Protein 3FIF (pdb70)

Foldseek 3Di:
DWKDAFPVGDAGFDDFWDQDPPVQWIWGAHDVRDITDRVNRGDDMDDDDDDD/DWWKDAWPVGDATFPDFWDQDPPPQWTWTHGVVRDITDGVNGHDDIDTGDDDD/DWWKFQFPVGDATFDDFWQQDPPVQWIWTQGPVRDITDGVNGDDDIDTGDDDDD/DWWKFAFPVGHAGFDDFWDQDPPVQWTWTHHPPRDITDGVNRHDDIDIGDDDDD/DKWKDAFPVGDATFGDDWAQDPVVQWIATHVGTDGVNGDDDMDIHDDDD/DQWKDAWPVGHATFRGFWDQDPPVQWIWTAHPVGRTIDGVNGHDDIDDDDDDD/DKWKAAFQVGHATFDDQWDQDPVVQWIWTAGPVGHTIDGNNRDDDIDIDDDDDD/DKWKAAFPVGDATFRDDFQADPPVQWTDTDHDPVNTDGVNRDDDMDIHDDDD/DDDDPDD

B-factor: mean 17.87, std 2.11, range [8.91, 24.86]

Sequence (428 aa):
SDYVATKDGRILTDGKPEIDDDTGLVSYHDQQGNAQINRDDVSQIIERLEHHSSDYVATKDGRILTDGKPEIDDDTGLVSYHDQQGNAQINRDDVSQIIERLEHHSSDYVATKDGRILTDGKPEIDDDTGLVSYHDQQGNAQINRDDVSQIIERLEHHHSSDYVATKDGRILTDGKPEIDDDTGLVSYHDQQGNAQINRDDVSQIIERLEHHHSSDYVATKDGRILTDGKPEIDDDTGLVSYHDAQINRDDVSQIIERLEHHSSDYVATKDGRILTDGKPEIDDDTGLVSYHDQQGNAQINRDDVSQIIERLEHHSSDYVATKDGRILTDGKPEIDDDTGLVSYHDQQGNAQINRDDVSQIIERLEHHHSSDYVATKDGRILTDGKPEIDDDTGLVSYHDQQGAQINRDDVSQIIERLEHHGGGGGGG

Nearest PDB structures (foldseek):
  3fif-assembly8_H  TM=9.351E-01  e=1.070E-05  Escherichia coli K-12
  2rd1-assembly2_B  TM=8.703E-01  e=7.393E-05  Salmonella enterica subsp. enterica serovar Typhimurium str. LT2
  5cai-assembly1_A  TM=8.492E-01  e=3.197E-04  Klebsiella pneumoniae subsp. pneumoniae MGH 78578
  2ra2-assembly1_A  TM=8.251E-01  e=2.209E-03  Salmonella enterica subsp. enterica serovar Typhimurium str. LT2
  4nl3-assembly1_D  TM=7.058E-01  e=2.644E+00  Listeria monocytogenes

InterPro domains:
  IPR010305 Lipoprotein YgdI/YgdR-like [NF033216] (2-72)
  IPR010305 Lipoprotein YgdI/YgdR-like [PTHR37011] (1-72)
  IPR010920 LSM domain superfamily [SSF50182] (21-71)
  IPR047807 Lipoprotein YgdI/YgdR-like, Sm-like domain [PF06004] (23-71)

Structure (mmCIF, N/CA/C/O backbone):
data_3FIF
#
_entry.id   3FIF
#
_cell.length_a   41.017
_cell.length_b   41.056
_cell.length_c   73.748
_cell.angle_alpha   99.95
_cell.angle_beta   102.33
_cell.angle_gamma   104.40
#
_symmetry.space_group_name_H-M   'P 1'
#
loop_
_entity.id
_entity.type
_entity.pdbx_description
1 polymer 'Uncharacterized lipoprotein ygdR'
2 polymer 'Uncharacterized ligand'
3 water water
#
loop_
_atom_site.group_PDB
_atom_site.id
_atom_site.type_symbol
_atom_site.label_atom_id
_atom_site.label_alt_id
_atom_site.label_comp_id
_atom_site.label_asym_id
_atom_site.label_entity_id
_atom_site.label_seq_id
_atom_site.pdbx_PDB_ins_code
_atom_site.Cartn_x
_atom_site.Cartn_y
_atom_site.Cartn_z
_atom_site.occupancy
_atom_site.B_iso_or_equiv
_atom_site.auth_seq_id
_atom_site.auth_comp_id
_atom_site.auth_asym_id
_atom_site.auth_atom_id
_atom_site.pdbx_PDB_model_num
ATOM 1 N N . SER A 1 3 ? 10.193 8.671 1.548 1.00 18.29 3 SER A N 1
ATOM 2 C CA . SER A 1 3 ? 9.006 9.299 2.203 1.00 18.46 3 SER A CA 1
ATOM 3 C C . SER A 1 3 ? 7.809 9.452 1.240 1.00 18.56 3 SER A C 1
ATOM 4 O O . SER A 1 3 ? 6.862 10.189 1.528 1.00 18.94 3 SER A O 1
ATOM 7 N N . ASP A 1 4 ? 7.871 8.775 0.097 1.00 18.26 4 ASP A N 1
ATOM 8 C CA . ASP A 1 4 ? 6.768 8.731 -0.856 1.00 18.13 4 ASP A CA 1
ATOM 9 C C . ASP A 1 4 ? 6.664 7.290 -1.325 1.00 17.95 4 ASP A C 1
ATOM 10 O O . ASP A 1 4 ? 7.487 6.838 -2.119 1.00 17.99 4 ASP A O 1
ATOM 15 N N . TYR A 1 5 ? 5.660 6.569 -0.839 1.00 17.63 5 TYR A N 1
ATOM 16 C CA . TYR A 1 5 ? 5.523 5.159 -1.183 1.00 17.35 5 TYR A CA 1
ATOM 17 C C . TYR A 1 5 ? 4.646 4.847 -2.400 1.00 17.36 5 TYR A C 1
ATOM 18 O O . TYR A 1 5 ? 3.683 5.556 -2.713 1.00 17.33 5 TYR A O 1
ATOM 27 N N . VAL A 1 6 ? 5.043 3.786 -3.095 1.00 17.24 6 VAL A N 1
ATOM 28 C CA . VAL A 1 6 ? 4.358 3.274 -4.265 1.00 17.13 6 VAL A CA 1
ATOM 29 C C . VAL A 1 6 ? 4.237 1.780 -4.034 1.00 16.96 6 VAL A C 1
ATOM 30 O O . VAL A 1 6 ? 5.157 1.133 -3.545 1.00 16.70 6 VAL A O 1
ATOM 42 N N . ALA A 1 8 ? 3.486 -1.864 -5.815 1.00 16.99 8 ALA A N 1
ATOM 43 C CA . ALA A 1 8 ? 3.300 -2.650 -7.035 1.00 17.11 8 ALA A CA 1
ATOM 44 C C . ALA A 1 8 ? 2.477 -3.896 -6.725 1.00 17.07 8 ALA A C 1
ATOM 45 O O . ALA A 1 8 ? 2.699 -4.575 -5.720 1.00 16.81 8 ALA A O 1
ATOM 47 N N . THR A 1 9 ? 1.509 -4.169 -7.589 1.00 17.05 9 THR A N 1
ATOM 48 C CA . THR A 1 9 ? 0.641 -5.315 -7.418 1.00 17.49 9 THR A CA 1
ATOM 49 C C . THR A 1 9 ? 0.985 -6.373 -8.455 1.00 17.59 9 THR A C 1
ATOM 50 O O . THR A 1 9 ? 1.369 -6.048 -9.576 1.00 17.45 9 THR A O 1
ATOM 54 N N . LYS A 1 10 ? 0.824 -7.636 -8.071 1.00 17.85 10 LYS A N 1
ATOM 55 C CA . LYS A 1 10 ? 1.098 -8.774 -8.943 1.00 18.09 10 LYS A CA 1
ATOM 56 C C . LYS A 1 10 ? 0.364 -8.682 -10.288 1.00 18.38 10 LYS A C 1
ATOM 57 O O . LYS A 1 10 ? 0.837 -9.219 -11.299 1.00 18.35 10 LYS A O 1
ATOM 63 N N . ASP A 1 11 ? -0.782 -8.000 -10.308 1.00 18.55 11 ASP A N 1
ATOM 64 C CA . ASP A 1 11 ? -1.537 -7.862 -11.548 1.00 18.69 11 ASP A CA 1
ATOM 65 C C . ASP A 1 11 ? -1.177 -6.587 -12.332 1.00 18.79 11 ASP A C 1
ATOM 66 O O . ASP A 1 11 ? -1.958 -6.094 -13.158 1.00 18.56 11 ASP A O 1
ATOM 71 N N . GLY A 1 12 ? 0.018 -6.061 -12.060 1.00 18.97 12 GLY A N 1
ATOM 72 C CA . GLY A 1 12 ? 0.536 -4.935 -12.826 1.00 19.21 12 GLY A CA 1
ATOM 73 C C . GLY A 1 12 ? 0.256 -3.535 -12.320 1.00 19.33 12 GLY A C 1
ATOM 74 O O . GLY A 1 12 ? 1.070 -2.651 -12.536 1.00 19.51 12 GLY A O 1
ATOM 75 N N . ARG A 1 13 ? -0.883 -3.319 -11.666 1.00 19.51 13 ARG A N 1
ATOM 76 C CA . ARG A 1 13 ? -1.223 -1.997 -11.129 1.00 19.53 13 ARG A CA 1
ATOM 77 C C . ARG A 1 13 ? -0.081 -1.410 -10.307 1.00 19.56 13 ARG A C 1
ATOM 78 O O . ARG A 1 13 ? 0.668 -2.138 -9.657 1.00 19.55 13 ARG A O 1
ATOM 94 N N . ILE A 1 15 ? -0.191 1.168 -7.664 1.00 19.91 15 ILE A N 1
ATOM 95 C CA . ILE A 1 15 ? -0.904 1.955 -6.653 1.00 19.87 15 ILE A CA 1
ATOM 96 C C . ILE A 1 15 ? -0.054 2.959 -5.873 1.00 20.03 15 ILE A C 1
ATOM 97 O O . ILE A 1 15 ? 0.865 2.577 -5.139 1.00 20.11 15 ILE A O 1
ATOM 102 N N . LEU A 1 16 ? -0.386 4.242 -6.026 1.00 20.02 16 LEU A N 1
ATOM 103 C CA . LEU A 1 16 ? 0.234 5.311 -5.244 1.00 19.84 16 LEU A CA 1
ATOM 104 C C . LEU A 1 16 ? -0.428 5.326 -3.878 1.00 19.86 16 LEU A C 1
ATOM 105 O O . LEU A 1 16 ? -1.581 4.898 -3.726 1.00 19.91 16 LEU A O 1
ATOM 110 N N . THR A 1 17 ? 0.288 5.832 -2.881 1.00 19.78 17 THR A N 1
ATOM 111 C CA . THR A 1 17 ? -0.256 5.873 -1.544 1.00 19.66 17 THR A CA 1
ATOM 112 C C . THR A 1 17 ? 0.193 7.102 -0.754 1.00 19.50 17 THR A C 1
ATOM 113 O O . THR A 1 17 ? 1.027 7.887 -1.212 1.00 19.21 17 THR A O 1
ATOM 117 N N . ASP A 1 18 ? -0.387 7.258 0.433 1.00 19.31 18 ASP A N 1
ATOM 118 C CA . ASP A 1 18 ? -0.079 8.361 1.320 1.00 19.38 18 ASP A CA 1
ATOM 119 C C . ASP A 1 18 ? 0.401 7.779 2.641 1.00 19.18 18 ASP A C 1
ATOM 120 O O . ASP A 1 18 ? -0.393 7.296 3.445 1.00 19.02 18 ASP A O 1
ATOM 125 N N . GLY A 1 19 ? 1.710 7.838 2.857 1.00 19.06 19 GLY A N 1
ATOM 126 C CA . GLY A 1 19 ? 2.3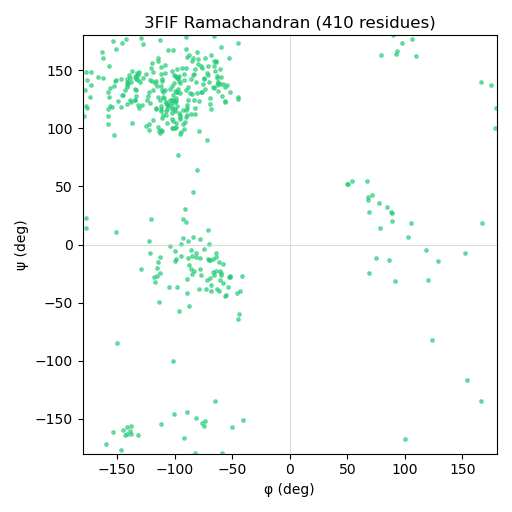09 7.268 4.051 1.00 18.80 19 GLY A CA 1
ATOM 127 C C . GLY A 1 19 ? 2.850 5.898 3.712 1.00 18.66 19 GLY A C 1
ATOM 128 O O . GLY A 1 19 ? 2.636 5.403 2.599 1.00 18.86 19 GLY A O 1
ATOM 129 N N . LYS A 1 20 ? 3.558 5.292 4.659 1.00 18.38 20 LYS A N 1
ATOM 130 C CA . LYS A 1 20 ? 4.136 3.964 4.463 1.00 18.18 20 LYS A CA 1
ATOM 131 C C . LYS A 1 20 ? 3.104 2.864 4.736 1.00 18.03 20 LYS A C 1
ATOM 132 O O . LYS A 1 20 ? 2.503 2.824 5.812 1.00 18.01 20 LYS A O 1
ATOM 138 N N . PRO A 1 21 ? 2.877 1.971 3.752 1.00 17.90 21 PRO A N 1
ATOM 139 C CA . PRO A 1 21 ? 1.951 0.847 3.899 1.00 17.73 21 PRO A CA 1
ATOM 140 C C . PRO A 1 21 ? 2.382 -0.048 5.044 1.00 17.85 21 PRO A C 1
ATOM 141 O O . PRO A 1 21 ? 3.478 0.121 5.585 1.00 17.98 21 PRO A O 1
ATOM 145 N N . GLU A 1 22 ? 1.527 -0.989 5.422 1.00 17.89 22 GLU A N 1
ATOM 146 C CA . GLU A 1 22 ? 1.867 -1.883 6.511 1.00 18.06 22 GLU A CA 1
ATOM 147 C C . GLU A 1 22 ? 1.645 -3.344 6.177 1.00 17.85 22 GLU A C 1
ATOM 148 O O . GLU A 1 22 ? 0.515 -3.772 5.942 1.00 17.81 22 GLU A O 1
ATOM 154 N N . ILE A 1 23 ? 2.731 -4.108 6.186 1.00 17.51 23 ILE A N 1
ATOM 155 C CA . ILE A 1 23 ? 2.641 -5.522 5.903 1.00 17.30 23 ILE A CA 1
ATOM 156 C C . ILE A 1 23 ? 2.447 -6.275 7.199 1.00 17.26 23 ILE A C 1
ATOM 157 O O . ILE A 1 23 ? 3.382 -6.420 7.981 1.00 17.39 23 ILE A O 1
ATOM 162 N N . ASP A 1 24 ? 1.226 -6.747 7.428 1.00 17.13 24 ASP A N 1
ATOM 163 C CA . ASP A 1 24 ? 0.947 -7.553 8.597 1.00 17.14 24 ASP A CA 1
ATOM 164 C C . ASP A 1 24 ? 1.049 -9.019 8.204 1.00 17.04 24 ASP A C 1
ATOM 165 O O . ASP A 1 24 ? 0.211 -9.529 7.469 1.00 16.95 24 ASP A O 1
ATOM 170 N N . ASP A 1 25 ? 2.095 -9.684 8.689 1.00 17.01 25 ASP A N 1
ATOM 171 C CA . ASP A 1 25 ? 2.308 -11.109 8.421 1.00 16.61 25 ASP A CA 1
ATOM 172 C C . ASP A 1 25 ? 1.402 -11.931 9.300 1.00 16.43 25 ASP A C 1
ATOM 173 O O . ASP A 1 25 ? 1.287 -13.131 9.110 1.00 16.56 25 ASP A O 1
ATOM 178 N N . ASP A 1 26 ? 0.783 -11.297 10.285 1.00 16.15 26 ASP A N 1
ATOM 179 C CA . ASP A 1 26 ? -0.116 -12.020 11.162 1.00 16.11 26 ASP A CA 1
ATOM 180 C C . ASP A 1 26 ? -1.506 -12.150 10.552 1.00 16.20 26 ASP A C 1
ATOM 181 O O . ASP A 1 26 ? -2.260 -13.057 10.906 1.00 16.32 26 ASP A O 1
ATOM 186 N N . THR A 1 27 ? -1.838 -11.256 9.627 1.00 16.20 27 THR A N 1
ATOM 187 C CA . THR A 1 27 ? -3.146 -11.293 8.981 1.00 16.43 27 THR A CA 1
ATOM 188 C C . THR A 1 27 ? -3.051 -11.596 7.493 1.00 16.36 27 THR A C 1
ATOM 189 O O . THR A 1 27 ? -4.025 -12.029 6.878 1.00 16.29 27 THR A O 1
ATOM 193 N N . GLY A 1 28 ? -1.866 -11.375 6.932 1.00 16.51 28 GLY A N 1
ATOM 194 C CA . GLY A 1 28 ? -1.644 -11.551 5.503 1.00 16.54 28 GLY A CA 1
ATOM 195 C C . GLY A 1 28 ? -2.337 -10.441 4.748 1.00 16.51 28 GLY A C 1
ATOM 196 O O . GLY A 1 28 ? -2.977 -10.684 3.742 1.00 16.59 28 GLY A O 1
ATOM 197 N N . LEU A 1 29 ? -2.215 -9.220 5.262 1.00 16.57 29 LEU A N 1
ATOM 198 C CA . LEU A 1 29 ? -2.871 -8.047 4.693 1.00 16.60 29 LEU A CA 1
ATOM 199 C C . LEU A 1 29 ? -1.934 -6.861 4.696 1.00 16.66 29 LEU A C 1
ATOM 200 O O . LEU A 1 29 ? -1.163 -6.668 5.632 1.00 16.84 29 LEU A O 1
ATOM 205 N N . VAL A 1 30 ? -2.021 -6.057 3.643 1.00 16.74 30 VAL A N 1
ATOM 206 C CA . VAL A 1 30 ? -1.242 -4.837 3.530 1.00 16.62 30 VAL A CA 1
ATOM 207 C C . VAL A 1 30 ? -2.217 -3.676 3.731 1.00 16.66 30 VAL A C 1
ATOM 208 O O . VAL A 1 30 ? -3.213 -3.560 3.007 1.00 16.63 30 VAL A O 1
ATOM 212 N N . SER A 1 31 ? -1.940 -2.844 4.732 1.00 16.72 31 SER A N 1
ATOM 213 C CA . SER A 1 31 ? -2.787 -1.694 5.048 1.00 16.80 31 SER A CA 1
ATOM 214 C C . SER A 1 31 ? -2.238 -0.421 4.425 1.00 16.80 31 SER A C 1
ATOM 215 O O . SER A 1 31 ? -1.027 -0.240 4.362 1.00 17.01 31 SER A O 1
ATOM 218 N N . TYR A 1 32 ? -3.120 0.457 3.961 1.00 16.72 32 TYR A N 1
ATOM 219 C CA . TYR A 1 32 ? -2.668 1.724 3.387 1.00 16.77 32 TYR A CA 1
ATOM 220 C C . TYR A 1 32 ? -3.739 2.804 3.265 1.00 16.97 32 TYR A C 1
ATOM 221 O O . TYR A 1 32 ? -4.937 2.538 3.373 1.00 16.84 32 TYR A O 1
ATOM 230 N N . HIS A 1 33 ? -3.280 4.028 3.038 1.00 17.21 33 HIS A N 1
ATOM 231 C CA . HIS A 1 33 ? -4.160 5.154 2.794 1.00 17.64 33 HIS A CA 1
ATOM 232 C C . HIS A 1 33 ? -3.941 5.526 1.340 1.00 17.88 33 HIS A C 1
ATOM 233 O O . HIS A 1 33 ? -2.805 5.551 0.888 1.00 18.09 33 HIS A O 1
ATOM 240 N N . ASP A 1 34 ? -5.008 5.794 0.593 1.00 18.29 34 ASP A N 1
ATOM 241 C CA . ASP A 1 34 ? -4.829 6.273 -0.777 1.00 18.67 34 ASP A CA 1
ATOM 242 C C . ASP A 1 34 ? -4.748 7.799 -0.775 1.00 18.85 34 ASP A C 1
ATOM 243 O O . ASP A 1 34 ? -4.198 8.383 0.152 1.00 18.74 34 ASP A O 1
ATOM 248 N N . GLN A 1 35 ? -5.294 8.442 -1.799 1.00 19.36 35 GLN A N 1
ATOM 249 C CA . GLN A 1 35 ? -5.229 9.904 -1.905 1.00 19.88 35 GLN A CA 1
ATOM 250 C C . GLN A 1 35 ? -6.385 10.661 -1.246 1.00 20.08 35 GLN A C 1
ATOM 251 O O . GLN A 1 35 ? -6.201 11.793 -0.805 1.00 20.48 35 GLN A O 1
ATOM 257 N N . GLN A 1 36 ? -7.569 10.059 -1.181 1.00 20.23 36 GLN A N 1
ATOM 258 C CA . GLN A 1 36 ? -8.710 10.732 -0.563 1.00 20.43 36 GLN A CA 1
ATOM 259 C C . GLN A 1 36 ? -8.834 10.434 0.928 1.00 20.55 36 GLN A C 1
ATOM 260 O O . GLN A 1 36 ? -9.941 10.435 1.471 1.00 20.68 36 GLN A O 1
ATOM 266 N N . GLY A 1 37 ? -7.708 10.198 1.597 1.00 20.66 37 GLY A N 1
ATOM 267 C CA . GLY A 1 37 ? -7.755 9.858 3.018 1.00 20.78 37 GLY A CA 1
ATOM 268 C C . GLY A 1 37 ? -8.674 8.670 3.283 1.00 20.76 37 GLY A C 1
ATOM 269 O O . GLY A 1 37 ? -9.612 8.758 4.075 1.00 20.78 37 GLY A O 1
ATOM 270 N N . ASN A 1 38 ? -8.412 7.561 2.595 1.00 20.76 38 ASN A N 1
ATOM 271 C CA . ASN A 1 38 ? -9.181 6.329 2.766 1.00 20.59 38 ASN A CA 1
ATOM 272 C C . ASN A 1 38 ? -8.282 5.182 3.197 1.00 20.23 38 ASN A C 1
ATOM 273 O O . ASN A 1 38 ? -7.329 4.847 2.493 1.00 20.33 38 ASN A O 1
ATOM 278 N N . ALA A 1 39 ? -8.586 4.586 4.348 1.00 19.91 39 ALA A N 1
ATOM 279 C CA . ALA A 1 39 ? -7.833 3.440 4.853 1.00 19.50 39 ALA A CA 1
ATOM 280 C C . ALA A 1 39 ? -8.276 2.220 4.059 1.00 19.34 39 ALA A C 1
ATOM 281 O O . ALA A 1 39 ? -9.473 1.939 3.936 1.00 19.33 39 ALA A O 1
ATOM 291 N N . GLN A 1 41 ? -7.133 -1.991 2.474 1.00 18.20 41 GLN A N 1
ATOM 292 C CA . GLN A 1 41 ? -6.465 -3.242 2.794 1.00 17.78 41 GLN A CA 1
ATOM 293 C C . GLN A 1 41 ? -6.431 -4.056 1.527 1.00 17.56 41 GLN A C 1
ATOM 294 O O . GLN A 1 41 ? -7.402 -4.109 0.775 1.00 17.46 41 GLN A O 1
ATOM 300 N N . ILE A 1 42 ? -5.297 -4.679 1.276 1.00 17.25 42 ILE A N 1
ATOM 301 C CA . ILE A 1 42 ? -5.145 -5.482 0.079 1.00 17.08 42 ILE A CA 1
ATOM 302 C C . ILE A 1 42 ? -4.418 -6.752 0.492 1.00 16.84 42 ILE A C 1
ATOM 303 O O . ILE A 1 42 ? -3.518 -6.706 1.334 1.00 16.95 42 ILE A O 1
ATOM 308 N N . ASN A 1 43 ? -4.839 -7.888 -0.054 1.00 16.42 43 ASN A N 1
ATOM 309 C CA . ASN A 1 43 ? -4.177 -9.141 0.243 1.00 16.13 43 ASN A CA 1
ATOM 310 C C . ASN A 1 43 ? -2.701 -9.056 -0.082 1.00 15.95 43 ASN A C 1
ATOM 311 O O . ASN A 1 43 ? -2.320 -8.761 -1.222 1.00 15.97 43 ASN A O 1
ATOM 316 N N . ARG A 1 44 ? -1.875 -9.313 0.924 1.00 15.60 44 ARG A N 1
ATOM 317 C CA . ARG A 1 44 ? -0.437 -9.317 0.750 1.00 15.55 44 ARG A CA 1
ATOM 318 C C . ARG A 1 44 ? -0.072 -10.100 -0.514 1.00 15.57 44 ARG A C 1
ATOM 319 O O . ARG A 1 44 ? 0.772 -9.695 -1.301 1.00 15.50 44 ARG A O 1
ATOM 327 N N . ASP A 1 45 ? -0.748 -11.217 -0.707 1.00 15.81 45 ASP A N 1
ATOM 328 C CA . ASP A 1 45 ? -0.509 -12.079 -1.847 1.00 16.33 45 ASP A CA 1
ATOM 329 C C . ASP A 1 45 ? -0.591 -11.339 -3.189 1.00 16.22 45 ASP A C 1
ATOM 330 O O . ASP A 1 45 ? 0.169 -11.629 -4.116 1.00 16.18 45 ASP A O 1
ATOM 335 N N . ASP A 1 46 ? -1.501 -10.376 -3.287 1.00 16.07 46 ASP A N 1
ATOM 336 C CA . ASP A 1 46 ? -1.647 -9.612 -4.512 1.00 15.92 46 ASP A CA 1
ATOM 337 C C . ASP A 1 46 ? -0.667 -8.443 -4.598 1.00 16.07 46 ASP A C 1
ATOM 338 O O . ASP A 1 46 ? -0.749 -7.639 -5.524 1.00 16.37 46 ASP A O 1
ATOM 343 N N . VAL A 1 47 ? 0.258 -8.344 -3.640 1.00 15.95 47 VAL A N 1
ATOM 344 C CA . VAL A 1 47 ? 1.265 -7.274 -3.633 1.00 15.81 47 VAL A CA 1
ATOM 345 C C . VAL A 1 47 ? 2.608 -7.898 -3.975 1.00 15.96 47 VAL A C 1
ATOM 346 O O . VAL A 1 47 ? 2.965 -8.936 -3.408 1.00 16.31 47 VAL A O 1
ATOM 350 N N . SER A 1 48 ? 3.359 -7.289 -4.889 1.00 15.74 48 SER A N 1
ATOM 351 C CA . SER A 1 48 ? 4.670 -7.839 -5.226 1.00 15.78 48 SER A CA 1
ATOM 352 C C . SER A 1 48 ? 5.878 -6.987 -4.812 1.00 15.47 48 SER A C 1
ATOM 353 O O . SER A 1 48 ? 6.960 -7.525 -4.621 1.00 15.32 48 SER A O 1
ATOM 356 N N . GLN A 1 49 ? 5.686 -5.678 -4.667 1.00 15.36 49 GLN A N 1
ATOM 357 C CA . GLN A 1 49 ? 6.763 -4.768 -4.266 1.00 15.44 49 GLN A CA 1
ATOM 358 C C . GLN A 1 49 ? 6.289 -3.525 -3.517 1.00 15.56 49 GLN A C 1
ATOM 359 O O . GLN A 1 49 ? 5.278 -2.929 -3.870 1.00 15.69 49 GLN A O 1
ATOM 365 N N . ILE A 1 50 ? 7.049 -3.123 -2.502 1.00 15.63 50 ILE A N 1
ATOM 366 C CA . ILE A 1 50 ? 6.794 -1.872 -1.783 1.00 15.78 50 ILE A CA 1
ATOM 367 C C . ILE A 1 50 ? 7.945 -0.903 -2.092 1.00 15.68 50 ILE A C 1
ATOM 368 O O . ILE A 1 50 ? 9.088 -1.153 -1.730 1.00 15.75 50 ILE A O 1
ATOM 373 N N . ILE A 1 51 ? 7.637 0.196 -2.770 1.00 15.54 51 ILE A N 1
ATOM 374 C CA . ILE A 1 51 ? 8.658 1.140 -3.212 1.00 15.28 51 ILE A CA 1
ATOM 375 C C . ILE A 1 51 ? 8.655 2.419 -2.384 1.00 15.29 51 ILE A C 1
ATOM 376 O O . ILE A 1 51 ? 7.659 3.120 -2.341 1.00 15.25 51 ILE A O 1
ATOM 381 N N . GLU A 1 52 ? 9.767 2.705 -1.715 1.00 15.37 52 GLU A N 1
ATOM 382 C CA . GLU A 1 52 ? 9.928 3.974 -1.020 1.00 15.57 52 GLU A CA 1
ATOM 383 C C . GLU A 1 52 ? 10.777 4.877 -1.916 1.00 16.05 52 GLU A C 1
ATOM 384 O O . GLU A 1 52 ? 11.904 4.518 -2.293 1.00 15.95 52 GLU A O 1
ATOM 390 N N . ARG A 1 53 ? 10.226 6.036 -2.267 1.00 16.32 53 ARG A N 1
ATOM 391 C CA . ARG A 1 53 ? 10.927 7.013 -3.093 1.00 16.60 53 ARG A CA 1
ATOM 392 C C . ARG A 1 53 ? 11.465 8.120 -2.196 1.00 16.66 53 ARG A C 1
ATOM 393 O O . ARG A 1 53 ? 10.712 8.953 -1.690 1.00 16.52 53 ARG A O 1
ATOM 401 N N . LEU A 1 54 ? 12.773 8.118 -1.987 1.00 16.88 54 LEU A N 1
ATOM 402 C CA . LEU A 1 54 ? 13.380 9.075 -1.072 1.00 17.13 54 LEU A CA 1
ATOM 403 C C . LEU A 1 54 ? 13.157 10.482 -1.591 1.00 17.29 54 LEU A C 1
ATOM 404 O O . LEU A 1 54 ? 13.135 10.707 -2.801 1.00 17.52 54 LEU A O 1
ATOM 409 N N . GLU A 1 55 ? 12.964 11.427 -0.677 1.00 17.53 55 GLU A N 1
ATOM 410 C CA . GLU A 1 55 ? 12.859 12.824 -1.079 1.00 17.70 55 GLU A CA 1
ATOM 411 C C . GLU A 1 55 ? 14.201 13.532 -0.846 1.00 17.48 55 GLU A C 1
ATOM 412 O O . GLU A 1 55 ? 14.917 13.223 0.104 1.00 17.07 55 GLU A O 1
ATOM 418 N N . HIS A 1 56 ? 14.540 14.467 -1.727 1.00 17.50 56 HIS A N 1
ATOM 419 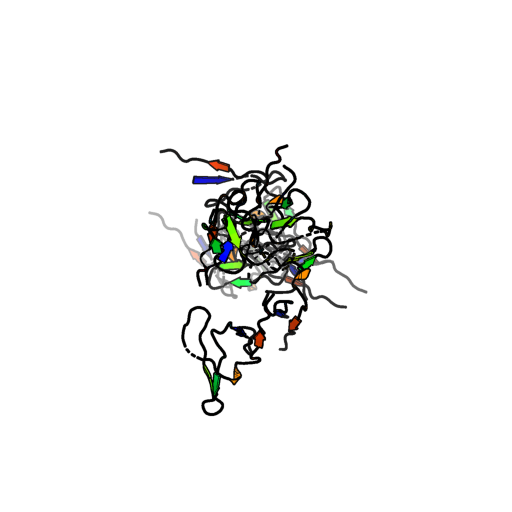C CA . HIS A 1 56 ? 15.778 15.225 -1.584 1.00 17.73 56 HIS A CA 1
ATOM 420 C C . HIS A 1 56 ? 15.500 16.726 -1.703 1.00 18.24 56 HIS A C 1
ATOM 421 O O . HIS A 1 56 ? 14.708 17.154 -2.536 1.00 18.32 56 HIS A O 1
ATOM 428 N N . HIS A 1 57 ? 16.154 17.522 -0.869 1.00 18.90 57 HIS A N 1
ATOM 429 C CA . HIS A 1 57 ? 16.018 18.971 -0.952 1.00 19.55 57 HIS A CA 1
ATOM 430 C C . HIS A 1 57 ? 17.020 19.572 -1.936 1.00 19.59 57 HIS A C 1
ATOM 431 O O . HIS A 1 57 ? 17.699 20.559 -1.582 1.00 20.26 57 HIS A O 1
ATOM 438 N N . SER B 1 2 ? -30.272 -12.723 4.858 1.00 18.86 2 SER B N 1
ATOM 439 C CA . SER B 1 2 ? -28.924 -12.258 4.434 1.00 18.69 2 SER B CA 1
ATOM 440 C C . SER B 1 2 ? -28.980 -11.755 2.981 1.00 18.49 2 SER B C 1
ATOM 441 O O . SER B 1 2 ? -28.767 -12.515 2.025 1.00 18.53 2 SER B O 1
ATOM 444 N N . SER B 1 3 ? -29.279 -10.465 2.834 1.00 18.16 3 SER B N 1
ATOM 445 C CA . SER B 1 3 ? -29.304 -9.794 1.535 1.00 17.64 3 SER B CA 1
ATOM 446 C C . SER B 1 3 ? -27.917 -9.736 0.908 1.00 17.45 3 SER B C 1
ATOM 447 O O . SER B 1 3 ? -26.935 -10.201 1.485 1.00 17.43 3 SER B O 1
ATOM 450 N N . ASP B 1 4 ? -27.860 -9.152 -0.284 1.00 17.19 4 ASP B N 1
ATOM 451 C CA . ASP B 1 4 ? -26.619 -8.929 -1.011 1.00 16.94 4 ASP B CA 1
ATOM 452 C C . ASP B 1 4 ? -26.589 -7.463 -1.395 1.00 16.65 4 ASP B C 1
ATOM 453 O O . ASP B 1 4 ? -27.461 -6.987 -2.106 1.00 16.72 4 ASP B O 1
ATOM 458 N N . TYR B 1 5 ? -25.578 -6.753 -0.918 1.00 16.34 5 TYR B N 1
ATOM 459 C CA . TYR B 1 5 ? -25.435 -5.332 -1.198 1.00 15.78 5 TYR B CA 1
ATOM 460 C C . TYR B 1 5 ? -24.502 -5.010 -2.375 1.00 15.74 5 TYR B C 1
ATOM 461 O O . TYR B 1 5 ? -23.506 -5.703 -2.629 1.00 15.70 5 TYR B O 1
ATOM 470 N N . VAL B 1 6 ? -24.866 -3.956 -3.099 1.00 15.41 6 VAL B N 1
ATOM 471 C CA . VAL B 1 6 ? -24.110 -3.462 -4.234 1.00 14.94 6 VAL B CA 1
ATOM 472 C C . VAL B 1 6 ? -24.145 -1.965 -4.075 1.00 15.00 6 VAL B C 1
ATOM 473 O O . VAL B 1 6 ? -25.163 -1.416 -3.677 1.00 14.81 6 VAL B O 1
ATOM 485 N N . ALA B 1 8 ? -23.558 1.688 -6.048 1.00 15.21 8 ALA B N 1
ATOM 486 C CA . ALA B 1 8 ? -23.388 2.376 -7.318 1.00 15.37 8 ALA B CA 1
ATOM 487 C C . ALA B 1 8 ? -22.610 3.651 -7.020 1.00 15.39 8 ALA B C 1
ATOM 488 O O . ALA B 1 8 ? -23.069 4.484 -6.239 1.00 15.47 8 ALA B O 1
ATOM 490 N N . THR B 1 9 ? -21.425 3.787 -7.610 1.00 15.34 9 THR B N 1
ATOM 491 C CA . THR B 1 9 ? -20.598 4.980 -7.391 1.00 15.38 9 THR B CA 1
ATOM 492 C C . THR B 1 9 ? -20.941 6.104 -8.366 1.00 15.59 9 THR B C 1
ATOM 493 O O . THR B 1 9 ? -21.591 5.878 -9.386 1.00 15.71 9 THR B O 1
ATOM 497 N N . LYS B 1 10 ? -20.505 7.314 -8.033 1.00 15.89 10 LYS B N 1
ATOM 498 C CA . LYS B 1 10 ? -20.716 8.492 -8.862 1.00 16.15 10 LYS B CA 1
ATOM 499 C C . LYS B 1 10 ? -20.176 8.266 -10.270 1.00 16.20 10 LYS B C 1
ATOM 500 O O . LYS B 1 10 ? -20.840 8.608 -11.256 1.00 16.13 10 LYS B O 1
ATOM 506 N N . ASP B 1 11 ? -18.986 7.669 -10.365 1.00 16.21 11 ASP B N 1
ATOM 507 C CA . ASP B 1 11 ? -18.365 7.429 -11.664 1.00 16.27 11 ASP B CA 1
ATOM 508 C C . ASP B 1 11 ? -18.986 6.290 -12.476 1.00 16.14 11 ASP B C 1
ATOM 509 O O . ASP B 1 11 ? -18.594 6.065 -13.615 1.00 16.13 11 ASP B O 1
ATOM 514 N N . GLY B 1 12 ? -19.963 5.587 -11.901 1.00 15.93 12 GLY B N 1
ATOM 515 C CA . GLY B 1 12 ? -20.673 4.543 -12.634 1.00 15.74 12 GLY B CA 1
ATOM 516 C C . GLY B 1 12 ? -20.290 3.103 -12.337 1.00 15.63 12 GLY B C 1
ATOM 517 O O . GLY B 1 12 ? -20.760 2.187 -12.994 1.00 15.36 12 GLY B O 1
ATOM 518 N N . ARG B 1 13 ? -19.434 2.897 -11.351 1.00 15.72 13 ARG B N 1
ATOM 519 C CA . ARG B 1 13 ? -19.022 1.561 -10.987 1.00 15.94 13 ARG B CA 1
ATOM 520 C C . ARG B 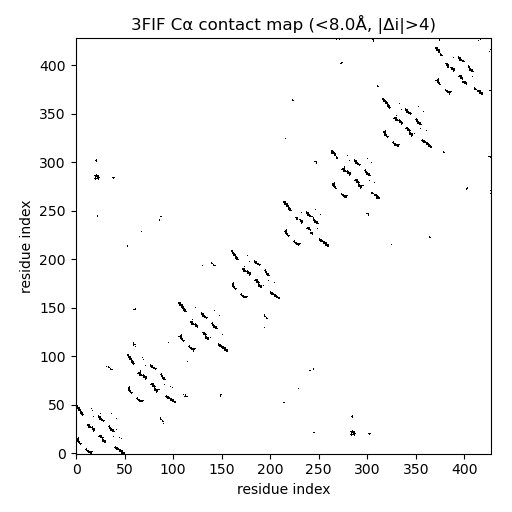1 13 ? -20.048 0.872 -10.094 1.00 16.32 13 ARG B C 1
ATOM 521 O O . ARG B 1 13 ? -20.744 1.523 -9.301 1.00 16.51 13 ARG B O 1
ATOM 537 N N . ILE B 1 15 ? -19.950 -1.761 -7.306 1.00 16.69 15 ILE B N 1
ATOM 538 C CA . ILE B 1 15 ? -19.125 -2.549 -6.394 1.00 17.11 15 ILE B CA 1
ATOM 539 C C . ILE B 1 15 ? -19.948 -3.515 -5.538 1.00 17.24 15 ILE B C 1
ATOM 540 O O . ILE B 1 15 ? -20.970 -3.130 -4.961 1.00 17.16 15 ILE B O 1
ATOM 545 N N . LEU B 1 16 ? -19.494 -4.764 -5.454 1.00 17.29 16 LEU B N 1
ATOM 546 C CA . LEU B 1 16 ? -20.176 -5.751 -4.626 1.00 17.44 16 LEU B CA 1
ATOM 547 C C . LEU B 1 16 ? -19.507 -5.808 -3.270 1.00 17.50 16 LEU B C 1
ATOM 548 O O . LEU B 1 16 ? -18.282 -5.764 -3.169 1.00 17.56 16 LEU B O 1
ATOM 553 N N . THR B 1 17 ? -20.313 -5.899 -2.222 1.00 17.52 17 THR B N 1
ATOM 554 C CA . THR B 1 17 ? -19.773 -5.898 -0.876 1.00 17.65 17 THR B CA 1
ATOM 555 C C . THR B 1 17 ? -20.115 -7.175 -0.112 1.00 17.91 17 THR B C 1
ATOM 556 O O . THR B 1 17 ? -21.077 -7.865 -0.440 1.00 17.94 17 THR B O 1
ATOM 560 N N . ASP B 1 18 ? -19.303 -7.499 0.889 1.00 17.93 18 ASP B N 1
ATOM 561 C CA . ASP B 1 18 ? -19.539 -8.656 1.720 1.00 18.19 18 ASP B CA 1
ATOM 562 C C . ASP B 1 18 ? -20.250 -8.139 2.971 1.00 18.15 18 ASP B C 1
ATOM 563 O O . ASP B 1 18 ? -19.651 -7.987 4.036 1.00 18.49 18 ASP B O 1
ATOM 568 N N . GLY B 1 19 ? -21.540 -7.861 2.824 1.00 18.06 19 GLY B N 1
ATOM 569 C CA . GLY B 1 19 ? -22.332 -7.295 3.899 1.00 17.83 19 GLY B CA 1
ATOM 570 C C . GLY B 1 19 ? -22.711 -5.854 3.609 1.00 17.78 19 GLY B C 1
ATOM 571 O O . GLY B 1 19 ? -22.108 -5.191 2.765 1.00 17.86 19 GLY B O 1
ATOM 572 N N . LYS B 1 20 ? -23.718 -5.380 4.324 1.00 17.70 20 LYS B N 1
ATOM 573 C CA . LYS B 1 20 ? -24.211 -4.010 4.230 1.00 17.53 20 LYS B CA 1
ATOM 574 C C . LYS B 1 20 ? -23.112 -2.982 4.493 1.00 17.43 20 LYS B C 1
ATOM 575 O O . LYS B 1 20 ? -22.462 -3.009 5.546 1.00 17.19 20 LYS B O 1
ATOM 581 N N . PRO B 1 21 ? -22.887 -2.069 3.531 1.00 17.31 21 PRO B N 1
ATOM 582 C CA . PRO B 1 21 ? -21.889 -1.026 3.747 1.00 17.23 21 PRO B CA 1
ATOM 583 C C . PRO B 1 21 ? -22.351 -0.157 4.901 1.00 17.05 21 PRO B C 1
ATOM 584 O O . PRO B 1 21 ? -23.529 -0.135 5.219 1.00 16.87 21 PRO B O 1
ATOM 588 N N . GLU B 1 22 ? -21.430 0.547 5.537 1.00 17.23 22 GLU B N 1
ATOM 589 C CA . GLU B 1 22 ? -21.792 1.361 6.684 1.00 17.41 22 GLU B CA 1
ATOM 590 C C . GLU B 1 22 ? -21.492 2.821 6.409 1.00 17.38 22 GLU B C 1
ATOM 591 O O . GLU B 1 22 ? -20.332 3.220 6.373 1.00 17.70 22 GLU B O 1
ATOM 597 N N . ILE B 1 23 ? -22.535 3.615 6.193 1.00 17.17 23 ILE B N 1
ATOM 598 C CA . ILE B 1 23 ? -22.341 5.029 5.914 1.00 17.00 23 ILE B CA 1
ATOM 599 C C . ILE B 1 23 ? -22.160 5.817 7.208 1.00 17.01 23 ILE B C 1
ATOM 600 O O . ILE B 1 23 ? -23.062 5.871 8.059 1.00 16.96 23 ILE B O 1
ATOM 605 N N . ASP B 1 24 ? -20.984 6.424 7.348 1.00 16.89 24 ASP B N 1
ATOM 606 C CA . ASP B 1 24 ? -20.679 7.228 8.527 1.00 16.87 24 ASP B CA 1
ATOM 607 C C . ASP B 1 24 ? -20.854 8.718 8.273 1.00 16.63 24 ASP B C 1
ATOM 608 O O . ASP B 1 24 ? -19.983 9.374 7.703 1.00 16.61 24 ASP B O 1
ATOM 613 N N . ASP B 1 25 ? -21.981 9.251 8.724 1.00 16.48 25 ASP B N 1
ATOM 614 C CA . ASP B 1 25 ? -22.300 10.657 8.520 1.00 16.19 25 ASP B CA 1
ATOM 615 C C . ASP B 1 25 ? -21.430 11.572 9.365 1.00 15.97 25 ASP B C 1
ATOM 616 O O . ASP B 1 25 ? -21.394 12.781 9.145 1.00 16.09 25 ASP B O 1
ATOM 621 N N . ASP B 1 26 ? -20.713 10.987 10.315 1.00 15.55 26 ASP B N 1
ATOM 622 C CA . ASP B 1 26 ? -19.818 11.754 11.156 1.00 15.49 26 ASP B CA 1
ATOM 623 C C . ASP B 1 26 ? -18.455 11.948 10.501 1.00 15.42 26 ASP B C 1
ATOM 624 O O . ASP B 1 26 ? -17.758 12.901 10.792 1.00 15.49 26 ASP B O 1
ATOM 629 N N . THR B 1 27 ? -18.074 11.049 9.612 1.00 15.62 27 THR B N 1
ATOM 630 C CA . THR B 1 27 ? -16.755 11.125 8.992 1.00 15.96 27 THR B CA 1
ATOM 631 C C . THR B 1 27 ? -16.786 11.383 7.498 1.00 15.88 27 THR B C 1
ATOM 632 O O . THR B 1 27 ? -15.838 11.940 6.953 1.00 16.12 27 THR B O 1
ATOM 636 N N . GLY B 1 28 ? -17.866 10.970 6.842 1.00 15.71 28 GLY B N 1
ATOM 637 C CA . GLY B 1 28 ? -17.983 11.141 5.405 1.00 15.73 28 GLY B CA 1
ATOM 638 C C . GLY B 1 28 ? -17.400 9.953 4.677 1.00 15.80 28 GLY B C 1
ATOM 639 O O . GLY B 1 28 ? -16.942 10.064 3.548 1.00 15.89 28 GLY B O 1
ATOM 640 N N . LEU B 1 29 ? -17.412 8.799 5.328 1.00 15.91 29 LEU B N 1
ATOM 641 C CA . LEU B 1 29 ? -16.857 7.598 4.724 1.00 15.92 29 LEU B CA 1
ATOM 642 C C . LEU B 1 29 ? -17.855 6.444 4.687 1.00 15.91 29 LEU B C 1
ATOM 643 O O . LEU B 1 29 ? -18.693 6.298 5.586 1.00 16.05 29 LEU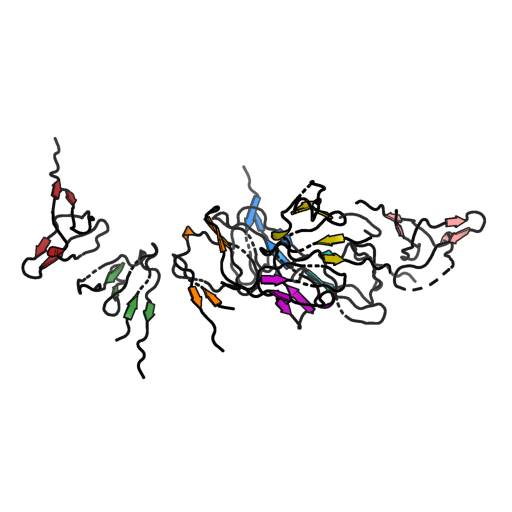 B O 1
ATOM 648 N N . VAL B 1 30 ? -17.754 5.625 3.642 1.00 15.74 30 VAL B N 1
ATOM 649 C CA . VAL B 1 30 ? -18.556 4.413 3.545 1.00 15.73 30 VAL B CA 1
ATOM 650 C C . VAL B 1 30 ? -17.635 3.245 3.775 1.00 15.73 30 VAL B C 1
ATOM 651 O O . VAL B 1 30 ? -16.759 2.985 2.959 1.00 15.85 30 VAL B O 1
ATOM 655 N N . SER B 1 31 ? -17.808 2.551 4.890 1.00 15.87 31 SER B N 1
ATOM 656 C CA . SER B 1 31 ? -16.976 1.379 5.157 1.00 16.10 31 SER B CA 1
ATOM 657 C C . SER B 1 31 ? -17.702 0.113 4.748 1.00 16.45 31 SER B C 1
ATOM 658 O O . SER B 1 31 ? -18.892 -0.066 5.042 1.00 16.53 31 SER B O 1
ATOM 661 N N . TYR B 1 32 ? -16.979 -0.755 4.052 1.00 16.68 32 TYR B N 1
ATOM 662 C CA . TYR B 1 32 ? -17.536 -2.013 3.604 1.00 16.93 32 TYR B CA 1
ATOM 663 C C . TYR B 1 32 ? -16.452 -3.071 3.438 1.00 17.21 32 TYR B C 1
ATOM 664 O O . TYR B 1 32 ? -15.262 -2.784 3.583 1.00 17.24 32 TYR B O 1
ATOM 673 N N . HIS B 1 33 ? -16.884 -4.289 3.121 1.00 17.51 33 HIS B N 1
ATOM 674 C CA . HIS B 1 33 ? -15.981 -5.388 2.794 1.00 18.04 33 HIS B CA 1
ATOM 675 C C . HIS B 1 33 ? -16.224 -5.798 1.348 1.00 18.38 33 HIS B C 1
ATOM 676 O O . HIS B 1 33 ? -17.362 -5.810 0.898 1.00 18.46 33 HIS B O 1
ATOM 683 N N . ASP B 1 34 ? -15.176 -6.123 0.606 1.00 18.97 34 ASP B N 1
ATOM 684 C CA . ASP B 1 34 ? -15.397 -6.574 -0.764 1.00 19.72 34 ASP B CA 1
ATOM 685 C C . ASP B 1 34 ? -15.516 -8.093 -0.721 1.00 19.79 34 ASP B C 1
ATOM 686 O O . ASP B 1 34 ? -15.667 -8.650 0.354 1.00 20.19 34 ASP B O 1
ATOM 691 N N . GLN B 1 35 ? -15.444 -8.770 -1.859 1.00 20.23 35 GLN B N 1
ATOM 692 C CA . GLN B 1 35 ? -15.586 -10.233 -1.869 1.00 20.55 35 GLN B CA 1
ATOM 693 C C . GLN B 1 35 ? -14.281 -10.977 -1.568 1.00 20.81 35 GLN B C 1
ATOM 694 O O . GLN B 1 35 ? -13.936 -11.939 -2.251 1.00 21.07 35 GLN B O 1
ATOM 700 N N . GLN B 1 36 ? -13.567 -10.514 -0.541 1.00 20.99 36 GLN B N 1
ATOM 701 C CA . GLN B 1 36 ? -12.315 -11.117 -0.082 1.00 21.00 36 GLN B CA 1
ATOM 702 C C . GLN B 1 36 ? -12.173 -10.860 1.412 1.00 20.86 36 GLN B C 1
ATOM 703 O O . GLN B 1 36 ? -11.105 -11.083 1.992 1.00 20.87 36 GLN B O 1
ATOM 709 N N . GLY B 1 37 ? -13.246 -10.368 2.029 1.00 20.70 37 GLY B N 1
ATOM 710 C CA . GLY B 1 37 ? -13.216 -10.070 3.460 1.00 20.47 37 GLY B CA 1
ATOM 711 C C . GLY B 1 37 ? -12.452 -8.804 3.851 1.00 20.19 37 GLY B C 1
ATOM 712 O O . GLY B 1 37 ? -12.555 -8.343 4.999 1.00 19.99 37 GLY B O 1
ATOM 713 N N . ASN B 1 38 ? -11.694 -8.242 2.906 1.00 19.64 38 ASN B N 1
ATOM 714 C CA . ASN B 1 38 ? -10.932 -7.022 3.145 1.00 19.14 38 ASN B CA 1
ATOM 715 C C . ASN B 1 38 ? -11.806 -5.799 3.371 1.00 18.93 38 ASN B C 1
ATOM 716 O O . ASN B 1 38 ? -12.787 -5.587 2.656 1.00 19.00 38 ASN B O 1
ATOM 721 N N . ALA B 1 39 ? -11.446 -5.010 4.381 1.00 18.70 39 ALA B N 1
ATOM 722 C CA . ALA B 1 39 ? -12.163 -3.779 4.727 1.00 18.48 39 ALA B CA 1
ATOM 723 C C . ALA B 1 39 ? -11.739 -2.635 3.809 1.00 18.28 39 ALA B C 1
ATOM 724 O O . ALA B 1 39 ? -10.555 -2.433 3.555 1.00 18.14 39 ALA B O 1
ATOM 734 N N . GLN B 1 41 ? -12.766 1.589 2.359 1.00 17.56 41 GLN B N 1
ATOM 735 C CA . GLN B 1 41 ? -13.455 2.839 2.591 1.00 17.34 41 GLN B CA 1
ATOM 736 C C . GLN B 1 41 ? -13.530 3.540 1.258 1.00 17.16 41 GLN B C 1
ATOM 737 O O . GLN B 1 41 ? -12.611 3.438 0.445 1.00 17.35 41 GLN B O 1
ATOM 743 N N . ILE B 1 42 ? -14.640 4.224 1.025 1.00 16.84 42 ILE B N 1
ATOM 744 C CA . ILE B 1 42 ? -14.831 5.014 -0.180 1.00 16.62 42 ILE B CA 1
ATOM 745 C C . ILE B 1 42 ? -15.532 6.265 0.303 1.00 16.47 42 ILE B C 1
ATOM 746 O O . ILE B 1 42 ? -16.388 6.174 1.172 1.00 16.63 42 ILE B O 1
ATOM 751 N N . ASN B 1 43 ? -15.149 7.427 -0.219 1.00 16.34 43 ASN B N 1
ATOM 752 C CA . ASN B 1 43 ? -15.793 8.678 0.174 1.00 16.25 43 ASN B CA 1
ATOM 753 C C . ASN B 1 43 ? -17.276 8.607 -0.135 1.00 16.16 43 ASN B C 1
ATOM 754 O O . ASN B 1 43 ? -17.659 8.264 -1.255 1.00 16.16 43 ASN B O 1
ATOM 759 N N . ARG B 1 44 ? -18.100 8.910 0.867 1.00 15.89 44 ARG B N 1
ATOM 760 C CA . ARG B 1 44 ? -19.547 8.954 0.707 1.00 15.65 44 ARG B CA 1
ATOM 761 C C . ARG B 1 44 ? -19.889 9.846 -0.483 1.00 15.64 44 ARG B C 1
ATOM 762 O O . ARG B 1 44 ? -20.912 9.672 -1.129 1.00 15.51 44 ARG B O 1
ATOM 770 N N . ASP B 1 45 ? -19.003 10.792 -0.765 1.00 15.84 45 ASP B N 1
ATOM 771 C CA . ASP B 1 45 ? -19.141 11.713 -1.888 1.00 16.25 45 ASP B CA 1
ATOM 772 C C . ASP B 1 45 ? -19.172 10.973 -3.230 1.00 16.08 45 ASP B C 1
ATOM 773 O O . ASP B 1 45 ? -19.808 11.412 -4.182 1.00 15.99 45 ASP B O 1
ATOM 778 N N . ASP B 1 46 ? -18.480 9.844 -3.284 1.00 16.09 46 ASP B N 1
ATOM 779 C CA . ASP B 1 46 ? -18.423 9.014 -4.481 1.00 16.09 46 ASP B CA 1
ATOM 780 C C . ASP B 1 46 ? -19.566 8.006 -4.618 1.00 15.81 46 ASP B C 1
ATOM 781 O O . ASP B 1 46 ? -19.640 7.313 -5.620 1.00 15.85 46 ASP B O 1
ATOM 786 N N . VAL B 1 47 ? -20.446 7.902 -3.628 1.00 15.46 47 VAL B N 1
ATOM 787 C CA . VAL B 1 47 ? -21.508 6.895 -3.698 1.00 15.14 47 VAL B CA 1
ATOM 788 C C . VAL B 1 47 ? -22.860 7.480 -4.111 1.00 15.20 47 VAL B C 1
ATOM 789 O O . VAL B 1 47 ? -23.357 8.419 -3.501 1.00 15.22 47 VAL B O 1
ATOM 793 N N . SER B 1 48 ? -23.443 6.933 -5.167 1.00 15.17 48 SER B N 1
ATOM 794 C CA . SER B 1 48 ? -24.770 7.367 -5.581 1.00 15.55 48 SER B CA 1
ATOM 795 C C . SER B 1 48 ? -25.831 6.573 -4.833 1.00 15.36 48 SER B C 1
ATOM 796 O O . SER B 1 48 ? -26.715 7.157 -4.207 1.00 15.39 48 SER B O 1
ATOM 799 N N . GLN B 1 49 ? -25.714 5.246 -4.896 1.00 15.09 49 GLN B N 1
ATOM 800 C CA . GLN B 1 49 ? -26.718 4.336 -4.357 1.00 15.09 49 GLN B CA 1
ATOM 801 C C . GLN B 1 49 ? -26.164 3.135 -3.589 1.00 14.98 49 GLN B C 1
ATOM 802 O O . GLN B 1 49 ? -25.092 2.621 -3.882 1.00 14.96 49 GLN B O 1
ATOM 808 N N . ILE B 1 50 ? -26.942 2.693 -2.612 1.00 14.83 50 ILE B N 1
ATOM 809 C CA . ILE B 1 50 ? -26.678 1.484 -1.862 1.00 14.49 50 ILE B CA 1
ATOM 810 C C . ILE B 1 50 ? -27.879 0.614 -2.223 1.00 14.52 50 ILE B C 1
ATOM 811 O O . ILE B 1 50 ? -29.030 0.977 -1.978 1.00 14.30 50 ILE B O 1
ATOM 816 N N . ILE B 1 51 ? -27.604 -0.512 -2.864 1.00 14.69 51 ILE B N 1
ATOM 817 C CA . ILE B 1 51 ? -28.645 -1.434 -3.285 1.00 14.61 51 ILE B CA 1
ATOM 818 C C . ILE B 1 51 ? -28.612 -2.721 -2.466 1.00 14.80 51 ILE B C 1
ATOM 819 O O . ILE B 1 51 ? -27.582 -3.379 -2.353 1.00 14.61 51 ILE B O 1
ATOM 824 N N . GLU B 1 52 ? -29.760 -3.062 -1.895 1.00 15.01 52 GLU B N 1
ATOM 825 C CA . GLU B 1 52 ? -29.927 -4.287 -1.146 1.00 14.92 52 GLU B CA 1
ATOM 826 C C . GLU B 1 52 ? -30.751 -5.239 -1.998 1.00 15.00 52 GLU B C 1
ATOM 827 O O . GLU B 1 52 ? -31.887 -4.948 -2.342 1.00 14.91 52 GLU B O 1
ATOM 833 N N . ARG B 1 53 ? -30.151 -6.361 -2.365 1.00 15.34 53 ARG B N 1
ATOM 834 C CA . ARG B 1 53 ? -30.828 -7.382 -3.141 1.00 15.71 53 ARG B CA 1
ATOM 835 C C . ARG B 1 53 ? -31.271 -8.462 -2.167 1.00 15.69 53 ARG B C 1
ATOM 836 O O . ARG B 1 53 ? -30.449 -9.141 -1.551 1.00 15.60 53 ARG B O 1
ATOM 844 N N . LEU B 1 54 ? -32.581 -8.606 -2.033 1.00 15.76 54 LEU B N 1
ATOM 845 C CA . LEU B 1 54 ? -33.163 -9.572 -1.113 1.00 15.73 54 LEU B CA 1
ATOM 846 C C . LEU B 1 54 ? -33.044 -10.994 -1.649 1.00 15.95 54 LEU B C 1
ATOM 847 O O . LEU B 1 54 ? -33.164 -11.229 -2.854 1.00 15.97 54 LEU B O 1
ATOM 852 N N . GLU B 1 55 ? -32.796 -11.939 -0.753 1.00 16.17 55 GLU B N 1
ATOM 853 C CA . GLU B 1 55 ? -32.760 -13.333 -1.155 1.00 16.78 55 GLU B CA 1
ATOM 854 C C . GLU B 1 55 ? -34.111 -13.972 -0.846 1.00 16.68 55 GLU B C 1
ATOM 855 O O . GLU B 1 55 ? -34.802 -13.542 0.074 1.00 16.48 55 GLU B O 1
ATOM 861 N N . HIS B 1 56 ? -34.492 -14.981 -1.627 1.00 16.94 56 HIS B N 1
ATOM 862 C CA . HIS B 1 56 ? -35.750 -15.701 -1.414 1.00 17.19 56 HIS B CA 1
ATOM 863 C C . HIS B 1 56 ? -35.531 -17.190 -1.609 1.00 17.56 56 HIS B C 1
ATOM 864 O O . HIS B 1 56 ? -35.080 -17.601 -2.677 1.00 17.94 56 HIS B O 1
ATOM 871 N N . HIS B 1 57 ? -35.873 -18.006 -0.614 1.00 17.97 57 HIS B N 1
ATOM 872 C CA . HIS B 1 57 ? -35.704 -19.462 -0.745 1.00 18.29 57 HIS B CA 1
ATOM 873 C C . HIS B 1 57 ? -36.664 -20.041 -1.787 1.00 18.33 57 HIS B C 1
ATOM 874 O O . HIS B 1 57 ? -37.374 -19.278 -2.462 1.00 18.31 57 HIS B O 1
ATOM 881 N N . SER C 1 2 ? -41.663 -2.034 -25.171 1.00 22.05 2 SER C N 1
ATOM 882 C CA . SER C 1 2 ? -40.480 -1.131 -25.020 1.00 21.97 2 SER C CA 1
ATOM 883 C C . SER C 1 2 ? -39.907 -1.238 -23.615 1.00 21.70 2 SER C C 1
ATOM 884 O O . SER C 1 2 ? -40.650 -1.305 -22.634 1.00 21.71 2 SER C O 1
ATOM 887 N N . SER C 1 3 ? -38.582 -1.261 -23.531 1.00 21.29 3 SER C N 1
ATOM 888 C CA . SER C 1 3 ? -37.900 -1.285 -22.257 1.00 21.03 3 SER C CA 1
ATOM 889 C C . SER C 1 3 ? -37.522 0.149 -21.892 1.00 20.92 3 SER C C 1
ATOM 890 O O . SER C 1 3 ? -37.134 0.932 -22.756 1.00 20.92 3 SER C O 1
ATOM 893 N N . ASP C 1 4 ? -37.647 0.484 -20.612 1.00 20.71 4 ASP C N 1
ATOM 894 C CA . ASP C 1 4 ? -37.325 1.818 -20.112 1.00 20.43 4 ASP C CA 1
ATOM 895 C C . ASP C 1 4 ? -35.825 2.057 -19.856 1.00 20.11 4 ASP C C 1
ATOM 896 O O . ASP C 1 4 ? -35.110 1.191 -19.343 1.00 20.10 4 ASP C O 1
ATOM 901 N N . TYR C 1 5 ? -35.359 3.246 -20.205 1.00 19.59 5 TYR C N 1
ATOM 902 C CA . TYR C 1 5 ? -33.964 3.602 -19.988 1.00 19.20 5 TYR C CA 1
ATOM 903 C C . TYR C 1 5 ? -33.823 4.628 -18.870 1.00 18.75 5 TYR C C 1
ATOM 904 O O . TYR C 1 5 ? -34.743 5.384 -18.592 1.00 18.56 5 TYR C O 1
ATOM 913 N N . VAL C 1 6 ? -32.659 4.631 -18.235 1.00 18.45 6 VAL C N 1
ATOM 914 C CA . VAL C 1 6 ? -32.357 5.535 -17.142 1.00 18.35 6 VAL C CA 1
ATOM 915 C C . VAL C 1 6 ? -30.943 6.032 -17.355 1.00 18.25 6 VAL C C 1
ATOM 916 O O . VAL C 1 6 ? -30.112 5.304 -17.878 1.00 18.47 6 VAL C O 1
ATOM 928 N N . ALA C 1 8 ? -27.784 7.591 -15.264 1.00 17.50 8 ALA C N 1
ATOM 929 C CA . ALA C 1 8 ? -27.153 7.962 -14.014 1.00 17.50 8 ALA C CA 1
ATOM 930 C C . ALA C 1 8 ? -26.146 9.037 -14.335 1.00 17.59 8 ALA C C 1
ATOM 931 O O . ALA C 1 8 ? -25.236 8.824 -15.125 1.00 17.57 8 ALA C O 1
ATOM 933 N N . THR C 1 9 ? -26.338 10.207 -13.741 1.00 17.92 9 THR C N 1
ATOM 934 C CA . THR C 1 9 ? -25.445 11.338 -13.956 1.00 17.96 9 THR C CA 1
ATOM 935 C C . THR C 1 9 ? -24.408 11.302 -12.844 1.00 17.99 9 THR C C 1
ATOM 936 O O . THR C 1 9 ? -24.703 10.807 -11.761 1.00 17.93 9 THR C O 1
ATOM 940 N N . LYS C 1 10 ? -23.207 11.825 -13.101 1.00 18.29 10 LYS C N 1
ATOM 941 C CA . LYS C 1 10 ? -22.134 11.835 -12.098 1.00 18.33 10 LYS C CA 1
ATOM 942 C C . LYS C 1 10 ? -22.398 12.811 -10.974 1.00 18.63 10 LYS C C 1
ATOM 943 O O . LYS C 1 10 ? -21.502 13.122 -10.198 1.00 18.73 10 LYS C O 1
ATOM 949 N N . ASP C 1 11 ? -23.634 13.300 -10.906 1.00 18.99 11 ASP C N 1
ATOM 950 C CA . ASP C 1 11 ? -24.090 14.176 -9.832 1.00 19.05 11 ASP C CA 1
ATOM 951 C C . ASP C 1 11 ? -25.276 13.493 -9.136 1.00 19.08 11 ASP C C 1
ATOM 952 O O . ASP C 1 11 ? -26.099 14.147 -8.495 1.00 19.27 11 ASP C O 1
ATOM 957 N N . GLY C 1 12 ? -25.362 12.174 -9.280 1.00 18.86 12 GLY C N 1
ATOM 958 C CA . GLY C 1 12 ? -26.431 11.413 -8.650 1.00 18.91 12 GLY C CA 1
ATOM 959 C C . GLY C 1 12 ? -27.850 11.913 -8.867 1.00 18.88 12 GLY C C 1
ATOM 960 O O . GLY C 1 12 ? -28.594 12.089 -7.904 1.00 19.00 12 GLY C O 1
ATOM 961 N N . ARG C 1 13 ? -28.242 12.124 -10.124 1.00 18.77 13 ARG C N 1
ATOM 962 C CA . ARG C 1 13 ? -29.612 12.533 -10.431 1.00 18.54 13 ARG C CA 1
ATOM 963 C C . ARG C 1 13 ? -30.520 11.403 -10.936 1.00 18.56 13 ARG C C 1
ATOM 964 O O . ARG C 1 13 ? -31.725 11.412 -10.679 1.00 18.72 13 ARG C O 1
ATOM 980 N N . ILE C 1 15 ? -31.628 10.415 -14.173 1.00 17.99 15 ILE C N 1
ATOM 981 C CA . ILE C 1 15 ? -32.638 10.905 -15.118 1.00 17.71 15 ILE C CA 1
ATOM 982 C C . ILE C 1 15 ? -33.392 9.806 -15.871 1.00 17.88 15 ILE C C 1
ATOM 983 O O . ILE C 1 15 ? -32.789 9.013 -16.601 1.00 17.97 15 ILE C O 1
ATOM 988 N N . LEU C 1 16 ? -34.716 9.782 -15.713 1.00 17.88 16 LEU C N 1
ATOM 989 C CA . LEU C 1 16 ? -35.562 8.822 -16.421 1.00 17.84 16 LEU C CA 1
ATOM 990 C C . LEU C 1 16 ? -35.857 9.351 -17.813 1.00 18.10 16 LEU C C 1
ATOM 991 O O . LEU C 1 16 ? -35.965 10.571 -18.026 1.00 18.25 16 LEU C O 1
ATOM 996 N N . THR C 1 17 ? -35.982 8.442 -18.772 1.00 18.16 17 THR C N 1
ATOM 997 C CA . THR C 1 17 ? -36.210 8.871 -20.139 1.00 18.23 17 THR C CA 1
ATOM 998 C C . THR C 1 17 ? -37.375 8.185 -20.816 1.00 18.37 17 THR C C 1
ATOM 999 O O . THR C 1 17 ? -38.036 7.318 -20.240 1.00 18.34 17 THR C O 1
ATOM 1003 N N . ASP C 1 18 ? -37.609 8.610 -22.051 1.00 18.53 18 ASP C N 1
ATOM 1004 C CA . ASP C 1 18 ? -38.616 8.041 -22.916 1.00 18.89 18 ASP C CA 1
ATOM 1005 C C . ASP C 1 18 ? -37.899 7.634 -24.213 1.00 19.01 18 ASP C C 1
ATOM 1006 O O . ASP C 1 18 ? -37.584 8.484 -25.058 1.00 19.04 18 ASP C O 1
ATOM 1011 N N . GLY C 1 19 ? -37.636 6.335 -24.354 1.00 19.02 19 GLY C N 1
ATOM 1012 C CA . GLY C 1 19 ? -36.886 5.822 -25.488 1.00 19.12 19 GLY C CA 1
ATOM 1013 C C . GLY C 1 19 ? -35.402 5.755 -25.160 1.00 19.40 19 GLY C C 1
ATOM 1014 O O . GLY C 1 19 ? -34.948 6.363 -24.183 1.00 19.55 19 GLY C O 1
ATOM 1015 N N . LYS C 1 20 ? -34.642 5.017 -25.967 1.00 19.45 20 LYS C N 1
ATOM 1016 C CA . LYS C 1 20 ? -33.189 4.906 -25.784 1.00 19.53 20 LYS C CA 1
ATOM 1017 C C . LYS C 1 20 ? -32.451 6.215 -26.095 1.00 19.33 20 LYS C C 1
ATOM 1018 O O . LYS C 1 20 ? -32.614 6.776 -27.177 1.00 19.17 20 LYS C O 1
ATOM 1024 N N . PRO C 1 21 ? -31.633 6.707 -25.142 1.00 19.34 21 PRO C N 1
ATOM 1025 C CA . PRO C 1 21 ? -30.819 7.926 -25.276 1.00 19.36 21 PRO C CA 1
ATOM 1026 C C . PRO C 1 21 ? -29.712 7.804 -26.329 1.00 19.38 21 PRO C C 1
ATOM 1027 O O . PRO C 1 21 ? -29.000 6.801 -26.361 1.00 19.48 21 PRO C O 1
ATOM 1031 N N . GLU C 1 22 ? -29.568 8.827 -27.169 1.00 19.33 22 GLU C N 1
ATOM 1032 C CA . GLU C 1 22 ? -28.556 8.833 -28.222 1.00 19.42 22 GLU C CA 1
ATOM 1033 C C . GLU C 1 22 ? -27.268 9.493 -27.757 1.00 19.21 22 GLU C C 1
ATOM 1034 O O . GLU C 1 22 ? -27.245 10.691 -27.467 1.00 19.12 22 GLU C O 1
ATOM 1040 N N . ILE C 1 23 ? -26.196 8.712 -27.689 1.00 18.92 23 ILE C N 1
ATOM 1041 C CA . ILE C 1 23 ? -24.897 9.249 -27.312 1.00 18.61 23 ILE C CA 1
ATOM 1042 C C . ILE C 1 23 ? -24.204 9.693 -28.590 1.00 18.42 23 ILE C C 1
ATOM 1043 O O . ILE C 1 23 ? -23.802 8.857 -29.399 1.00 18.59 23 ILE C O 1
ATOM 1048 N N . ASP C 1 24 ? -24.065 11.000 -28.782 1.00 18.13 24 ASP C N 1
ATOM 1049 C CA . ASP C 1 24 ? -23.381 11.501 -29.964 1.00 17.82 24 ASP C CA 1
ATOM 1050 C C . ASP C 1 24 ? -21.910 11.790 -29.683 1.00 17.44 24 ASP C C 1
ATOM 1051 O O . ASP C 1 24 ? -21.557 12.872 -29.228 1.00 17.20 24 ASP C O 1
ATOM 1056 N N . ASP C 1 25 ? -21.066 10.808 -29.984 1.00 17.24 25 ASP C N 1
ATOM 1057 C CA . ASP C 1 25 ? -19.608 10.911 -29.832 1.00 17.09 25 ASP C CA 1
ATOM 1058 C C . ASP C 1 25 ? -18.997 12.049 -30.661 1.00 16.84 25 ASP C C 1
ATOM 1059 O O . ASP C 1 25 ? -17.934 12.558 -30.336 1.00 16.66 25 ASP C O 1
ATOM 1064 N N . ASP C 1 26 ? -19.679 12.445 -31.727 1.00 16.80 26 ASP C N 1
ATOM 1065 C CA . ASP C 1 26 ? -19.198 13.499 -32.613 1.00 16.74 26 ASP C CA 1
ATOM 1066 C C . ASP C 1 26 ? -19.469 14.909 -32.106 1.00 16.88 26 ASP C C 1
ATOM 1067 O O . ASP C 1 26 ? -18.959 15.877 -32.680 1.00 17.09 26 ASP C O 1
ATOM 1072 N N . THR C 1 27 ? -20.289 15.026 -31.059 1.00 16.66 27 THR C N 1
ATOM 1073 C CA . THR C 1 27 ? -20.641 16.320 -30.493 1.00 16.53 27 THR C CA 1
ATOM 1074 C C . THR C 1 27 ? -20.414 16.322 -28.997 1.00 16.41 27 THR C C 1
ATOM 1075 O O . THR C 1 27 ? -20.274 17.377 -28.389 1.00 16.46 27 THR C O 1
ATOM 1079 N N . GLY C 1 28 ? -20.381 15.130 -28.409 1.00 16.30 28 GLY C N 1
ATOM 1080 C CA . GLY C 1 28 ? -20.166 14.993 -26.974 1.00 16.18 28 GLY C CA 1
ATOM 1081 C C . GLY C 1 28 ? -21.409 15.315 -26.169 1.00 16.18 28 GLY C C 1
ATOM 1082 O O . GLY C 1 28 ? -21.327 15.877 -25.085 1.00 16.27 28 GLY C O 1
ATOM 1083 N N . LEU C 1 29 ? -22.567 14.961 -26.710 1.00 16.17 29 LEU C N 1
ATOM 1084 C CA . LEU C 1 29 ? -23.841 15.233 -26.062 1.00 16.16 29 LEU C CA 1
ATOM 1085 C C . LEU C 1 29 ? -24.716 13.990 -26.108 1.00 16.16 29 LEU C C 1
ATOM 1086 O O . LEU C 1 29 ? -24.703 13.256 -27.094 1.00 16.51 29 LEU C O 1
ATOM 1091 N N . VAL C 1 30 ? -25.463 13.747 -25.038 1.00 15.87 30 VAL C N 1
ATOM 1092 C CA . VAL C 1 30 ? -26.379 12.625 -25.014 1.00 15.75 30 VAL C CA 1
ATOM 1093 C C . VAL C 1 30 ? -27.778 13.208 -25.138 1.00 15.80 30 VAL C C 1
ATOM 1094 O O . VAL C 1 30 ? -28.195 14.019 -24.313 1.00 15.85 30 VAL C O 1
ATOM 1098 N N . SER C 1 31 ? -28.490 12.810 -26.186 1.00 15.85 31 SER C N 1
ATOM 1099 C CA . SER C 1 31 ? -29.832 13.313 -26.446 1.00 15.91 31 SER C CA 1
ATOM 1100 C C . SER C 1 31 ? -30.880 12.349 -25.949 1.00 16.10 31 SER C C 1
ATOM 1101 O O . SER C 1 31 ? -30.703 11.132 -26.051 1.00 15.99 31 SER C O 1
ATOM 1104 N N . TYR C 1 32 ? -31.976 12.902 -25.422 1.00 16.42 32 TYR C N 1
ATOM 1105 C CA . TYR C 1 32 ? -33.091 12.104 -24.920 1.00 16.77 32 TYR C CA 1
ATOM 1106 C C . TYR C 1 32 ? -34.373 12.923 -24.782 1.00 17.21 32 TYR C C 1
ATOM 1107 O O . TYR C 1 32 ? -34.328 14.150 -24.725 1.00 17.49 32 TYR C O 1
ATOM 1116 N N . HIS C 1 33 ? -35.516 12.246 -24.729 1.00 17.64 33 HIS C N 1
ATOM 1117 C CA . HIS C 1 33 ? -36.767 12.919 -24.399 1.00 18.24 33 HIS C CA 1
ATOM 1118 C C . HIS C 1 33 ? -37.087 12.559 -22.962 1.00 18.62 33 HIS C C 1
ATOM 1119 O O . HIS C 1 33 ? -37.001 11.387 -22.586 1.00 18.62 33 HIS C O 1
ATOM 1126 N N . ASP C 1 34 ? -37.459 13.549 -22.156 1.00 19.02 34 ASP C N 1
ATOM 1127 C CA . ASP C 1 34 ? -37.841 13.277 -20.775 1.00 19.35 34 ASP C CA 1
ATOM 1128 C C . ASP C 1 34 ? -39.225 12.638 -20.759 1.00 19.43 34 ASP C C 1
ATOM 1129 O O . ASP C 1 34 ? -39.641 12.048 -21.745 1.00 19.25 34 ASP C O 1
ATOM 1134 N N . GLN C 1 35 ? -39.935 12.765 -19.644 1.00 19.98 35 GLN C N 1
ATOM 1135 C CA . GLN C 1 35 ? -41.270 12.185 -19.519 1.00 20.51 35 GLN C CA 1
ATOM 1136 C C . GLN C 1 35 ? -42.393 13.162 -19.903 1.00 20.64 35 GLN C C 1
ATOM 1137 O O . GLN C 1 35 ? -43.580 12.861 -19.765 1.00 20.61 35 GLN C O 1
ATOM 1143 N N . GLN C 1 36 ? -41.998 14.330 -20.399 1.00 20.88 36 GLN C N 1
ATOM 1144 C CA . GLN C 1 36 ? -42.940 15.304 -20.937 1.00 21.04 36 GLN C CA 1
ATOM 1145 C C . GLN C 1 36 ? -42.858 15.244 -22.473 1.00 20.91 36 GLN C C 1
ATOM 1146 O O . GLN C 1 36 ? -43.571 15.973 -23.178 1.00 20.89 36 GLN C O 1
ATOM 1152 N N . GLY C 1 37 ? -41.975 14.377 -22.980 1.00 20.59 37 GLY C N 1
ATOM 1153 C CA . GLY C 1 37 ? -41.790 14.217 -24.423 1.00 20.43 37 GLY C CA 1
ATOM 1154 C C . GLY C 1 37 ? -40.803 15.199 -25.039 1.00 20.24 37 GLY C C 1
ATOM 1155 O O . GLY C 1 37 ? -40.369 15.023 -26.187 1.00 20.16 37 GLY C O 1
ATOM 1156 N N . ASN C 1 38 ? -40.450 16.230 -24.275 0.50 19.94 38 ASN C N 1
ATOM 1157 C CA . ASN C 1 38 ? -39.514 17.252 -24.721 0.50 19.70 38 ASN C CA 1
ATOM 1158 C C . ASN C 1 38 ? -38.143 16.702 -25.086 0.50 19.66 38 ASN C C 1
ATOM 1159 O O . ASN C 1 38 ? -37.643 15.773 -24.452 0.50 19.52 38 ASN C O 1
ATOM 1164 N N . ALA C 1 39 ? -37.543 17.296 -26.115 1.00 19.61 39 ALA C N 1
ATOM 1165 C CA . ALA C 1 39 ? -36.190 16.950 -26.529 1.00 19.64 39 ALA C CA 1
ATOM 1166 C C . ALA C 1 39 ? -35.181 17.648 -25.616 1.00 19.71 39 ALA C C 1
ATOM 1167 O O . ALA C 1 39 ? -35.275 18.858 -25.360 1.00 19.74 39 ALA C O 1
ATOM 1177 N N . GLN C 1 41 ? -30.855 17.691 -23.999 1.00 18.94 41 GLN C N 1
ATOM 1178 C CA . GLN C 1 41 ? -29.451 17.358 -24.212 1.00 18.88 41 GLN C CA 1
ATOM 1179 C C . GLN C 1 41 ? -28.705 17.477 -22.897 1.00 18.69 41 GLN C C 1
ATOM 1180 O O . GLN C 1 41 ? -29.015 18.331 -22.061 1.00 18.69 41 GLN C O 1
ATOM 1186 N N . ILE C 1 42 ? -27.739 16.591 -22.706 1.00 18.22 42 ILE C N 1
ATOM 1187 C CA . ILE C 1 42 ? -26.911 16.621 -21.522 1.00 17.98 42 ILE C CA 1
ATOM 1188 C C . ILE C 1 42 ? -25.499 16.272 -21.972 1.00 17.91 42 ILE C C 1
ATOM 1189 O O . ILE C 1 42 ? -25.305 15.444 -22.875 1.00 17.62 42 ILE C O 1
ATOM 1194 N N . ASN C 1 43 ? -24.514 16.930 -21.367 1.00 17.78 43 ASN C N 1
ATOM 1195 C CA . ASN C 1 43 ? -23.126 16.619 -21.658 1.00 17.52 43 ASN C CA 1
ATOM 1196 C C . ASN C 1 43 ? -22.900 15.155 -21.394 1.00 17.10 43 ASN C C 1
ATOM 1197 O O . ASN C 1 43 ? -23.372 14.638 -20.393 1.00 16.95 43 ASN C O 1
ATOM 1202 N N . ARG C 1 44 ? -22.205 14.485 -22.309 1.00 16.88 44 ARG C N 1
ATOM 1203 C CA . ARG C 1 44 ? -21.897 13.076 -22.145 1.00 16.67 44 ARG C CA 1
ATOM 1204 C C . ARG C 1 44 ? -21.013 12.918 -20.912 1.00 16.57 44 ARG C C 1
ATOM 1205 O O . ARG C 1 44 ? -21.169 11.974 -20.140 1.00 16.54 44 ARG C O 1
ATOM 1213 N N . ASP C 1 45 ? -20.107 13.873 -20.728 1.00 16.43 45 ASP C N 1
ATOM 1214 C CA . ASP C 1 45 ? -19.208 13.910 -19.584 1.00 16.64 45 ASP C CA 1
ATOM 1215 C C . ASP C 1 45 ? -19.970 13.791 -18.267 1.00 16.63 45 ASP C C 1
ATOM 1216 O O . ASP C 1 45 ? -19.436 13.307 -17.270 1.00 16.59 45 ASP C O 1
ATOM 1221 N N . ASP C 1 46 ? -21.219 14.242 -18.271 1.00 16.62 46 ASP C N 1
ATOM 1222 C CA . ASP C 1 46 ? -22.052 14.191 -17.081 1.00 16.61 46 ASP C CA 1
ATOM 1223 C C . ASP C 1 46 ? -22.763 12.854 -16.876 1.00 16.46 46 ASP C C 1
ATOM 1224 O O . ASP C 1 46 ? -23.332 12.616 -15.818 1.00 16.52 46 ASP C O 1
ATOM 1229 N N . VAL C 1 47 ? -22.713 11.976 -17.871 1.00 16.29 47 VAL C N 1
ATOM 1230 C CA . VAL C 1 47 ? -23.388 10.688 -17.765 1.00 16.32 47 VAL C CA 1
ATOM 1231 C C . VAL C 1 47 ? -22.426 9.570 -17.352 1.00 16.39 47 VAL C C 1
ATOM 1232 O O . VAL C 1 47 ? -21.343 9.426 -17.915 1.00 16.80 47 VAL C O 1
ATOM 1236 N N . SER C 1 48 ? -22.826 8.791 -16.350 1.00 16.30 48 SER C N 1
ATOM 1237 C CA . SER C 1 48 ? -22.009 7.691 -15.836 1.00 15.92 48 SER C CA 1
ATOM 1238 C C . SER C 1 48 ? -22.553 6.343 -16.299 1.00 15.80 48 SER C C 1
ATOM 1239 O O . SER C 1 48 ? -21.778 5.424 -16.575 1.00 15.36 48 SER C O 1
ATOM 1242 N N . GLN C 1 49 ? -23.884 6.235 -16.378 1.00 15.56 49 GLN C N 1
ATOM 1243 C CA . GLN C 1 49 ? -24.529 4.986 -16.759 1.00 15.60 49 GLN C CA 1
ATOM 1244 C C . GLN C 1 49 ? -25.812 5.090 -17.582 1.00 15.60 49 GLN C C 1
ATOM 1245 O O . GLN C 1 49 ? -26.739 5.793 -17.225 1.00 15.75 49 GLN C O 1
ATOM 1251 N N . ILE C 1 50 ? -25.858 4.370 -18.691 1.00 15.73 50 ILE C N 1
ATOM 1252 C CA . ILE C 1 50 ? -27.089 4.236 -19.442 1.00 15.81 50 ILE C CA 1
ATOM 1253 C C . ILE C 1 50 ? -27.584 2.847 -19.051 1.00 16.01 50 ILE C C 1
ATOM 1254 O O . ILE C 1 50 ? -26.944 1.841 -19.366 1.00 16.15 50 ILE C O 1
ATOM 1259 N N . ILE C 1 51 ? -28.708 2.808 -18.345 1.00 15.91 51 ILE C N 1
ATOM 1260 C CA . ILE C 1 51 ? -29.285 1.570 -17.844 1.00 15.86 51 ILE C CA 1
ATOM 1261 C C . ILE C 1 51 ? -30.527 1.195 -18.624 1.00 16.09 51 ILE C C 1
ATOM 1262 O O . ILE C 1 51 ? -31.465 1.987 -18.702 1.00 16.49 51 ILE C O 1
ATOM 1267 N N . GLU C 1 52 ? -30.547 0.006 -19.220 1.00 15.97 52 GLU C N 1
ATOM 1268 C CA . GLU C 1 52 ? -31.789 -0.454 -19.825 1.00 15.98 52 GLU C CA 1
ATOM 1269 C C . GLU C 1 52 ? -32.485 -1.408 -18.852 1.00 16.00 52 GLU C C 1
ATOM 1270 O O . GLU C 1 52 ? -31.879 -2.371 -18.370 1.00 15.83 52 GLU C O 1
ATOM 1276 N N . ARG C 1 53 ? -33.746 -1.104 -18.541 1.00 16.12 53 ARG C N 1
ATOM 1277 C CA . ARG C 1 53 ? -34.581 -1.961 -17.702 1.00 16.20 53 ARG C CA 1
ATOM 1278 C C . ARG C 1 53 ? -35.467 -2.774 -18.647 1.00 16.30 53 ARG C C 1
ATOM 1279 O O . ARG C 1 53 ? -36.425 -2.251 -19.231 1.00 16.50 53 ARG C O 1
ATOM 1287 N N . LEU C 1 54 ? -35.133 -4.047 -18.824 1.00 16.33 54 LEU C N 1
ATOM 1288 C CA . LEU C 1 54 ? -35.877 -4.881 -19.760 1.00 16.45 54 LEU C CA 1
ATOM 1289 C C . LEU C 1 54 ? -37.317 -5.025 -19.335 1.00 16.87 54 LEU C C 1
ATOM 1290 O O . LEU C 1 54 ? -37.619 -5.170 -18.139 1.00 16.58 54 LEU C O 1
ATOM 1295 N N . GLU C 1 55 ? -38.209 -4.979 -20.323 1.00 17.51 55 GLU C N 1
ATOM 1296 C CA . GLU C 1 55 ? -39.628 -5.190 -20.062 1.00 18.07 55 GLU C CA 1
ATOM 1297 C C . GLU C 1 55 ? -39.905 -6.688 -20.164 1.00 18.24 55 GLU C C 1
ATOM 1298 O O . GLU C 1 55 ? -39.406 -7.363 -21.072 1.00 17.96 55 GLU C O 1
ATOM 1304 N N . HIS C 1 56 ? -40.669 -7.200 -19.202 1.00 18.75 56 HIS C N 1
ATOM 1305 C CA . HIS C 1 56 ? -41.032 -8.616 -19.144 1.00 19.04 56 HIS C CA 1
ATOM 1306 C C . HIS C 1 56 ? -42.513 -8.728 -18.846 1.00 19.43 56 HIS C C 1
ATOM 1307 O O . HIS C 1 56 ? -43.019 -8.052 -17.959 1.00 19.45 56 HIS C O 1
ATOM 1314 N N . HIS C 1 57 ? -43.212 -9.576 -19.590 1.00 20.10 57 HIS C N 1
ATOM 1315 C CA . HIS C 1 57 ? -44.624 -9.814 -19.314 1.00 20.58 57 HIS C CA 1
ATOM 1316 C C . HIS C 1 57 ? -45.063 -11.232 -19.690 1.00 20.69 57 HIS C C 1
ATOM 1317 O O . HIS C 1 57 ? -44.882 -11.675 -20.833 1.00 20.53 57 HIS C O 1
ATOM 1324 N N . HIS C 1 58 ? -45.613 -11.948 -18.712 1.00 20.89 58 HIS C N 1
ATOM 1325 C CA . HIS C 1 58 ? -46.094 -13.317 -18.929 1.00 21.33 58 HIS C CA 1
ATOM 1326 C C . HIS C 1 58 ? -47.333 -13.600 -18.082 1.00 21.24 58 HIS C C 1
ATOM 1327 O O . HIS C 1 58 ? -48.141 -12.659 -17.883 1.00 21.18 58 HIS C O 1
ATOM 1334 N N . SER D 1 2 ? -24.658 42.421 -25.765 1.00 18.12 2 SER D N 1
ATOM 1335 C CA . SER D 1 2 ? -25.960 41.726 -25.468 1.00 18.19 2 SER D CA 1
ATOM 1336 C C . SER D 1 2 ? -26.346 41.699 -23.972 1.00 18.01 2 SER D C 1
ATOM 1337 O O . SER D 1 2 ? -25.578 42.118 -23.098 1.00 18.04 2 SER D O 1
ATOM 1340 N N . SER D 1 3 ? -27.540 41.185 -23.691 1.00 17.83 3 SER D N 1
ATOM 1341 C CA . SER D 1 3 ? -28.073 41.137 -22.332 1.00 17.56 3 SER D CA 1
ATOM 1342 C C . SER D 1 3 ? -27.929 39.747 -21.723 1.00 17.55 3 SER D C 1
ATOM 1343 O O . SER D 1 3 ? -27.637 38.780 -22.423 1.00 17.77 3 SER D O 1
ATOM 1346 N N . ASP D 1 4 ? -28.136 39.656 -20.414 1.00 17.40 4 ASP D N 1
ATOM 1347 C CA . ASP D 1 4 ? -28.186 38.362 -19.749 1.00 17.37 4 ASP D CA 1
ATOM 1348 C C . ASP D 1 4 ? -29.664 38.045 -19.546 1.00 17.10 4 ASP D C 1
ATOM 1349 O O . ASP D 1 4 ? -30.470 38.945 -19.345 1.00 16.73 4 ASP D O 1
ATOM 1354 N N . TYR D 1 5 ? -30.017 36.767 -19.634 1.00 17.18 5 TYR D N 1
ATOM 1355 C CA . TYR D 1 5 ? -31.393 36.318 -19.422 1.00 17.14 5 TYR D CA 1
ATOM 1356 C C . TYR D 1 5 ? -31.496 35.320 -18.273 1.00 17.13 5 TYR D C 1
ATOM 1357 O O . TYR D 1 5 ? -30.541 34.610 -17.963 1.00 17.13 5 TYR D O 1
ATOM 1366 N N . VAL D 1 6 ? -32.658 35.297 -17.632 1.00 17.05 6 VAL D N 1
ATOM 1367 C CA . VAL D 1 6 ? -32.958 34.332 -16.591 1.00 17.12 6 VAL D CA 1
ATOM 1368 C C . VAL D 1 6 ? -34.434 34.010 -16.739 1.00 17.25 6 VAL D C 1
ATOM 1369 O O . VAL D 1 6 ? -35.243 34.906 -16.972 1.00 17.18 6 VAL D O 1
ATOM 1381 N N . ALA D 1 8 ? -37.718 32.506 -14.793 1.00 17.76 8 ALA D N 1
ATOM 1382 C CA . ALA D 1 8 ? -38.247 32.105 -13.493 1.00 17.89 8 ALA D CA 1
ATOM 1383 C C . ALA D 1 8 ? -39.403 31.143 -13.744 1.00 17.96 8 ALA D C 1
ATOM 1384 O O . ALA D 1 8 ? -40.404 31.509 -14.356 1.00 17.98 8 ALA D O 1
ATOM 1386 N N . THR D 1 9 ? -39.254 29.906 -13.297 1.00 18.16 9 THR D N 1
ATOM 1387 C CA . THR D 1 9 ? -40.285 28.901 -13.526 1.00 18.56 9 THR D CA 1
ATOM 1388 C C . THR D 1 9 ? -41.321 28.855 -12.399 1.00 18.95 9 THR D C 1
ATOM 1389 O O . THR D 1 9 ? -41.122 29.435 -11.330 1.00 19.17 9 THR D O 1
ATOM 1393 N N . LYS D 1 10 ? -42.422 28.150 -12.644 1.00 19.51 10 LYS D N 1
ATOM 1394 C CA . LYS D 1 10 ? -43.470 27.956 -11.640 1.00 19.77 10 LYS D CA 1
ATOM 1395 C C . LYS D 1 10 ? -42.992 27.072 -10.477 1.00 20.04 10 LYS D C 1
ATOM 1396 O O . LYS D 1 10 ? -43.302 27.340 -9.309 1.00 20.11 10 LYS D O 1
ATOM 1402 N N . ASP D 1 11 ? -42.237 26.021 -10.795 1.00 20.20 11 ASP D N 1
ATOM 1403 C CA . ASP D 1 11 ? -41.743 25.108 -9.772 1.00 20.42 11 ASP D CA 1
ATOM 1404 C C . ASP D 1 11 ? -40.750 25.807 -8.862 1.00 20.35 11 ASP D C 1
ATOM 1405 O O . ASP D 1 11 ? -40.376 25.286 -7.809 1.00 20.34 11 ASP D O 1
ATOM 1410 N N . GLY D 1 12 ? -40.312 26.988 -9.290 1.00 20.45 12 GLY D N 1
ATOM 1411 C CA . GLY D 1 12 ? -39.424 27.799 -8.474 1.00 20.18 12 GLY D CA 1
ATOM 1412 C C . GLY D 1 12 ? -38.073 28.123 -9.075 1.00 20.00 12 GLY D C 1
ATOM 1413 O O . GLY D 1 12 ? -37.511 29.172 -8.768 1.00 20.15 12 GLY D O 1
ATOM 1414 N N . ARG D 1 13 ? -37.549 27.226 -9.909 1.00 19.70 13 ARG D N 1
ATOM 1415 C CA . ARG D 1 13 ? -36.247 27.411 -10.543 1.00 19.61 13 ARG D CA 1
ATOM 1416 C C . ARG D 1 13 ? -35.967 28.833 -11.025 1.00 19.55 13 ARG D C 1
ATOM 1417 O O . ARG D 1 13 ? -36.888 29.637 -11.223 1.00 19.61 13 ARG D O 1
ATOM 1433 N N . ILE D 1 15 ? -33.736 29.369 -13.896 1.00 19.06 15 ILE D N 1
ATOM 1434 C CA . ILE D 1 15 ? -32.890 28.933 -14.996 1.00 18.89 15 ILE D CA 1
ATOM 1435 C C . ILE D 1 15 ? -32.137 30.067 -15.699 1.00 18.81 15 ILE D C 1
ATOM 1436 O O . ILE D 1 15 ? -32.724 31.054 -16.134 1.00 18.70 15 ILE D O 1
ATOM 1441 N N . LEU D 1 16 ? -30.824 29.901 -15.796 1.00 18.76 16 LEU D N 1
ATOM 1442 C CA . LEU D 1 16 ? -29.959 30.852 -16.472 1.00 18.82 16 LEU D CA 1
ATOM 1443 C C . LEU D 1 16 ? -29.697 30.348 -17.887 1.00 18.83 16 LEU D C 1
ATOM 1444 O O . LEU D 1 16 ? -29.584 29.140 -18.123 1.00 18.77 16 LEU D O 1
ATOM 1449 N N . THR D 1 17 ? -29.597 31.270 -18.837 1.00 18.84 17 THR D N 1
ATOM 1450 C CA . THR D 1 17 ? -29.355 30.865 -20.203 1.00 18.90 17 THR D CA 1
ATOM 1451 C C . THR D 1 17 ? -28.171 31.565 -20.871 1.00 18.94 17 THR D C 1
ATOM 1452 O O . THR D 1 17 ? -27.556 32.484 -20.322 1.00 18.96 17 THR D O 1
ATOM 1456 N N . ASP D 1 18 ? -27.853 31.085 -22.065 1.00 19.06 18 ASP D N 1
ATOM 1457 C CA . ASP D 1 18 ? -26.836 31.668 -22.914 1.00 19.24 18 ASP D CA 1
ATOM 1458 C C . ASP D 1 18 ? -27.622 32.221 -24.093 1.00 18.96 18 ASP D C 1
ATOM 1459 O O . ASP D 1 18 ? -27.963 31.491 -25.026 1.00 19.14 18 ASP D O 1
ATOM 1464 N N . GLY D 1 19 ? -27.944 33.507 -24.023 1.00 18.66 19 GLY D N 1
ATOM 1465 C CA . GLY D 1 19 ? -28.724 34.138 -25.071 1.00 18.30 19 GLY D CA 1
ATOM 1466 C C . GLY D 1 19 ? -30.188 34.270 -24.702 1.00 18.13 19 GLY D C 1
ATOM 1467 O O . GLY D 1 19 ? -30.578 34.062 -23.557 1.00 18.11 19 GLY D O 1
ATOM 1468 N N . LYS D 1 20 ? -30.995 34.597 -25.703 1.00 18.08 20 LYS D N 1
ATOM 1469 C CA . LYS D 1 20 ? -32.415 34.875 -25.542 1.00 17.88 20 LYS D CA 1
ATOM 1470 C C . LYS D 1 20 ? -33.260 33.609 -25.676 1.00 17.63 20 LYS D C 1
ATOM 1471 O O . LYS D 1 20 ? -33.265 32.984 -26.728 1.00 17.82 20 LYS D O 1
ATOM 1477 N N . PRO D 1 21 ? -33.986 33.212 -24.616 1.00 17.40 21 PRO D N 1
ATOM 1478 C CA . PRO D 1 21 ? -34.792 32.006 -24.786 1.00 17.14 21 PRO D CA 1
ATOM 1479 C C . PRO D 1 21 ? -35.833 32.246 -25.861 1.00 16.97 21 PRO D C 1
ATOM 1480 O O . PRO D 1 21 ? -36.378 33.341 -25.980 1.00 17.08 21 PRO D O 1
ATOM 1484 N N . GLU D 1 22 ? -36.108 31.221 -26.645 1.00 16.80 22 GLU D N 1
ATOM 1485 C CA . GLU D 1 22 ? -37.068 31.348 -27.725 1.00 16.62 22 GLU D CA 1
ATOM 1486 C C . GLU D 1 22 ? -38.404 30.721 -27.324 1.00 16.24 22 GLU D C 1
ATOM 1487 O O . GLU D 1 22 ? -38.478 29.512 -27.065 1.00 15.83 22 GLU D O 1
ATOM 1493 N N . ILE D 1 23 ? -39.452 31.541 -27.248 1.00 15.83 23 ILE D N 1
ATOM 1494 C CA . ILE D 1 23 ? -40.785 31.009 -26.956 1.00 15.48 23 ILE D CA 1
ATOM 1495 C C . ILE D 1 23 ? -41.515 30.631 -28.247 1.00 15.32 23 ILE D C 1
ATOM 1496 O O . ILE D 1 23 ? -41.811 31.488 -29.089 1.00 15.39 23 ILE D O 1
ATOM 1501 N N . ASP D 1 24 ? -41.789 29.338 -28.396 1.00 14.91 24 ASP D N 1
ATOM 1502 C CA . ASP D 1 24 ? -42.505 28.846 -29.546 1.00 14.62 24 ASP D CA 1
ATOM 1503 C C . ASP D 1 24 ? -43.946 28.580 -29.186 1.00 14.49 24 ASP D C 1
ATOM 1504 O O . ASP D 1 24 ? -44.258 27.557 -28.609 1.00 14.42 24 ASP D O 1
ATOM 1509 N N . ASP D 1 25 ? -44.820 29.513 -29.542 1.00 14.57 25 ASP D N 1
ATOM 1510 C CA . ASP D 1 25 ? -46.261 29.384 -29.316 1.00 14.54 25 ASP D CA 1
ATOM 1511 C C . ASP D 1 25 ? -46.889 28.308 -30.195 1.00 14.38 25 ASP D C 1
ATOM 1512 O O . ASP D 1 25 ? -48.021 27.900 -29.967 1.00 14.20 25 ASP D O 1
ATOM 1517 N N . ASP D 1 26 ? -46.144 27.853 -31.195 1.00 14.42 26 ASP D N 1
ATOM 1518 C CA . ASP D 1 26 ? -46.627 26.824 -32.108 1.00 14.62 26 ASP D CA 1
ATOM 1519 C C . ASP D 1 26 ? -46.361 25.398 -31.628 1.00 14.71 26 ASP D C 1
ATOM 1520 O O . ASP D 1 26 ? -46.979 24.456 -32.107 1.00 14.80 26 ASP D O 1
ATOM 1525 N N . THR D 1 27 ? -45.446 25.243 -30.679 1.00 14.77 27 THR D N 1
ATOM 1526 C CA . THR D 1 27 ? -45.155 23.929 -30.132 1.00 14.89 27 THR D CA 1
ATOM 1527 C C . THR D 1 27 ? -45.494 23.913 -28.654 1.00 14.84 27 THR D C 1
ATOM 1528 O O . THR D 1 27 ? -45.846 22.875 -28.095 1.00 14.99 27 THR D O 1
ATOM 1532 N N . GLY D 1 28 ? -45.403 25.084 -28.036 1.00 14.76 28 GLY D N 1
ATOM 1533 C CA . GLY D 1 28 ? -45.643 25.232 -26.608 1.00 14.55 28 GLY D CA 1
ATOM 1534 C C . GLY D 1 28 ? -44.374 25.013 -25.818 1.00 14.48 28 GLY D C 1
ATOM 1535 O O . GLY D 1 28 ? -44.417 24.721 -24.638 1.00 14.64 28 GLY D O 1
ATOM 1536 N N . LEU D 1 29 ? -43.232 25.146 -26.478 1.00 14.51 29 LEU D N 1
ATOM 1537 C CA . LEU D 1 29 ? -41.946 24.884 -25.846 1.00 14.56 29 LEU D CA 1
ATOM 1538 C C . LEU D 1 29 ? -41.092 26.127 -25.831 1.00 14.69 29 LEU D C 1
ATOM 1539 O O . LEU D 1 29 ? -41.196 26.966 -26.726 1.00 14.78 29 LEU D O 1
ATOM 1544 N N . VAL D 1 30 ? -40.256 26.244 -24.803 1.00 14.77 30 VAL D N 1
ATOM 1545 C CA . VAL D 1 30 ? -39.300 27.334 -24.712 1.00 14.73 30 VAL D CA 1
ATOM 1546 C C . VAL D 1 30 ? -37.941 26.693 -24.881 1.00 14.86 30 VAL D C 1
ATOM 1547 O O . VAL D 1 30 ? -37.552 25.822 -24.112 1.00 14.85 30 VAL D O 1
ATOM 1551 N N . SER D 1 31 ? -37.238 27.113 -25.919 1.00 15.20 31 SER D N 1
ATOM 1552 C CA . SER D 1 31 ? -35.920 26.600 -26.208 1.00 15.49 31 SER D CA 1
ATOM 1553 C C . SER D 1 31 ? -34.901 27.610 -25.756 1.00 15.53 31 SER D C 1
ATOM 1554 O O . SER D 1 31 ? -35.066 28.801 -25.986 1.00 15.46 31 SER D O 1
ATOM 1557 N N . TYR D 1 32 ? -33.848 27.127 -25.113 1.00 15.80 32 TYR D N 1
ATOM 1558 C CA . TYR D 1 32 ? -32.747 27.988 -24.707 1.00 16.25 32 TYR D CA 1
ATOM 1559 C C . TYR D 1 32 ? -31.419 27.235 -24.763 1.00 16.83 32 TYR D C 1
ATOM 1560 O O . TYR D 1 32 ? -31.359 26.077 -25.178 1.00 16.93 32 TYR D O 1
ATOM 1569 N N . HIS D 1 33 ? -30.359 27.922 -24.354 1.00 17.46 33 HIS D N 1
ATOM 1570 C CA . HIS D 1 33 ? -29.037 27.339 -24.239 1.00 18.01 33 HIS D CA 1
ATOM 1571 C C . HIS D 1 33 ? -28.620 27.570 -22.798 1.00 18.34 33 HIS D C 1
ATOM 1572 O O . HIS D 1 33 ? -28.690 28.696 -22.311 1.00 18.30 33 HIS D O 1
ATOM 1579 N N . ASP D 1 34 ? -28.204 26.515 -22.103 1.00 18.74 34 ASP D N 1
ATOM 1580 C CA . ASP D 1 34 ? -27.730 26.673 -20.732 1.00 18.99 34 ASP D CA 1
ATOM 1581 C C . ASP D 1 34 ? -26.279 27.123 -20.792 1.00 19.18 34 ASP D C 1
ATOM 1582 O O . ASP D 1 34 ? -25.721 27.306 -21.872 1.00 19.20 34 ASP D O 1
ATOM 1587 N N . GLN D 1 35 ? -25.665 27.310 -19.635 1.00 19.77 35 GLN D N 1
ATOM 1588 C CA . GLN D 1 35 ? -24.262 27.695 -19.599 1.00 20.50 35 GLN D CA 1
ATOM 1589 C C . GLN D 1 35 ? -23.386 26.465 -19.793 1.00 20.61 35 GLN D C 1
ATOM 1590 O O . GLN D 1 35 ? -22.637 26.063 -18.904 1.00 20.68 35 GLN D O 1
ATOM 1596 N N . GLN D 1 36 ? -23.510 25.863 -20.968 1.00 20.85 36 GLN D N 1
ATOM 1597 C CA . GLN D 1 36 ? -22.755 24.673 -21.320 1.00 21.17 36 GLN D CA 1
ATOM 1598 C C . GLN D 1 36 ? -23.067 24.283 -22.772 1.00 21.11 36 GLN D C 1
ATOM 1599 O O . GLN D 1 36 ? -22.896 23.127 -23.173 1.00 21.07 36 GLN D O 1
ATOM 1605 N N . GLY D 1 37 ? -23.527 25.264 -23.550 1.00 21.06 37 GLY D N 1
ATOM 1606 C CA . GLY D 1 37 ? -23.851 25.051 -24.953 1.00 20.91 37 GLY D CA 1
ATOM 1607 C C . GLY D 1 37 ? -25.071 24.177 -25.228 1.00 20.86 37 GLY D C 1
ATOM 1608 O O . GLY D 1 37 ? -25.683 24.288 -26.303 1.00 20.64 37 GLY D O 1
ATOM 1609 N N . ASN D 1 38 ? -25.419 23.309 -24.270 1.00 20.52 38 ASN D N 1
ATOM 1610 C CA . ASN D 1 38 ? -26.567 22.407 -24.402 1.00 20.46 38 ASN D CA 1
ATOM 1611 C C . ASN D 1 38 ? -27.880 23.097 -24.776 1.00 20.37 38 ASN D C 1
ATOM 1612 O O . ASN D 1 38 ? -28.278 24.097 -24.160 1.00 20.33 38 ASN D O 1
ATOM 1617 N N . ALA D 1 39 ? -28.545 22.544 -25.787 1.00 20.11 39 ALA D N 1
ATOM 1618 C CA . ALA D 1 39 ? -29.839 23.042 -26.226 1.00 20.02 39 ALA D CA 1
ATOM 1619 C C . ALA D 1 39 ? -30.905 22.390 -25.359 1.00 19.81 39 ALA D C 1
ATOM 1620 O O . ALA D 1 39 ? -31.059 21.164 -25.368 1.00 20.01 39 ALA D O 1
ATOM 1630 N N . GLN D 1 41 ? -35.054 22.434 -23.675 1.00 18.14 41 GLN D N 1
ATOM 1631 C CA . GLN D 1 41 ? -36.446 22.747 -23.940 1.00 17.87 41 GLN D CA 1
ATOM 1632 C C . GLN D 1 41 ? -37.197 22.592 -22.638 1.00 17.57 41 GLN D C 1
ATOM 1633 O O . GLN D 1 41 ? -36.840 21.775 -21.799 1.00 17.53 41 GLN D O 1
ATOM 1639 N N . ILE D 1 42 ? -38.234 23.398 -22.472 1.00 17.20 42 ILE D N 1
ATOM 1640 C CA . ILE D 1 42 ? -39.034 23.381 -21.264 1.00 16.84 42 ILE D CA 1
ATOM 1641 C C . ILE D 1 42 ? -40.420 23.860 -21.668 1.00 16.72 42 ILE D C 1
ATOM 1642 O O . ILE D 1 42 ? -40.554 24.808 -22.440 1.00 16.67 42 ILE D O 1
ATOM 1647 N N . ASN D 1 43 ? -41.449 23.188 -21.171 1.00 16.61 43 ASN D N 1
ATOM 1648 C CA . ASN D 1 43 ? -42.809 23.601 -21.466 1.00 16.83 43 ASN D CA 1
ATOM 1649 C C . ASN D 1 43 ? -43.022 25.060 -21.094 1.00 16.65 43 ASN D C 1
ATOM 1650 O O . ASN D 1 43 ? -42.584 25.506 -20.046 1.00 16.85 43 ASN D O 1
ATOM 1655 N N . ARG D 1 44 ? -43.696 25.798 -21.959 1.00 16.53 44 ARG D N 1
ATOM 1656 C CA . ARG D 1 44 ? -43.977 27.194 -21.713 1.00 16.45 44 ARG D CA 1
ATOM 1657 C C . ARG D 1 44 ? -44.839 27.334 -20.453 1.00 16.52 44 ARG D C 1
ATOM 1658 O O . ARG D 1 44 ? -44.621 28.232 -19.635 1.00 16.50 44 ARG D O 1
ATOM 1666 N N . ASP D 1 45 ? -45.799 26.433 -20.280 1.00 16.63 45 ASP D N 1
ATOM 1667 C CA . ASP D 1 45 ? -46.663 26.484 -19.102 1.00 17.18 45 ASP D CA 1
ATOM 1668 C C . ASP D 1 45 ? -45.925 26.108 -17.813 1.00 17.09 45 ASP D C 1
ATOM 1669 O O . ASP D 1 45 ? -46.514 26.081 -16.739 1.00 16.97 45 ASP D O 1
ATOM 1674 N N . ASP D 1 46 ? -44.634 25.812 -17.953 1.00 17.32 46 ASP D N 1
ATOM 1675 C CA . ASP D 1 46 ? -43.733 25.524 -16.837 1.00 17.14 46 ASP D CA 1
ATOM 1676 C C . ASP D 1 46 ? -42.931 26.779 -16.554 1.00 16.93 46 ASP D C 1
ATOM 1677 O O . ASP D 1 46 ? -42.160 26.812 -15.604 1.00 17.01 46 ASP D O 1
ATOM 1682 N N . VAL D 1 47 ? -43.114 27.796 -17.399 1.00 16.56 47 VAL D N 1
ATOM 1683 C CA . VAL D 1 47 ? -42.352 29.045 -17.333 1.00 16.31 47 VAL D CA 1
ATOM 1684 C C . VAL D 1 47 ? -43.286 30.191 -16.994 1.00 16.17 47 VAL D C 1
ATOM 1685 O O . VAL D 1 47 ? -44.368 30.277 -17.552 1.00 16.33 47 VAL D O 1
ATOM 1689 N N . SER D 1 48 ? -42.873 31.077 -16.093 1.00 15.91 48 SER D N 1
ATOM 1690 C CA . SER D 1 48 ? -43.736 32.205 -15.721 1.00 15.88 48 SER D CA 1
ATOM 1691 C C . SER D 1 48 ? -43.145 33.575 -16.072 1.00 15.58 48 SER D C 1
ATOM 1692 O O . SER D 1 48 ? -43.881 34.517 -16.390 1.00 15.14 48 SER D O 1
ATOM 1695 N N . GLN D 1 49 ? -41.815 33.665 -16.017 1.00 15.33 49 GLN D N 1
ATOM 1696 C CA . GLN D 1 49 ? -41.100 34.908 -16.299 1.00 15.04 49 GLN D CA 1
ATOM 1697 C C . GLN D 1 49 ? -39.809 34.712 -17.071 1.00 14.75 49 GLN D C 1
ATOM 1698 O O . GLN D 1 49 ? -39.064 33.771 -16.809 1.00 14.79 49 GLN D O 1
ATOM 1704 N N . ILE D 1 50 ? -39.567 35.617 -18.021 1.00 14.47 50 ILE D N 1
ATOM 1705 C CA . ILE D 1 50 ? -38.299 35.719 -18.750 1.00 14.26 50 ILE D CA 1
ATOM 1706 C C . ILE D 1 50 ? -37.763 37.136 -18.521 1.00 14.22 50 ILE D C 1
ATOM 1707 O O . ILE D 1 50 ? -38.182 38.092 -19.171 1.00 14.18 50 ILE D O 1
ATOM 1712 N N . ILE D 1 51 ? -36.840 37.246 -17.577 1.00 14.12 51 ILE D N 1
ATOM 1713 C CA . ILE D 1 51 ? -36.213 38.507 -17.199 1.00 13.97 51 ILE D CA 1
ATOM 1714 C C . ILE D 1 51 ? -35.010 38.802 -18.088 1.00 14.03 51 ILE D C 1
ATOM 1715 O O . ILE D 1 51 ? -34.150 37.939 -18.273 1.00 14.20 51 ILE D O 1
ATOM 1720 N N . GLU D 1 52 ? -34.951 40.011 -18.642 1.00 14.00 52 GLU D N 1
ATOM 1721 C CA . GLU D 1 52 ? -33.790 40.438 -19.425 1.00 14.11 52 GLU D CA 1
ATOM 1722 C C . GLU D 1 52 ? -32.994 41.540 -18.722 1.00 14.10 52 GLU D C 1
ATOM 1723 O O . GLU D 1 52 ? -33.500 42.635 -18.516 1.00 13.99 52 GLU D O 1
ATOM 1729 N N . ARG D 1 53 ? -31.744 41.251 -18.376 1.00 14.36 53 ARG D N 1
ATOM 1730 C CA . ARG D 1 53 ? -30.869 42.240 -17.749 1.00 14.70 53 ARG D CA 1
ATOM 1731 C C . ARG D 1 53 ? -30.041 42.981 -18.791 1.00 14.84 53 ARG D C 1
ATOM 1732 O O . ARG D 1 53 ? -29.064 42.458 -19.326 1.00 14.85 53 ARG D O 1
ATOM 1740 N N . LEU D 1 54 ? -30.451 44.210 -19.073 1.00 15.14 54 LEU D N 1
ATOM 1741 C CA . LEU D 1 54 ? -29.750 45.057 -20.018 1.00 15.64 54 LEU D CA 1
ATOM 1742 C C . LEU D 1 54 ? -28.330 45.345 -19.555 1.00 15.97 54 LEU D C 1
ATOM 1743 O O . LEU D 1 54 ? -28.099 45.706 -18.401 1.00 16.22 54 LEU D O 1
ATOM 1748 N N . GLU D 1 55 ? -27.382 45.171 -20.467 1.00 16.26 55 GLU D N 1
ATOM 1749 C CA . GLU D 1 55 ? -25.998 45.492 -20.196 1.00 16.74 55 GLU D CA 1
ATOM 1750 C C . GLU D 1 55 ? -25.779 46.988 -20.447 1.00 17.02 55 GLU D C 1
ATOM 1751 O O . GLU D 1 55 ? -26.403 47.586 -21.326 1.00 17.00 55 GLU D O 1
ATOM 1757 N N . HIS D 1 56 ? -24.910 47.595 -19.654 1.00 17.44 56 HIS D N 1
ATOM 1758 C CA . HIS D 1 56 ? -24.606 49.004 -19.799 1.00 17.94 56 HIS D CA 1
ATOM 1759 C C . HIS D 1 56 ? -23.131 49.214 -19.646 1.00 18.54 56 HIS D C 1
ATOM 1760 O O . HIS D 1 56 ? -22.568 48.848 -18.622 1.00 18.67 56 HIS D O 1
ATOM 1767 N N . HIS D 1 57 ? -22.497 49.799 -20.656 1.00 19.37 57 HIS D N 1
ATOM 1768 C CA . HIS D 1 57 ? -21.083 50.113 -20.534 1.00 20.22 57 HIS D CA 1
ATOM 1769 C C . HIS D 1 57 ? -20.757 51.516 -21.009 1.00 20.81 57 HIS D C 1
ATOM 1770 O O . HIS D 1 57 ? -21.082 51.902 -22.132 1.00 20.95 57 HIS D O 1
ATOM 1777 N N . HIS D 1 58 ? -20.132 52.290 -20.131 1.00 21.46 58 HIS D N 1
ATOM 1778 C CA . HIS D 1 58 ? -19.650 53.611 -20.505 1.00 21.88 58 HIS D CA 1
ATOM 1779 C C . HIS D 1 58 ? -18.119 53.519 -20.672 1.00 22.03 58 HIS D C 1
ATOM 1780 O O . HIS D 1 58 ? -17.565 54.007 -21.686 1.00 22.15 58 HIS D O 1
ATOM 1787 N N . SER E 1 2 ? -30.396 -8.046 9.339 1.00 21.01 2 SER E N 1
ATOM 1788 C CA . SER E 1 2 ? -29.487 -7.348 10.292 1.00 20.96 2 SER E CA 1
ATOM 1789 C C . SER E 1 2 ? -29.151 -8.268 11.464 1.00 20.88 2 SER E C 1
ATOM 1790 O O . SER E 1 2 ? -29.108 -7.831 12.619 1.00 20.57 2 SER E O 1
ATOM 1793 N N . SER E 1 3 ? -28.917 -9.546 11.158 1.00 20.68 3 SER E N 1
ATOM 1794 C CA . SER E 1 3 ? -28.606 -10.545 12.182 1.00 20.33 3 SER E CA 1
ATOM 1795 C C . SER E 1 3 ? -27.168 -10.399 12.660 1.00 20.06 3 SER E C 1
ATOM 1796 O O . SER E 1 3 ? -26.249 -10.290 11.852 1.00 19.88 3 SER E O 1
ATOM 1799 N N . ASP E 1 4 ? -27.001 -10.385 13.980 1.00 19.83 4 ASP E N 1
ATOM 1800 C CA . ASP E 1 4 ? -25.697 -10.284 14.643 1.00 19.57 4 ASP E CA 1
ATOM 1801 C C . ASP E 1 4 ? -25.054 -11.679 14.736 1.00 19.19 4 ASP E C 1
ATOM 1802 O O . ASP E 1 4 ? -25.750 -12.685 14.644 1.00 19.25 4 ASP E O 1
ATOM 1807 N N . TYR E 1 5 ? -23.742 -11.749 14.930 1.00 18.77 5 TYR E N 1
ATOM 1808 C CA . TYR E 1 5 ? -23.077 -13.041 15.105 1.00 18.48 5 TYR E CA 1
ATOM 1809 C C . TYR E 1 5 ? -22.104 -13.048 16.276 1.00 18.37 5 TYR E C 1
ATOM 1810 O O . TYR E 1 5 ? -21.459 -12.035 16.565 1.00 18.29 5 TYR E O 1
ATOM 1819 N N . VAL E 1 6 ? -22.008 -14.188 16.956 1.00 18.11 6 VAL E N 1
ATOM 1820 C CA . VAL E 1 6 ? -21.083 -14.343 18.078 1.00 18.01 6 VAL E CA 1
ATOM 1821 C C . VAL E 1 6 ? -20.497 -15.744 18.076 1.00 17.95 6 VAL E C 1
ATOM 1822 O O . VAL E 1 6 ? -21.207 -16.725 17.888 1.00 18.04 6 VAL E O 1
ATOM 1834 N N . ALA E 1 8 ? -18.465 -18.804 20.075 1.00 17.41 8 ALA E N 1
ATOM 1835 C CA . ALA E 1 8 ? -18.087 -19.377 21.353 1.00 17.49 8 ALA E CA 1
ATOM 1836 C C . ALA E 1 8 ? -16.863 -20.238 21.095 1.00 17.61 8 ALA E C 1
ATOM 1837 O O . ALA E 1 8 ? -16.850 -21.040 20.152 1.00 17.86 8 ALA E O 1
ATOM 1839 N N . THR E 1 9 ? -15.829 -20.077 21.910 1.00 17.61 9 THR E N 1
ATOM 1840 C CA . THR E 1 9 ? -14.618 -20.865 21.711 1.00 17.89 9 THR E CA 1
ATOM 1841 C C . THR E 1 9 ? -14.476 -21.973 22.748 1.00 18.21 9 THR E C 1
ATOM 1842 O O . THR E 1 9 ? -15.203 -22.008 23.746 1.00 18.40 9 THR E O 1
ATOM 1846 N N . LYS E 1 10 ? -13.551 -22.892 22.495 1.00 18.56 10 LYS E N 1
ATOM 1847 C CA . LYS E 1 10 ? -13.300 -23.995 23.417 1.00 18.94 10 LYS E CA 1
ATOM 1848 C C . LYS E 1 10 ? -12.672 -23.505 24.726 1.00 19.02 10 LYS E C 1
ATOM 1849 O O . LYS E 1 10 ? -12.970 -24.042 25.800 1.00 18.96 10 LYS E O 1
ATOM 1855 N N . ASP E 1 11 ? -11.823 -22.478 24.637 1.00 18.90 11 ASP E N 1
ATOM 1856 C CA . ASP E 1 11 ? -11.177 -21.942 25.826 1.00 18.81 11 ASP E CA 1
ATOM 1857 C C . ASP E 1 11 ? -12.132 -21.054 26.612 1.00 18.62 11 ASP E C 1
ATOM 1858 O O . ASP E 1 11 ? -11.736 -20.427 27.595 1.00 18.75 11 ASP E O 1
ATOM 1863 N N . GLY E 1 12 ? -13.384 -20.990 26.162 1.00 18.17 12 GLY E N 1
ATOM 1864 C CA . GLY E 1 12 ? -14.419 -20.255 26.883 1.00 18.03 12 GLY E CA 1
ATOM 1865 C C . GLY E 1 12 ? -14.612 -18.772 26.609 1.00 17.88 12 GLY E C 1
ATOM 1866 O O . GLY E 1 12 ? -15.067 -18.041 27.489 1.00 17.94 12 GLY E O 1
ATOM 1867 N N . ARG E 1 13 ? -14.281 -18.323 25.401 1.00 17.55 13 ARG E N 1
ATOM 1868 C CA . ARG E 1 13 ? -14.450 -16.922 25.033 1.00 17.31 13 ARG E CA 1
ATOM 1869 C C . ARG E 1 13 ? -15.711 -16.714 24.211 1.00 17.24 13 ARG E C 1
ATOM 1870 O O . ARG E 1 13 ? -16.244 -17.654 23.628 1.00 16.97 13 ARG E O 1
ATOM 1886 N N . ILE E 1 15 ? -16.735 -14.218 21.180 1.00 17.41 15 ILE E N 1
ATOM 1887 C CA . ILE E 1 15 ? -16.208 -13.244 20.235 1.00 17.22 15 ILE E CA 1
ATOM 1888 C C . ILE E 1 15 ? -17.329 -12.648 19.406 1.00 17.41 15 ILE E C 1
ATOM 1889 O O . ILE E 1 15 ? -18.035 -13.359 18.702 1.00 17.49 15 ILE E O 1
ATOM 1894 N N . LEU E 1 16 ? -17.500 -11.340 19.504 1.00 17.71 16 LEU E N 1
ATOM 1895 C CA . LEU E 1 16 ? -18.519 -10.658 18.734 1.00 18.15 16 LEU E CA 1
ATOM 1896 C C . LEU E 1 16 ? -17.922 -10.273 17.397 1.00 18.59 16 LEU E C 1
ATOM 1897 O O . LEU E 1 16 ? -16.887 -9.624 17.361 1.00 19.09 16 LEU E O 1
ATOM 1902 N N . THR E 1 17 ? -18.540 -10.688 16.296 1.00 19.15 17 THR E N 1
ATOM 1903 C CA . THR E 1 17 ? -18.056 -10.277 14.970 1.00 19.79 17 THR E CA 1
ATOM 1904 C C . THR E 1 17 ? -19.081 -9.373 14.308 1.00 19.96 17 THR E C 1
ATOM 1905 O O . THR E 1 17 ? -20.155 -9.152 14.865 1.00 20.24 17 THR E O 1
ATOM 1909 N N . ASP E 1 18 ? -18.759 -8.845 13.130 1.00 20.23 18 ASP E N 1
ATOM 1910 C CA . ASP E 1 18 ? -19.740 -8.024 12.400 1.00 20.58 18 ASP E CA 1
ATOM 1911 C C . ASP E 1 18 ? -20.212 -8.727 11.136 1.00 20.38 18 ASP E C 1
ATOM 1912 O O . ASP E 1 18 ? -19.549 -8.667 10.109 1.00 20.39 18 ASP E O 1
ATOM 1917 N N . GLY E 1 19 ? -21.375 -9.364 11.213 1.00 20.32 19 GLY E N 1
ATOM 1918 C CA . GLY E 1 19 ? -21.878 -10.145 10.098 1.00 20.15 19 GLY E CA 1
ATOM 1919 C C . GLY E 1 19 ? -21.368 -11.560 10.253 1.00 20.18 19 GLY E C 1
ATOM 1920 O O . GLY E 1 19 ? -20.645 -11.860 11.205 1.00 20.30 19 GLY E O 1
ATOM 1921 N N . LYS E 1 20 ? -21.732 -12.431 9.314 1.00 20.18 20 LYS E N 1
ATOM 1922 C CA . LYS E 1 20 ? -21.396 -13.853 9.405 1.00 19.96 20 LYS E CA 1
ATOM 1923 C C . LYS E 1 20 ? -19.895 -14.148 9.377 1.00 19.83 20 LYS E C 1
ATOM 1924 O O . LYS E 1 20 ? -19.136 -13.537 8.615 1.00 19.52 20 LYS E O 1
ATOM 1930 N N . PRO E 1 21 ? -19.450 -15.070 10.249 1.00 19.81 21 PRO E N 1
ATOM 1931 C CA . PRO E 1 21 ? -18.053 -15.529 10.274 1.00 19.81 21 PRO E CA 1
ATOM 1932 C C . PRO E 1 21 ? -17.752 -16.385 9.041 1.00 19.77 21 PRO E C 1
ATOM 1933 O O . PRO E 1 21 ? -18.627 -17.113 8.565 1.00 19.82 21 PRO E O 1
ATOM 1937 N N . GLU E 1 22 ? -16.528 -16.305 8.531 1.00 19.67 22 GLU E N 1
ATOM 1938 C CA . GLU E 1 22 ? -16.158 -17.080 7.346 1.00 19.53 22 GLU E CA 1
ATOM 1939 C C . GLU E 1 22 ? -15.327 -18.308 7.708 1.00 19.20 22 GLU E C 1
ATOM 1940 O O . GLU E 1 22 ? -14.123 -18.223 7.973 1.00 19.00 22 GLU E O 1
ATOM 1946 N N . ILE E 1 23 ? -15.995 -19.455 7.735 1.00 18.92 23 ILE E N 1
ATOM 1947 C CA . ILE E 1 23 ? -15.335 -20.711 8.037 1.00 18.45 23 ILE E CA 1
ATOM 1948 C C . ILE E 1 23 ? -14.831 -21.297 6.728 1.00 18.31 23 ILE E C 1
ATOM 1949 O O . ILE E 1 23 ? -15.610 -21.547 5.801 1.00 18.18 23 ILE E O 1
ATOM 1954 N N . ASP E 1 24 ? -13.518 -21.493 6.659 1.00 17.95 24 ASP E N 1
ATOM 1955 C CA . ASP E 1 24 ? -12.886 -22.055 5.483 1.00 17.63 24 ASP E CA 1
ATOM 1956 C C . ASP E 1 24 ? -12.299 -23.427 5.794 1.00 17.46 24 ASP E C 1
ATOM 1957 O O . ASP E 1 24 ? -11.183 -23.547 6.317 1.00 17.20 24 ASP E O 1
ATOM 1962 N N . ASP E 1 25 ? -13.071 -24.454 5.441 1.00 17.13 25 ASP E N 1
ATOM 1963 C CA . ASP E 1 25 ? -12.681 -25.843 5.637 1.00 17.02 25 ASP E CA 1
ATOM 1964 C C . ASP E 1 25 ? -11.401 -26.260 4.901 1.00 16.68 25 ASP E C 1
ATOM 1965 O O . ASP E 1 25 ? -10.752 -27.228 5.298 1.00 16.40 25 ASP E O 1
ATOM 1970 N N . ASP E 1 26 ? -11.043 -25.537 3.842 1.00 16.28 26 ASP E N 1
ATOM 1971 C CA . ASP E 1 26 ? -9.849 -25.877 3.076 1.00 16.26 26 ASP E CA 1
ATOM 1972 C C . ASP E 1 26 ? -8.549 -25.456 3.763 1.00 16.31 26 ASP E C 1
ATOM 1973 O O . ASP E 1 26 ? -7.509 -26.069 3.544 1.00 16.27 26 ASP E O 1
ATOM 1978 N N . THR E 1 27 ? -8.617 -24.423 4.602 1.00 16.46 27 THR E N 1
ATOM 1979 C CA . THR E 1 27 ? -7.430 -23.920 5.288 1.00 16.39 27 THR E CA 1
ATOM 1980 C C . THR E 1 27 ? -7.501 -24.112 6.792 1.00 16.30 27 THR E C 1
ATOM 1981 O O . THR E 1 27 ? -6.490 -24.015 7.475 1.00 16.45 27 THR E O 1
ATOM 1985 N N . GLY E 1 28 ? -8.692 -24.391 7.305 1.00 16.31 28 GLY E N 1
ATOM 1986 C CA . GLY E 1 28 ? -8.877 -24.500 8.750 1.00 16.37 28 GLY E CA 1
ATOM 1987 C C . GLY E 1 28 ? -8.964 -23.141 9.432 1.00 16.40 28 GLY E C 1
ATOM 1988 O O . GLY E 1 28 ? -8.866 -23.033 10.654 1.00 16.52 28 GLY E O 1
ATOM 1989 N N . LEU E 1 29 ? -9.152 -22.094 8.639 1.00 16.39 29 LEU E N 1
ATOM 1990 C CA . LEU E 1 29 ? -9.221 -20.748 9.170 1.00 16.59 29 LEU E CA 1
ATOM 1991 C C . LEU E 1 29 ? -10.594 -20.116 9.109 1.00 16.74 29 LEU E C 1
ATOM 1992 O O . LEU E 1 29 ? -11.244 -20.130 8.073 1.00 16.66 29 LEU E O 1
ATOM 1997 N N . VAL E 1 30 ? -11.023 -19.553 10.229 1.00 16.95 30 VAL E N 1
ATOM 1998 C CA . VAL E 1 30 ? -12.255 -18.800 10.255 1.00 17.60 30 VAL E CA 1
ATOM 1999 C C . VAL E 1 30 ? -11.788 -17.345 10.224 1.00 18.04 30 VAL E C 1
ATOM 2000 O O . VAL E 1 30 ? -10.903 -16.946 10.991 1.00 18.17 30 VAL E O 1
ATOM 2004 N N . SER E 1 31 ? -12.338 -16.564 9.299 1.00 18.33 31 SER E N 1
ATOM 2005 C CA . SER E 1 31 ? -11.960 -15.161 9.183 1.00 18.52 31 SER E CA 1
ATOM 2006 C C . SER E 1 31 ? -13.124 -14.265 9.599 1.00 18.62 31 SER E C 1
ATOM 2007 O O . SER E 1 31 ? -14.271 -14.471 9.183 1.00 18.53 31 SER E O 1
ATOM 2010 N N . TYR E 1 32 ? -12.822 -13.278 10.434 1.00 18.68 32 TYR E N 1
ATOM 2011 C CA . TYR E 1 32 ? -13.855 -12.401 10.962 1.00 18.81 32 TYR E CA 1
ATOM 2012 C C . TYR E 1 32 ? -13.325 -11.005 11.274 1.00 19.29 32 TYR E C 1
ATOM 2013 O O . TYR E 1 32 ? -12.108 -10.766 11.295 1.00 19.14 32 TYR E O 1
ATOM 2022 N N . HIS E 1 33 ? -14.268 -10.098 11.528 1.00 19.57 33 HIS E N 1
ATOM 2023 C CA . HIS E 1 33 ? -13.964 -8.725 11.869 1.00 19.82 33 HIS E CA 1
ATOM 2024 C C . HIS E 1 33 ? -14.658 -8.304 13.161 1.00 20.08 33 HIS E C 1
ATOM 2025 O O . HIS E 1 33 ? -15.793 -8.713 13.424 1.00 20.32 33 HIS E O 1
ATOM 2032 N N . ASP E 1 34 ? -13.964 -7.493 13.961 1.00 20.21 34 ASP E N 1
ATOM 2033 C CA . ASP E 1 34 ? -14.527 -6.938 15.182 1.00 20.52 34 ASP E CA 1
ATOM 2034 C C . ASP E 1 34 ? -15.550 -5.865 14.835 1.00 20.44 34 ASP E C 1
ATOM 2035 O O . ASP E 1 34 ? -15.392 -5.149 13.853 1.00 20.06 34 ASP E O 1
ATOM 2040 N N . ALA E 1 39 ? -9.138 -6.666 10.829 1.00 20.36 39 ALA E N 1
ATOM 2041 C CA . ALA E 1 39 ? -9.431 -8.040 10.441 1.00 20.20 39 ALA E CA 1
ATOM 2042 C C . ALA E 1 39 ? -8.862 -8.982 11.474 1.00 20.25 39 ALA E C 1
ATOM 2043 O O . ALA E 1 39 ? -7.874 -8.661 12.144 1.00 20.47 39 ALA E O 1
ATOM 2053 N N . GLN E 1 41 ? -8.442 -13.485 12.631 1.00 19.02 41 GLN E N 1
ATOM 2054 C CA . GLN E 1 41 ? -8.490 -14.874 12.203 1.00 18.67 41 GLN E CA 1
ATOM 2055 C C . GLN E 1 41 ? -8.296 -15.756 13.411 1.00 18.14 41 GLN E C 1
ATOM 2056 O O . GLN E 1 41 ? -7.522 -15.440 14.308 1.00 18.18 41 GLN E O 1
ATOM 2062 N N . ILE E 1 42 ? -9.029 -16.857 13.429 1.00 17.58 42 ILE E N 1
ATOM 2063 C CA . ILE E 1 42 ? -8.949 -17.828 14.503 1.00 17.11 42 ILE E CA 1
ATOM 2064 C C . ILE E 1 42 ? -9.059 -19.210 13.864 1.00 16.89 42 ILE E C 1
ATOM 2065 O O . ILE E 1 42 ? -9.881 -19.431 12.975 1.00 16.56 42 ILE E O 1
ATOM 2070 N N . ASN E 1 43 ? -8.212 -20.131 14.293 1.00 16.93 43 ASN E N 1
ATOM 2071 C CA . ASN E 1 43 ? -8.304 -21.492 13.791 1.00 17.21 43 ASN E CA 1
ATOM 2072 C C . ASN E 1 43 ? -9.667 -22.079 14.137 1.00 17.02 43 ASN E C 1
ATOM 2073 O O . ASN E 1 43 ? -10.170 -21.867 15.242 1.00 16.97 43 ASN E O 1
ATOM 2078 N N . ARG E 1 44 ? -10.255 -22.788 13.172 1.00 16.68 44 ARG E N 1
ATOM 2079 C CA . ARG E 1 44 ? -11.529 -23.481 13.340 1.00 16.53 44 ARG E CA 1
ATOM 2080 C C . ARG E 1 44 ? -11.447 -24.486 14.505 1.00 16.65 44 ARG E C 1
ATOM 2081 O O . ARG E 1 44 ? -12.467 -24.942 15.036 1.00 16.50 44 ARG E O 1
ATOM 2089 N N . ASP E 1 45 ? -10.217 -24.810 14.897 1.00 16.62 45 ASP E N 1
ATOM 2090 C CA . ASP E 1 45 ? -9.952 -25.736 15.984 1.00 16.72 45 ASP E CA 1
ATOM 2091 C C . ASP E 1 45 ? -10.307 -25.093 17.325 1.00 16.67 45 ASP E C 1
ATOM 2092 O O . ASP E 1 45 ? -10.712 -25.774 18.268 1.00 16.66 45 ASP E O 1
ATOM 2097 N N . ASP E 1 46 ? -10.164 -23.777 17.408 1.00 16.52 46 ASP E N 1
ATOM 2098 C CA . ASP E 1 46 ? -10.485 -23.072 18.640 1.00 16.47 46 ASP E CA 1
ATOM 2099 C C . ASP E 1 46 ? -11.956 -22.656 18.679 1.00 16.54 46 ASP E C 1
ATOM 2100 O O . ASP E 1 46 ? -12.385 -22.002 19.630 1.00 16.73 46 ASP E O 1
ATOM 2105 N N . VAL E 1 47 ? -12.730 -23.029 17.661 1.00 16.27 47 VAL E N 1
ATOM 2106 C CA . VAL E 1 47 ? -14.132 -22.609 17.599 1.00 15.94 47 VAL E CA 1
ATOM 2107 C C . VAL E 1 47 ? -15.145 -23.739 17.811 1.00 15.77 47 VAL E C 1
ATOM 2108 O O . VAL E 1 47 ? -15.309 -24.618 16.976 1.00 15.94 47 VAL E O 1
ATOM 2112 N N . SER E 1 48 ? -15.851 -23.682 18.932 1.00 15.60 48 SER E N 1
ATOM 2113 C CA . SER E 1 48 ? -16.836 -24.696 19.274 1.00 15.25 48 SER E CA 1
ATOM 2114 C C . SER E 1 48 ? -18.238 -24.398 18.751 1.00 15.08 48 SER E C 1
ATOM 2115 O O . SER E 1 48 ? -18.924 -25.297 18.286 1.00 14.76 48 SER E O 1
ATOM 2118 N N . GLN E 1 49 ? -18.664 -23.141 18.846 1.00 15.16 49 GLN E N 1
ATOM 2119 C CA . GLN E 1 49 ? -20.023 -22.771 18.461 1.00 15.30 49 GLN E CA 1
ATOM 2120 C C . GLN E 1 49 ? -20.161 -21.413 17.795 1.00 15.24 49 GLN E C 1
ATOM 2121 O O . GLN E 1 49 ? -19.619 -20.430 18.287 1.00 15.40 49 GLN E O 1
ATOM 2127 N N . ILE E 1 50 ? -20.903 -21.374 16.686 1.00 15.19 50 ILE E N 1
ATOM 2128 C CA . ILE E 1 50 ? -21.279 -20.125 16.007 1.00 15.06 50 ILE E CA 1
ATOM 2129 C C . ILE E 1 50 ? -22.731 -19.834 16.377 1.00 15.08 50 ILE E C 1
ATOM 2130 O O . ILE E 1 50 ? -23.620 -20.667 16.163 1.00 14.90 50 ILE E O 1
ATOM 2135 N N . ILE E 1 51 ? -22.961 -18.651 16.931 1.00 15.14 51 ILE E N 1
ATOM 2136 C CA . ILE E 1 51 ? -24.284 -18.241 17.360 1.00 15.15 51 ILE E CA 1
ATOM 2137 C C . ILE E 1 51 ? -24.852 -17.149 16.458 1.00 15.43 51 ILE E C 1
ATOM 2138 O O . ILE E 1 51 ? -24.228 -16.114 16.244 1.00 15.25 51 ILE E O 1
ATOM 2143 N N . GLU E 1 52 ? -26.045 -17.380 15.930 1.00 15.78 52 GLU E N 1
ATOM 2144 C CA . GLU E 1 52 ? -26.697 -16.365 15.130 1.00 16.17 52 GLU E CA 1
ATOM 2145 C C . GLU E 1 52 ? -27.839 -15.734 15.892 1.00 16.33 52 GLU E C 1
ATOM 2146 O O . GLU E 1 52 ? -28.900 -16.339 16.037 1.00 16.46 52 GLU E O 1
ATOM 2152 N N . ARG E 1 53 ? -27.619 -14.518 16.372 1.00 16.53 53 ARG E N 1
ATOM 2153 C CA . ARG E 1 53 ? -28.657 -13.767 17.060 1.00 16.71 53 ARG E CA 1
ATOM 2154 C C . ARG E 1 53 ? -29.464 -13.039 15.984 1.00 16.87 53 ARG E C 1
ATOM 2155 O O . ARG E 1 53 ? -28.945 -12.161 15.287 1.00 17.06 53 ARG E O 1
ATOM 2163 N N . LEU E 1 54 ? -30.719 -13.455 15.831 1.00 16.86 54 LEU E N 1
ATOM 2164 C CA . LEU E 1 54 ? -31.642 -12.894 14.863 1.00 16.96 54 LEU E CA 1
ATOM 2165 C C . LEU E 1 54 ? -32.109 -11.525 15.328 1.00 17.51 54 LEU E C 1
ATOM 2166 O O . LEU E 1 54 ? -32.004 -11.200 16.510 1.00 17.80 54 LEU E O 1
ATOM 2171 N N . GLU E 1 55 ? -32.628 -10.727 14.397 1.00 17.99 55 GLU E N 1
ATOM 2172 C CA . GLU E 1 55 ? -33.108 -9.383 14.700 1.00 18.46 55 GLU E CA 1
ATOM 2173 C C . GLU E 1 55 ? -34.626 -9.346 14.559 1.00 18.53 55 GLU E C 1
ATOM 2174 O O . GLU E 1 55 ? -35.183 -9.988 13.666 1.00 18.59 55 GLU E O 1
ATOM 2180 N N . HIS E 1 56 ? -35.294 -8.602 15.435 1.00 18.52 56 HIS E N 1
ATOM 2181 C CA . HIS E 1 56 ? -36.746 -8.501 15.373 1.00 18.80 56 HIS E CA 1
ATOM 2182 C C . HIS E 1 56 ? -37.222 -7.061 15.456 1.00 19.03 56 HIS E C 1
ATOM 2183 O O . HIS E 1 56 ? -36.952 -6.381 16.436 1.00 19.03 56 HIS E O 1
ATOM 2190 N N . HIS E 1 57 ? -37.929 -6.611 14.420 1.00 19.44 57 HIS E N 1
ATOM 2191 C CA . HIS E 1 57 ? -38.481 -5.254 14.372 1.00 19.95 57 HIS E CA 1
ATOM 2192 C C . HIS E 1 57 ? -39.822 -5.213 15.099 1.00 19.70 57 HIS E C 1
ATOM 2193 O O . HIS E 1 57 ? -40.717 -6.001 14.737 1.00 19.96 57 HIS E O 1
ATOM 2200 N N . SER F 1 2 ? 19.261 -27.414 12.125 1.00 21.89 2 SER F N 1
ATOM 2201 C CA . SER F 1 2 ? 19.662 -28.572 11.277 1.00 21.92 2 SER F CA 1
ATOM 2202 C C . SER F 1 2 ? 18.628 -29.684 11.365 1.00 21.95 2 SER F C 1
ATOM 2203 O O . SER F 1 2 ? 18.933 -30.826 11.735 1.00 21.74 2 SER F O 1
ATOM 2206 N N . SER F 1 3 ? 17.396 -29.319 11.017 1.00 22.10 3 SER F N 1
ATOM 2207 C CA . SER F 1 3 ? 16.247 -30.225 11.022 1.00 22.06 3 SER F CA 1
ATOM 2208 C C . SER F 1 3 ? 15.834 -30.671 12.418 1.00 21.76 3 SER F C 1
ATOM 2209 O O . SER F 1 3 ? 15.489 -31.840 12.624 1.00 22.02 3 SER F O 1
ATOM 2212 N N . ASP F 1 4 ? 15.866 -29.739 13.368 1.00 21.17 4 ASP F N 1
ATOM 2213 C CA . ASP F 1 4 ? 15.436 -30.007 14.727 1.00 20.79 4 ASP F CA 1
ATOM 2214 C C . ASP F 1 4 ? 14.961 -28.672 15.301 1.00 20.48 4 ASP F C 1
ATOM 2215 O O . ASP F 1 4 ? 15.754 -27.884 15.808 1.00 20.50 4 ASP F O 1
ATOM 2220 N N . TYR F 1 5 ? 13.658 -28.422 15.212 1.00 19.92 5 TYR F N 1
ATOM 2221 C CA . TYR F 1 5 ? 13.111 -27.131 15.591 1.00 19.28 5 TYR F CA 1
ATOM 2222 C C . TYR F 1 5 ? 12.183 -27.145 16.796 1.00 19.04 5 TYR F C 1
ATOM 2223 O O . TYR F 1 5 ? 11.618 -28.178 17.154 1.00 19.05 5 TYR F O 1
ATOM 2232 N N . VAL F 1 6 ? 12.050 -25.974 17.415 1.00 18.61 6 VAL F N 1
ATOM 2233 C CA . VAL F 1 6 ? 11.171 -25.760 18.549 1.00 18.43 6 VAL F CA 1
ATOM 2234 C C . VAL F 1 6 ? 10.518 -24.381 18.397 1.00 18.42 6 VAL F C 1
ATOM 2235 O O . VAL F 1 6 ? 11.183 -23.399 18.069 1.00 18.45 6 VAL F O 1
ATOM 2247 N N . ALA F 1 8 ? 8.461 -21.267 20.175 1.00 17.57 8 ALA F N 1
ATOM 2248 C CA . ALA F 1 8 ? 8.087 -20.613 21.419 1.00 17.51 8 ALA F CA 1
ATOM 2249 C C . ALA F 1 8 ? 6.827 -19.811 21.145 1.00 17.55 8 ALA F C 1
ATOM 2250 O O . ALA F 1 8 ? 6.791 -19.020 20.207 1.00 17.72 8 ALA F O 1
ATOM 2252 N N . THR F 1 9 ? 5.784 -20.023 21.938 1.00 17.73 9 THR F N 1
ATOM 2253 C CA . THR F 1 9 ? 4.533 -19.296 21.715 1.00 17.86 9 THR F CA 1
ATOM 2254 C C . THR F 1 9 ? 4.354 -18.154 22.697 1.00 18.02 9 THR F C 1
ATOM 2255 O O . THR F 1 9 ? 4.825 -18.227 23.825 1.00 18.14 9 THR F O 1
ATOM 2259 N N . LYS F 1 10 ? 3.673 -17.099 22.251 1.00 18.35 10 LYS F N 1
ATOM 2260 C CA . LYS F 1 10 ? 3.370 -15.931 23.082 1.00 18.52 10 LYS F CA 1
ATOM 2261 C C . LYS F 1 10 ? 2.920 -16.305 24.491 1.00 18.66 10 LYS F C 1
ATOM 2262 O O . LYS F 1 10 ? 3.317 -15.652 25.456 1.00 18.82 10 LYS F O 1
ATOM 2268 N N . ASP F 1 11 ? 2.102 -17.350 24.612 1.00 18.82 11 ASP F N 1
ATOM 2269 C CA . ASP F 1 11 ? 1.563 -17.747 25.912 1.00 18.97 11 ASP F CA 1
ATOM 2270 C C . ASP F 1 11 ? 2.493 -18.582 26.794 1.00 18.95 11 ASP F C 1
ATOM 2271 O O . ASP F 1 11 ? 2.167 -18.850 27.949 1.00 19.17 11 ASP F O 1
ATOM 2276 N N . GLY F 1 12 ? 3.634 -19.003 26.254 1.00 18.88 12 GLY F N 1
ATOM 2277 C CA . GLY F 1 12 ? 4.628 -19.710 27.059 1.00 18.66 12 GLY F CA 1
ATOM 2278 C C . GLY F 1 12 ? 4.975 -21.128 26.666 1.00 18.58 12 GLY F C 1
ATOM 2279 O O . GLY F 1 12 ? 5.864 -21.737 27.265 1.00 18.33 12 GLY F O 1
ATOM 2280 N N . ARG F 1 13 ? 4.277 -21.659 25.663 1.00 18.75 13 ARG F N 1
ATOM 2281 C CA . ARG F 1 13 ? 4.510 -23.035 25.205 1.00 18.75 13 ARG F CA 1
ATOM 2282 C C . ARG F 1 13 ? 5.765 -23.195 24.352 1.00 18.68 13 ARG F C 1
ATOM 2283 O O . ARG F 1 13 ? 6.184 -22.267 23.663 1.00 18.42 13 ARG F O 1
ATOM 2299 N N . ILE F 1 15 ? 6.682 -25.761 21.616 1.00 18.79 15 ILE F N 1
ATOM 2300 C CA . ILE F 1 15 ? 6.215 -26.835 20.744 1.00 18.63 15 ILE F CA 1
ATOM 2301 C C . ILE F 1 15 ? 7.284 -27.467 19.854 1.00 18.53 15 ILE F C 1
ATOM 2302 O O . ILE F 1 15 ? 7.777 -26.839 18.918 1.00 18.29 15 ILE F O 1
ATOM 2307 N N . LEU F 1 16 ? 7.633 -28.718 20.148 1.00 18.44 16 LEU F N 1
ATOM 2308 C CA . LEU F 1 16 ? 8.588 -29.438 19.323 1.00 18.41 16 LEU F CA 1
ATOM 2309 C C . LEU F 1 16 ? 7.902 -29.721 18.008 1.00 18.29 16 LEU F C 1
ATOM 2310 O O . LEU F 1 16 ? 6.717 -30.038 17.999 1.00 18.34 16 LEU F O 1
ATOM 2315 N N . THR F 1 17 ? 8.633 -29.587 16.903 1.00 18.14 17 THR F N 1
ATOM 2316 C CA . THR F 1 17 ? 8.056 -29.820 15.585 1.00 18.00 17 THR F CA 1
ATOM 2317 C C . THR F 1 17 ? 8.932 -30.682 14.690 1.00 18.11 17 THR F C 1
ATOM 2318 O O . THR F 1 17 ? 10.136 -30.458 14.555 1.00 17.96 17 THR F O 1
ATOM 2322 N N . ASP F 1 18 ? 8.296 -31.670 14.071 1.00 18.34 18 ASP F N 1
ATOM 2323 C CA . ASP F 1 18 ? 8.951 -32.561 13.129 1.00 18.47 18 ASP F CA 1
ATOM 2324 C C . ASP F 1 18 ? 9.256 -31.822 11.810 1.00 18.55 18 ASP F C 1
ATOM 2325 O O . ASP F 1 18 ? 8.434 -31.809 10.886 1.00 18.68 18 ASP F O 1
ATOM 2330 N N . GLY F 1 19 ? 10.441 -31.215 11.734 1.00 18.39 19 GLY F N 1
ATOM 2331 C CA . GLY F 1 19 ? 10.816 -30.442 10.561 1.00 18.14 19 GLY F CA 1
ATOM 2332 C C . GLY F 1 19 ? 10.784 -28.950 10.839 1.00 18.17 19 GLY F C 1
ATOM 2333 O O . GLY F 1 19 ? 10.426 -28.524 11.936 1.00 18.01 19 GLY F O 1
ATOM 2334 N N . LYS F 1 20 ? 11.179 -28.159 9.842 1.00 18.13 20 LYS F N 1
ATOM 2335 C CA . LYS F 1 20 ? 11.177 -26.700 9.928 1.00 18.01 20 LYS F CA 1
ATOM 2336 C C . LYS F 1 20 ? 9.751 -26.191 9.674 1.00 18.02 20 LYS F C 1
ATOM 2337 O O . LYS F 1 20 ? 9.120 -26.612 8.704 1.00 18.24 20 LYS F O 1
ATOM 2343 N N . PRO F 1 21 ? 9.224 -25.310 10.557 1.00 17.78 21 PRO F N 1
ATOM 2344 C CA . PRO F 1 21 ? 7.880 -24.753 10.394 1.00 17.62 21 PRO F CA 1
ATOM 2345 C C . PRO F 1 21 ? 7.790 -23.870 9.162 1.00 17.62 21 PRO F C 1
ATOM 2346 O O . PRO F 1 21 ? 8.790 -23.307 8.727 1.00 17.69 21 PRO F O 1
ATOM 2350 N N . GLU F 1 22 ? 6.588 -23.750 8.611 1.00 17.82 22 GLU F N 1
ATOM 2351 C CA . GLU F 1 22 ? 6.351 -22.939 7.419 1.00 18.07 22 GLU F CA 1
ATOM 2352 C C . GLU F 1 22 ? 5.529 -21.722 7.816 1.00 17.72 22 GLU F C 1
ATOM 2353 O O . GLU F 1 22 ? 4.356 -21.851 8.145 1.00 17.82 22 GLU F O 1
ATOM 2359 N N . ILE F 1 23 ? 6.149 -20.546 7.813 1.00 17.46 23 ILE F N 1
ATOM 2360 C CA . ILE F 1 23 ? 5.435 -19.323 8.176 1.00 17.07 23 ILE F CA 1
ATOM 2361 C C . ILE F 1 23 ? 4.928 -18.617 6.934 1.00 16.84 23 ILE F C 1
ATOM 2362 O O . ILE F 1 23 ? 5.702 -18.042 6.165 1.00 16.89 23 ILE F O 1
ATOM 2367 N N . ASP F 1 24 ? 3.614 -18.676 6.752 1.00 16.52 24 ASP F N 1
ATOM 2368 C CA . ASP F 1 24 ? 2.938 -18.083 5.604 1.00 16.20 24 ASP F CA 1
ATOM 2369 C C . ASP F 1 24 ? 2.499 -16.654 5.914 1.00 15.92 24 ASP F C 1
ATOM 2370 O O . ASP F 1 24 ? 1.462 -16.446 6.547 1.00 15.82 24 ASP F O 1
ATOM 2375 N N . ASP F 1 25 ? 3.270 -15.670 5.465 1.00 15.43 25 ASP F N 1
ATOM 2376 C CA . ASP F 1 25 ? 2.910 -14.278 5.732 1.00 15.15 25 ASP F CA 1
ATOM 2377 C C . ASP F 1 25 ? 1.677 -13.833 4.946 1.00 14.92 25 ASP F C 1
ATOM 2378 O O . ASP F 1 25 ? 1.108 -12.792 5.240 1.00 14.77 25 ASP F O 1
ATOM 2383 N N . ASP F 1 26 ? 1.260 -14.621 3.961 1.00 14.72 26 ASP F N 1
ATOM 2384 C CA . ASP F 1 26 ? 0.109 -14.253 3.148 1.00 14.84 26 ASP F CA 1
ATOM 2385 C C . ASP F 1 26 ? -1.210 -14.680 3.770 1.00 14.68 26 ASP F C 1
ATOM 2386 O O . ASP F 1 26 ? -2.269 -14.142 3.441 1.00 14.40 26 ASP F O 1
ATOM 2391 N N . THR F 1 27 ? -1.129 -15.654 4.670 1.00 14.64 27 THR F N 1
ATOM 2392 C CA . THR F 1 27 ? -2.300 -16.172 5.357 1.00 14.64 27 THR F CA 1
ATOM 2393 C C . THR F 1 27 ? -2.090 -16.019 6.855 1.00 14.67 27 THR F C 1
ATOM 2394 O O . THR F 1 27 ? -2.929 -16.428 7.653 1.00 14.75 27 THR F O 1
ATOM 2398 N N . GLY F 1 28 ? -0.967 -15.414 7.231 1.00 14.73 28 GLY F N 1
ATOM 2399 C CA . GLY F 1 28 ? -0.625 -15.253 8.641 1.00 14.97 28 GLY F CA 1
ATOM 2400 C C . GLY F 1 28 ? -0.756 -16.555 9.419 1.00 15.02 28 GLY F C 1
ATOM 2401 O O . GLY F 1 28 ? -1.394 -16.591 10.461 1.00 15.10 28 GLY F O 1
ATOM 2402 N N . LEU F 1 29 ? -0.131 -17.618 8.918 1.00 15.15 29 LEU F N 1
ATOM 2403 C CA . LEU F 1 29 ? -0.304 -18.958 9.476 1.00 15.26 29 LEU F CA 1
ATOM 2404 C C . LEU F 1 29 ? 0.988 -19.769 9.503 1.00 15.27 29 LEU F C 1
ATOM 2405 O O . LEU F 1 29 ? 1.752 -19.781 8.539 1.00 15.23 29 LEU F O 1
ATOM 2410 N N . VAL F 1 30 ? 1.210 -20.461 10.611 1.00 15.37 30 VAL F N 1
ATOM 2411 C CA . VAL F 1 30 ? 2.411 -21.258 10.802 1.00 15.80 30 VAL F CA 1
ATOM 2412 C C . VAL F 1 30 ? 1.992 -22.719 10.702 1.00 16.20 30 VAL F C 1
ATOM 2413 O O . VAL F 1 30 ? 1.223 -23.211 11.534 1.00 16.25 30 VAL F O 1
ATOM 2417 N N . SER F 1 31 ? 2.482 -23.405 9.673 1.00 16.63 31 SER F N 1
ATOM 2418 C CA . SER F 1 31 ? 2.113 -24.803 9.434 1.00 17.15 31 SER F CA 1
ATOM 2419 C C . SER F 1 31 ? 3.224 -25.772 9.816 1.00 17.32 31 SER F C 1
ATOM 2420 O O . SER F 1 31 ? 4.343 -25.707 9.283 1.00 17.26 31 SER F O 1
ATOM 2423 N N . TYR F 1 32 ? 2.909 -26.678 10.735 1.00 17.43 32 TYR F N 1
ATOM 2424 C CA . TYR F 1 32 ? 3.908 -27.621 11.213 1.00 17.84 32 TYR F CA 1
ATOM 2425 C C . TYR F 1 32 ? 3.342 -29.005 11.469 1.00 18.28 32 TYR F C 1
ATOM 2426 O O . TYR F 1 32 ? 2.139 -29.240 11.335 1.00 18.44 32 TYR F O 1
ATOM 2435 N N . HIS F 1 33 ? 4.231 -29.917 11.848 1.00 18.94 33 HIS F N 1
ATOM 2436 C CA . HIS F 1 33 ? 3.847 -31.281 12.174 1.00 19.39 33 HIS F CA 1
ATOM 2437 C C . HIS F 1 33 ? 4.300 -31.638 13.577 1.00 19.66 33 HIS F C 1
ATOM 2438 O O . HIS F 1 33 ? 5.476 -31.522 13.915 1.00 19.64 33 HIS F O 1
ATOM 2445 N N . ASP F 1 34 ? 3.331 -32.062 14.381 1.00 20.21 34 ASP F N 1
ATOM 2446 C CA . ASP F 1 34 ? 3.522 -32.483 15.766 1.00 20.68 34 ASP F CA 1
ATOM 2447 C C . ASP F 1 34 ? 4.741 -33.402 15.921 1.00 20.82 34 ASP F C 1
ATOM 2448 O O . ASP F 1 34 ? 5.362 -33.822 14.933 1.00 20.34 34 ASP F O 1
ATOM 2453 N N . GLN F 1 35 ? 5.066 -33.710 17.176 1.00 21.20 35 GLN F N 1
ATOM 2454 C CA . GLN F 1 35 ? 6.141 -34.645 17.497 1.00 21.68 35 GLN F CA 1
ATOM 2455 C C . GLN F 1 35 ? 5.828 -36.055 16.984 1.00 21.92 35 GLN F C 1
ATOM 2456 O O . GLN F 1 35 ? 6.711 -36.929 16.982 1.00 22.14 35 GLN F O 1
ATOM 2462 N N . GLN F 1 36 ? 4.581 -36.272 16.549 1.00 22.00 36 GLN F N 1
ATOM 2463 C CA . GLN F 1 36 ? 4.132 -37.581 16.045 1.00 22.10 36 GLN F CA 1
ATOM 2464 C C . GLN F 1 36 ? 3.809 -37.578 14.545 1.00 22.09 36 GLN F C 1
ATOM 2465 O O . GLN F 1 36 ? 3.620 -38.631 13.928 1.00 21.83 36 GLN F O 1
ATOM 2471 N N . GLY F 1 37 ? 3.750 -36.385 13.962 1.00 22.25 37 GLY F N 1
ATOM 2472 C CA . GLY F 1 37 ? 3.433 -36.258 12.549 1.00 22.02 37 GLY F CA 1
ATOM 2473 C C . GLY F 1 37 ? 2.014 -35.763 12.354 1.00 21.89 37 GLY F C 1
ATOM 2474 O O . GLY F 1 37 ? 1.438 -35.901 11.273 1.00 21.99 37 GLY F O 1
ATOM 2475 N N . ASN F 1 38 ? 1.438 -35.183 13.400 1.00 21.66 38 ASN F N 1
ATOM 2476 C CA . ASN F 1 38 ? 0.107 -34.625 13.272 1.00 21.35 38 ASN F CA 1
ATOM 2477 C C . ASN F 1 38 ? 0.232 -33.282 12.586 1.00 21.16 38 ASN F C 1
ATOM 2478 O O . ASN F 1 38 ? 0.979 -32.416 13.033 1.00 21.35 38 ASN F O 1
ATOM 2483 N N . ALA F 1 39 ? -0.474 -33.117 11.476 1.00 21.05 39 ALA F N 1
ATOM 2484 C CA . ALA F 1 39 ? -0.491 -31.827 10.802 1.00 20.53 39 ALA F CA 1
ATOM 2485 C C . ALA F 1 39 ? -1.151 -30.867 11.771 1.00 20.23 39 ALA F C 1
ATOM 2486 O O . ALA F 1 39 ? -2.228 -31.143 12.305 1.00 19.93 39 ALA F O 1
ATOM 2496 N N . GLN F 1 41 ? -1.515 -26.413 12.854 1.00 18.88 41 GLN F N 1
ATOM 2497 C CA . GLN F 1 41 ? -1.424 -25.056 12.401 1.00 18.78 41 GLN F CA 1
ATOM 2498 C C . GLN F 1 41 ? -1.682 -24.181 13.612 1.00 18.60 41 GLN F C 1
ATOM 2499 O O . GLN F 1 41 ? -2.417 -24.562 14.528 1.00 18.59 41 GLN F O 1
ATOM 2505 N N . ILE F 1 42 ? -1.051 -23.013 13.615 1.00 18.31 42 ILE F N 1
ATOM 2506 C CA . ILE F 1 42 ? -1.135 -22.064 14.719 1.00 17.87 42 ILE F CA 1
ATOM 2507 C C . ILE F 1 42 ? -0.943 -20.701 14.077 1.00 17.50 42 ILE F C 1
ATOM 2508 O O . ILE F 1 42 ? -0.146 -20.562 13.149 1.00 17.49 42 ILE F O 1
ATOM 2513 N N . ASN F 1 43 ? -1.682 -19.704 14.546 1.00 17.14 43 ASN F N 1
ATOM 2514 C CA . ASN F 1 43 ? -1.538 -18.352 14.008 1.00 16.79 43 ASN F CA 1
ATOM 2515 C C . ASN F 1 43 ? -0.131 -17.819 14.260 1.00 16.30 43 ASN F C 1
ATOM 2516 O O . ASN F 1 43 ? 0.427 -18.033 15.333 1.00 16.05 43 ASN F O 1
ATOM 2521 N N . ARG F 1 44 ? 0.435 -17.138 13.266 1.00 15.71 44 ARG F N 1
ATOM 2522 C CA . ARG F 1 44 ? 1.742 -16.513 13.411 1.00 15.45 44 ARG F CA 1
ATOM 2523 C C . ARG F 1 44 ? 1.711 -15.527 14.588 1.00 15.52 44 ARG F C 1
ATOM 2524 O O . ARG F 1 44 ? 2.701 -15.367 15.298 1.00 15.39 44 ARG F O 1
ATOM 2532 N N . ASP F 1 45 ? 0.557 -14.894 14.793 1.00 15.67 45 ASP F N 1
ATOM 2533 C CA . ASP F 1 45 ? 0.338 -13.959 15.902 1.00 16.04 45 ASP F CA 1
ATOM 2534 C C . ASP F 1 45 ? 0.493 -14.595 17.292 1.00 16.16 45 ASP F C 1
ATOM 2535 O O . ASP F 1 45 ? 0.605 -13.897 18.298 1.00 16.21 45 ASP F O 1
ATOM 2540 N N . ASP F 1 46 ? 0.485 -15.921 17.348 1.00 16.21 46 ASP F N 1
ATOM 2541 C CA . ASP F 1 46 ? 0.685 -16.609 18.606 1.00 16.23 46 ASP F CA 1
ATOM 2542 C C . ASP F 1 46 ? 2.115 -17.091 18.730 1.00 16.11 46 ASP F C 1
ATOM 2543 O O . ASP F 1 46 ? 2.543 -17.441 19.819 1.00 16.59 46 ASP F O 1
ATOM 2548 N N . VAL F 1 47 ? 2.861 -17.086 17.629 1.00 15.70 47 VAL F N 1
ATOM 2549 C CA . VAL F 1 47 ? 4.246 -17.549 17.661 1.00 15.36 47 VAL F CA 1
ATOM 2550 C C . VAL F 1 47 ? 5.199 -16.437 18.074 1.00 15.15 47 VAL F C 1
ATOM 2551 O O . VAL F 1 47 ? 5.044 -15.291 17.703 1.00 15.18 47 VAL F O 1
ATOM 2555 N N . SER F 1 48 ? 6.204 -16.793 18.846 1.00 15.14 48 SER F N 1
ATOM 2556 C CA . SER F 1 48 ? 7.148 -15.815 19.349 1.00 15.15 48 SER F CA 1
ATOM 2557 C C . SER F 1 48 ? 8.540 -16.030 18.763 1.00 15.08 48 SER F C 1
ATOM 2558 O O . SER F 1 48 ? 9.166 -15.100 18.258 1.00 15.06 48 SER F O 1
ATOM 2561 N N . GLN F 1 49 ? 9.010 -17.271 18.830 1.00 15.02 49 GLN F N 1
ATOM 2562 C CA . GLN F 1 49 ? 10.310 -17.639 18.288 1.00 14.87 49 GLN F CA 1
ATOM 2563 C C . GLN F 1 49 ? 10.238 -18.974 17.598 1.00 14.69 49 GLN F C 1
ATOM 2564 O O . GLN F 1 49 ? 9.500 -19.851 18.016 1.00 14.73 49 GLN F O 1
ATOM 2570 N N . ILE F 1 50 ? 11.012 -19.119 16.536 1.00 14.66 50 ILE F N 1
ATOM 2571 C CA . ILE F 1 50 ? 11.164 -20.402 15.866 1.00 14.73 50 ILE F CA 1
ATOM 2572 C C . ILE F 1 50 ? 12.632 -20.754 16.087 1.00 14.79 50 ILE F C 1
ATOM 2573 O O . ILE F 1 50 ? 13.522 -20.205 15.434 1.00 14.83 50 ILE F O 1
ATOM 2578 N N . ILE F 1 51 ? 12.881 -21.641 17.044 1.00 14.79 51 ILE F N 1
ATOM 2579 C CA . ILE F 1 51 ? 14.245 -21.991 17.419 1.00 14.91 51 ILE F CA 1
ATOM 2580 C C . ILE F 1 51 ? 14.763 -23.186 16.642 1.00 15.33 51 ILE F C 1
ATOM 2581 O O . ILE F 1 51 ? 14.022 -24.126 16.369 1.00 15.49 51 ILE F O 1
ATOM 2586 N N . GLU F 1 52 ? 16.039 -23.132 16.278 1.00 15.61 52 GLU F N 1
ATOM 2587 C CA . GLU F 1 52 ? 16.660 -24.203 15.525 1.00 15.92 52 GLU F CA 1
ATOM 2588 C C . GLU F 1 52 ? 17.860 -24.755 16.258 1.00 15.90 52 GLU F C 1
ATOM 2589 O O . GLU F 1 52 ? 18.722 -24.007 16.696 1.00 15.97 52 GLU F O 1
ATOM 2595 N N . ARG F 1 53 ? 17.914 -26.070 16.367 1.00 16.17 53 ARG F N 1
ATOM 2596 C CA . ARG F 1 53 ? 19.022 -26.762 17.005 1.00 16.52 53 ARG F CA 1
ATOM 2597 C C . ARG F 1 53 ? 19.976 -27.236 15.908 1.00 16.77 53 ARG F C 1
ATOM 2598 O O . ARG F 1 53 ? 19.586 -28.002 15.028 1.00 17.02 53 ARG F O 1
ATOM 2606 N N . LEU F 1 54 ? 21.216 -26.768 15.937 1.00 17.05 54 LEU F N 1
ATOM 2607 C CA . LEU F 1 54 ? 22.173 -27.160 14.915 1.00 17.22 54 LEU F CA 1
ATOM 2608 C C . LEU F 1 54 ? 22.643 -28.571 15.224 1.00 17.56 54 LEU F C 1
ATOM 2609 O O . LEU F 1 54 ? 22.651 -28.979 16.383 1.00 17.94 54 LEU F O 1
ATOM 2614 N N . GLU F 1 55 ? 23.035 -29.312 14.195 1.00 17.57 55 GLU F N 1
ATOM 2615 C CA . GLU F 1 55 ? 23.460 -30.679 14.385 1.00 17.61 55 GLU F CA 1
ATOM 2616 C C . GLU F 1 55 ? 24.980 -30.778 14.385 1.00 17.78 55 GLU F C 1
ATOM 2617 O O . GLU F 1 55 ? 25.658 -30.107 13.597 1.00 17.77 55 GLU F O 1
ATOM 2623 N N . HIS F 1 56 ? 25.500 -31.607 15.290 1.00 17.74 56 HIS F N 1
ATOM 2624 C CA . HIS F 1 56 ? 26.926 -31.831 15.435 1.00 17.76 56 HIS F CA 1
ATOM 2625 C C . HIS F 1 56 ? 27.129 -33.286 15.804 1.00 18.06 56 HIS F C 1
ATOM 2626 O O . HIS F 1 56 ? 26.517 -33.767 16.761 1.00 18.49 56 HIS F O 1
ATOM 2633 N N . HIS F 1 57 ? 27.993 -33.986 15.076 1.00 18.27 57 HIS F N 1
ATOM 2634 C CA . HIS F 1 57 ? 28.337 -35.361 15.435 1.00 18.47 57 HIS F CA 1
ATOM 2635 C C . HIS F 1 57 ? 29.845 -35.526 15.638 1.00 18.27 57 HIS F C 1
ATOM 2636 O O . HIS F 1 57 ? 30.617 -34.667 15.186 1.00 18.21 57 HIS F O 1
ATOM 2643 N N . SER G 1 2 ? -10.568 -16.535 39.843 1.00 20.95 2 SER G N 1
ATOM 2644 C CA . SER G 1 2 ? -10.352 -17.630 38.846 1.00 21.08 2 SER G CA 1
ATOM 2645 C C . SER G 1 2 ? -11.004 -17.322 37.493 1.00 20.86 2 SER G C 1
ATOM 2646 O O . SER G 1 2 ? -10.368 -17.443 36.435 1.00 20.86 2 SER G O 1
ATOM 2649 N N . SER G 1 3 ? -12.271 -16.920 37.542 1.00 20.49 3 SER G N 1
ATOM 2650 C CA . SER G 1 3 ? -13.038 -16.652 36.337 1.00 20.21 3 SER G CA 1
ATOM 2651 C C . SER G 1 3 ? -12.923 -15.205 35.843 1.00 19.97 3 SER G C 1
ATOM 2652 O O . SER G 1 3 ? -12.533 -14.293 36.588 1.00 19.98 3 SER G O 1
ATOM 2655 N N . ASP G 1 4 ? -13.266 -15.019 34.573 1.00 19.46 4 ASP G N 1
ATOM 2656 C CA . ASP G 1 4 ? -13.347 -13.710 33.945 1.00 19.14 4 ASP G CA 1
ATOM 2657 C C . ASP G 1 4 ? -14.795 -13.664 33.494 1.00 18.69 4 ASP G C 1
ATOM 2658 O O . ASP G 1 4 ? -15.334 -14.684 33.054 1.00 18.88 4 ASP G O 1
ATOM 2663 N N . TYR G 1 5 ? -15.430 -12.501 33.607 1.00 17.87 5 TYR G N 1
ATOM 2664 C CA . TYR G 1 5 ? -16.842 -12.394 33.287 1.00 17.27 5 TYR G CA 1
ATOM 2665 C C . TYR G 1 5 ? -17.102 -11.508 32.085 1.00 17.20 5 TYR G C 1
ATOM 2666 O O . TYR G 1 5 ? -16.261 -10.715 31.703 1.00 17.46 5 TYR G O 1
ATOM 2675 N N . VAL G 1 6 ? -18.267 -11.665 31.481 1.00 17.06 6 VAL G N 1
ATOM 2676 C CA . VAL G 1 6 ? -18.641 -10.869 30.327 1.00 17.20 6 VAL G CA 1
ATOM 2677 C C . VAL G 1 6 ? -20.118 -10.529 30.434 1.00 17.31 6 VAL G C 1
ATOM 2678 O O . VAL G 1 6 ? -20.907 -11.303 30.966 1.00 17.50 6 VAL G O 1
ATOM 2690 N N . ALA G 1 8 ? -23.559 -9.449 28.352 1.00 17.29 8 ALA G N 1
ATOM 2691 C CA . ALA G 1 8 ? -24.274 -9.271 27.099 1.00 17.44 8 ALA G CA 1
ATOM 2692 C C . ALA G 1 8 ? -25.425 -8.290 27.324 1.00 17.49 8 ALA G C 1
ATOM 2693 O O . ALA G 1 8 ? -26.452 -8.647 27.904 1.00 17.58 8 ALA G O 1
ATOM 2695 N N . THR G 1 9 ? -25.250 -7.048 26.875 1.00 17.73 9 THR G N 1
ATOM 2696 C CA . THR G 1 9 ? -26.290 -6.035 27.049 1.00 17.93 9 THR G CA 1
ATOM 2697 C C . THR G 1 9 ? -27.490 -6.391 26.174 1.00 18.30 9 THR G C 1
ATOM 2698 O O . THR G 1 9 ? -27.372 -7.199 25.256 1.00 18.29 9 THR G O 1
ATOM 2702 N N . LYS G 1 10 ? -28.641 -5.791 26.461 1.00 18.62 10 LYS G N 1
ATOM 2703 C CA . LYS G 1 10 ? -29.851 -6.080 25.706 1.00 18.94 10 LYS G CA 1
ATOM 2704 C C . LYS G 1 10 ? -29.726 -5.600 24.265 1.00 18.96 10 LYS G C 1
ATOM 2705 O O . LYS G 1 10 ? -30.390 -6.132 23.375 1.00 19.16 10 LYS G O 1
ATOM 2711 N N . ASP G 1 11 ? -28.855 -4.618 24.037 1.00 18.99 11 ASP G N 1
ATOM 2712 C CA . ASP G 1 11 ? -28.684 -4.021 22.712 1.00 18.89 11 ASP G CA 1
ATOM 2713 C C . ASP G 1 11 ? -27.672 -4.711 21.817 1.00 18.64 11 ASP G C 1
ATOM 2714 O O . ASP G 1 11 ? -27.616 -4.408 20.635 1.00 18.97 11 ASP G O 1
ATOM 2719 N N . GLY G 1 12 ? -26.866 -5.620 22.364 1.00 18.40 12 GLY G N 1
ATOM 2720 C CA . GLY G 1 12 ? -25.945 -6.386 21.528 1.00 17.85 12 GLY G CA 1
ATOM 2721 C C . GLY G 1 12 ? -24.492 -6.428 21.952 1.00 17.65 12 GLY G C 1
ATOM 2722 O O . GLY G 1 12 ? -23.722 -7.240 21.459 1.00 17.32 12 GLY G O 1
ATOM 2723 N N . ARG G 1 13 ? -24.123 -5.549 22.868 1.00 17.78 13 ARG G N 1
ATOM 2724 C CA . ARG G 1 13 ? -22.749 -5.434 23.333 1.00 17.87 13 ARG G CA 1
ATOM 2725 C C . ARG G 1 13 ? -22.298 -6.573 24.241 1.00 17.91 13 ARG G C 1
ATOM 2726 O O . ARG G 1 13 ? -23.111 -7.225 24.903 1.00 17.66 13 ARG G O 1
ATOM 2742 N N . ILE G 1 15 ? -19.596 -6.739 27.181 1.00 17.94 15 ILE G N 1
ATOM 2743 C CA . ILE G 1 15 ? -18.705 -5.958 28.052 1.00 17.81 15 ILE G CA 1
ATOM 2744 C C . ILE G 1 15 ? -17.856 -6.866 28.938 1.00 17.79 15 ILE G C 1
ATOM 2745 O O . ILE G 1 15 ? -18.390 -7.609 29.753 1.00 18.04 15 ILE G O 1
ATOM 2750 N N . LEU G 1 16 ? -16.538 -6.807 28.774 1.00 17.81 16 LEU G N 1
ATOM 2751 C CA . LEU G 1 16 ? -15.631 -7.639 29.556 1.00 17.85 16 LEU G CA 1
ATOM 2752 C C . LEU G 1 16 ? -15.492 -7.051 30.952 1.00 18.05 16 LEU G C 1
ATOM 2753 O O . LEU G 1 16 ? -15.242 -5.856 31.105 1.00 18.02 16 LEU G O 1
ATOM 2758 N N . THR G 1 17 ? -15.644 -7.894 31.968 1.00 18.24 17 THR G N 1
ATOM 2759 C CA . THR G 1 17 ? -15.648 -7.423 33.341 1.00 18.46 17 THR G CA 1
ATOM 2760 C C . THR G 1 17 ? -14.493 -7.887 34.223 1.00 18.83 17 THR G C 1
ATOM 2761 O O . THR G 1 17 ? -14.214 -9.082 34.360 1.00 18.83 17 THR G O 1
ATOM 2765 N N . ASP G 1 18 ? -13.842 -6.910 34.843 1.00 19.16 18 ASP G N 1
ATOM 2766 C CA . ASP G 1 18 ? -12.775 -7.174 35.782 1.00 19.49 18 ASP G CA 1
ATOM 2767 C C . ASP G 1 18 ? -13.407 -7.576 37.106 1.00 19.62 18 ASP G C 1
ATOM 2768 O O . ASP G 1 18 ? -13.823 -6.717 37.896 1.00 19.75 18 ASP G O 1
ATOM 2773 N N . GLY G 1 19 ? -13.482 -8.890 37.335 1.00 19.56 19 GLY G N 1
ATOM 2774 C CA . GLY G 1 19 ? -14.099 -9.426 38.535 1.00 18.98 19 GLY G CA 1
ATOM 2775 C C . GLY G 1 19 ? -15.561 -9.726 38.274 1.00 18.95 19 GLY G C 1
ATOM 2776 O O . GLY G 1 19 ? -16.112 -9.295 37.264 1.00 18.82 19 GLY G O 1
ATOM 2777 N N . LYS G 1 20 ? -16.183 -10.472 39.184 1.00 18.85 20 LYS G N 1
ATOM 2778 C CA . LYS G 1 20 ? -17.602 -10.806 39.093 1.00 18.89 20 LYS G CA 1
ATOM 2779 C C . LYS G 1 20 ? -18.488 -9.577 39.290 1.00 18.95 20 LYS G C 1
ATOM 2780 O O . LYS G 1 20 ? -18.492 -8.990 40.370 1.00 19.15 20 LYS G O 1
ATOM 2786 N N . PRO G 1 21 ? -19.261 -9.192 38.254 1.00 18.84 21 PRO G N 1
ATOM 2787 C CA . PRO G 1 21 ? -20.148 -8.025 38.338 1.00 18.67 21 PRO G CA 1
ATOM 2788 C C . PRO G 1 21 ? -21.253 -8.275 39.373 1.00 18.52 21 PRO G C 1
ATOM 2789 O O . PRO G 1 21 ? -21.668 -9.413 39.568 1.00 18.30 21 PRO G O 1
ATOM 2793 N N . GLU G 1 22 ? -21.720 -7.216 40.028 1.00 18.70 22 GLU G N 1
ATOM 2794 C CA . GLU G 1 22 ? -22.713 -7.352 41.098 1.00 18.88 22 GLU G CA 1
ATOM 2795 C C . GLU G 1 22 ? -24.041 -6.754 40.707 1.00 18.79 22 GLU G C 1
ATOM 2796 O O . GLU G 1 22 ? -24.112 -5.573 40.345 1.00 18.89 22 GLU G O 1
ATOM 2802 N N . ILE G 1 23 ? -25.088 -7.575 40.778 1.00 18.69 23 ILE G N 1
ATOM 2803 C CA . ILE G 1 23 ? -26.442 -7.139 40.433 1.00 18.61 23 ILE G CA 1
ATOM 2804 C C . ILE G 1 23 ? -27.211 -6.813 41.712 1.00 18.03 23 ILE G C 1
ATOM 2805 O O . ILE G 1 23 ? -27.438 -7.687 42.548 1.00 18.12 23 ILE G O 1
ATOM 2810 N N . ASP G 1 24 ? -27.595 -5.551 41.867 1.00 17.55 24 ASP G N 1
ATOM 2811 C CA . ASP G 1 24 ? -28.320 -5.103 43.055 1.00 17.23 24 ASP G CA 1
ATOM 2812 C C . ASP G 1 24 ? -29.823 -5.017 42.797 1.00 17.03 24 ASP G C 1
ATOM 2813 O O . ASP G 1 24 ? -30.295 -4.053 42.216 1.00 17.12 24 ASP G O 1
ATOM 2818 N N . ASP G 1 25 ? -30.581 -6.009 43.248 1.00 16.90 25 ASP G N 1
ATOM 2819 C CA . ASP G 1 25 ? -32.025 -6.018 43.013 1.00 16.69 25 ASP G CA 1
ATOM 2820 C C . ASP G 1 25 ? -32.774 -4.870 43.689 1.00 16.30 25 ASP G C 1
ATOM 2821 O O . ASP G 1 25 ? -33.868 -4.511 43.262 1.00 16.22 25 ASP G O 1
ATOM 2826 N N . ASP G 1 26 ? -32.182 -4.302 44.736 1.00 15.94 26 ASP G N 1
ATOM 2827 C CA . ASP G 1 26 ? -32.808 -3.225 45.504 1.00 15.63 26 ASP G CA 1
ATOM 2828 C C . ASP G 1 26 ? -32.696 -1.865 44.820 1.00 15.40 26 ASP G C 1
ATOM 2829 O O . ASP G 1 26 ? -33.627 -1.063 44.874 1.00 15.21 26 ASP G O 1
ATOM 2834 N N . THR G 1 27 ? -31.546 -1.609 44.201 1.00 15.12 27 THR G N 1
ATOM 2835 C CA . THR G 1 27 ? -31.305 -0.355 43.485 1.00 15.00 27 THR G CA 1
ATOM 2836 C C . THR G 1 27 ? -31.520 -0.516 41.987 1.00 14.69 27 THR G C 1
ATOM 2837 O O . THR G 1 27 ? -31.591 0.467 41.265 1.00 14.59 27 THR G O 1
ATOM 2841 N N . GLY G 1 28 ? -31.621 -1.758 41.532 1.00 14.50 28 GLY G N 1
ATOM 2842 C CA . GLY G 1 28 ? -31.795 -2.024 40.124 1.00 14.55 28 GLY G CA 1
ATOM 2843 C C . GLY G 1 28 ? -30.554 -1.687 39.317 1.00 14.85 28 GLY G C 1
ATOM 2844 O O . GLY G 1 28 ? -30.662 -1.378 38.131 1.00 14.93 28 GLY G O 1
ATOM 2845 N N . LEU G 1 29 ? -29.376 -1.758 39.944 1.00 14.91 29 LEU G N 1
ATOM 2846 C CA . LEU G 1 29 ? -28.120 -1.416 39.270 1.00 15.04 29 LEU G CA 1
ATOM 2847 C C . LEU G 1 29 ? -27.122 -2.543 39.191 1.00 15.05 29 LEU G C 1
ATOM 2848 O O . LEU G 1 29 ? -26.928 -3.276 40.152 1.00 15.14 29 LEU G O 1
ATOM 2853 N N . VAL G 1 30 ? -26.454 -2.638 38.049 1.00 15.14 30 VAL G N 1
ATOM 2854 C CA . VAL G 1 30 ? -25.348 -3.575 37.872 1.00 15.27 30 VAL G CA 1
ATOM 2855 C C . VAL G 1 30 ? -24.104 -2.719 37.953 1.00 15.51 30 VAL G C 1
ATOM 2856 O O . VAL G 1 30 ? -23.969 -1.755 37.209 1.00 15.65 30 VAL G O 1
ATOM 2860 N N . SER G 1 31 ? -23.198 -3.062 38.855 1.00 15.73 31 SER G N 1
ATOM 2861 C CA . SER G 1 31 ? -21.975 -2.301 38.993 1.00 16.17 31 SER G CA 1
ATOM 2862 C C . SER G 1 31 ? -20.779 -3.187 38.672 1.00 16.43 31 SER G C 1
ATOM 2863 O O . SER G 1 31 ? -20.732 -4.352 39.074 1.00 16.50 31 SER G O 1
ATOM 2866 N N . TYR G 1 32 ? -19.811 -2.633 37.948 1.00 16.76 32 TYR G N 1
ATOM 2867 C CA . TYR G 1 32 ? -18.641 -3.404 37.539 1.00 17.16 32 TYR G CA 1
ATOM 2868 C C . TYR G 1 32 ? -17.399 -2.548 37.311 1.00 17.47 32 TYR G C 1
ATOM 2869 O O . TYR G 1 32 ? -17.310 -1.417 37.787 1.00 17.63 32 TYR G O 1
ATOM 2878 N N . HIS G 1 33 ? -16.441 -3.106 36.578 1.00 17.95 33 HIS G N 1
ATOM 2879 C CA . HIS G 1 33 ? -15.226 -2.396 36.191 1.00 18.45 33 HIS G CA 1
ATOM 2880 C C . HIS G 1 33 ? -14.793 -2.890 34.813 1.00 18.71 33 HIS G C 1
ATOM 2881 O O . HIS G 1 33 ? -14.475 -4.079 34.660 1.00 18.40 33 HIS G O 1
ATOM 2888 N N . ASP G 1 34 ? -14.756 -2.002 33.818 1.00 19.13 34 ASP G N 1
ATOM 2889 C CA . ASP G 1 34 ? -14.300 -2.427 32.484 1.00 19.51 34 ASP G CA 1
ATOM 2890 C C . ASP G 1 34 ? -12.854 -2.983 32.524 1.00 19.78 34 ASP G C 1
ATOM 2891 O O . ASP G 1 34 ? -12.241 -3.066 33.605 1.00 19.55 34 ASP G O 1
ATOM 2896 N N . GLN G 1 35 ? -12.331 -3.390 31.365 1.00 20.22 35 GLN G N 1
ATOM 2897 C CA . GLN G 1 35 ? -10.980 -3.956 31.278 1.00 20.83 35 GLN G CA 1
ATOM 2898 C C . GLN G 1 35 ? -9.971 -3.148 32.110 1.00 21.20 35 GLN G C 1
ATOM 2899 O O . GLN G 1 35 ? -9.353 -3.669 33.043 1.00 21.25 35 GLN G O 1
ATOM 2905 N N . GLN G 1 36 ? -9.831 -1.867 31.775 1.00 21.43 36 GLN G N 1
ATOM 2906 C CA . GLN G 1 36 ? -8.910 -0.967 32.459 1.00 21.63 36 GLN G CA 1
ATOM 2907 C C . GLN G 1 36 ? -8.982 -1.101 33.975 1.00 21.64 36 GLN G C 1
ATOM 2908 O O . GLN G 1 36 ? -8.012 -1.501 34.628 1.00 21.64 36 GLN G O 1
ATOM 2914 N N . GLY G 1 37 ? -10.145 -0.768 34.524 1.00 21.44 37 GLY G N 1
ATOM 2915 C CA . GLY G 1 37 ? -10.340 -0.797 35.959 1.00 21.09 37 GLY G CA 1
ATOM 2916 C C . GLY G 1 37 ? -11.394 0.228 36.293 1.00 20.92 37 GLY G C 1
ATOM 2917 O O . GLY G 1 37 ? -11.853 0.322 37.437 1.00 21.00 37 GLY G O 1
ATOM 2918 N N . ASN G 1 38 ? -11.779 0.997 35.276 1.00 20.64 38 ASN G N 1
ATOM 2919 C CA . ASN G 1 38 ? -12.839 1.996 35.416 1.00 20.27 38 ASN G CA 1
ATOM 2920 C C . ASN G 1 38 ? -14.046 1.457 36.167 1.00 19.94 38 ASN G C 1
ATOM 2921 O O . ASN G 1 38 ? -14.586 0.412 35.816 1.00 19.93 38 ASN G O 1
ATOM 2926 N N . ALA G 1 39 ? -14.454 2.171 37.211 1.00 19.79 39 ALA G N 1
ATOM 2927 C CA . ALA G 1 39 ? -15.670 1.811 37.932 1.00 19.60 39 ALA G CA 1
ATOM 2928 C C . ALA G 1 39 ? -16.836 2.151 37.013 1.00 19.36 39 ALA G C 1
ATOM 2929 O O . ALA G 1 39 ? -16.931 3.263 36.486 1.00 19.15 39 ALA G O 1
ATOM 2939 N N . GLN G 1 41 ? -21.236 1.172 35.867 1.00 17.82 41 GLN G N 1
ATOM 2940 C CA . GLN G 1 41 ? -22.537 0.711 36.307 1.00 17.36 41 GLN G CA 1
ATOM 2941 C C . GLN G 1 41 ? -23.516 0.829 35.146 1.00 17.21 41 GLN G C 1
ATOM 2942 O O . GLN G 1 41 ? -23.523 1.818 34.417 1.00 17.05 41 GLN G O 1
ATOM 2948 N N . ILE G 1 42 ? -24.338 -0.195 34.977 1.00 17.01 42 ILE G N 1
ATOM 2949 C CA . ILE G 1 42 ? -25.304 -0.222 33.895 1.00 17.01 42 ILE G CA 1
ATOM 2950 C C . ILE G 1 42 ? -26.615 -0.687 34.482 1.00 16.93 42 ILE G C 1
ATOM 2951 O O . ILE G 1 42 ? -26.622 -1.505 35.393 1.00 17.10 42 ILE G O 1
ATOM 2956 N N . ASN G 1 43 ? -27.719 -0.145 33.983 1.00 16.84 43 ASN G N 1
ATOM 2957 C CA . ASN G 1 43 ? -29.035 -0.564 34.441 1.00 16.71 43 ASN G CA 1
ATOM 2958 C C . ASN G 1 43 ? -29.232 -2.068 34.236 1.00 16.56 43 ASN G C 1
ATOM 2959 O O . ASN G 1 43 ? -28.844 -2.608 33.203 1.00 16.37 43 ASN G O 1
ATOM 2964 N N . ARG G 1 44 ? -29.834 -2.739 35.220 1.00 16.43 44 ARG G N 1
ATOM 2965 C CA . ARG G 1 44 ? -30.092 -4.173 35.103 1.00 16.25 44 ARG G CA 1
ATOM 2966 C C . ARG G 1 44 ? -30.914 -4.500 33.869 1.00 16.25 44 ARG G C 1
ATOM 2967 O O . ARG G 1 44 ? -30.592 -5.435 33.159 1.00 16.30 44 ARG G O 1
ATOM 2975 N N . ASP G 1 45 ? -31.962 -3.724 33.609 1.00 16.43 45 ASP G N 1
ATOM 2976 C CA . ASP G 1 45 ? -32.849 -3.994 32.468 1.00 16.75 45 ASP G CA 1
ATOM 2977 C C . ASP G 1 45 ? -32.167 -3.878 31.103 1.00 16.58 45 ASP G C 1
ATOM 2978 O O . ASP G 1 45 ? -32.761 -4.192 30.067 1.00 16.52 45 ASP G O 1
ATOM 2983 N N . ASP G 1 46 ? -30.925 -3.403 31.112 1.00 16.52 46 ASP G N 1
ATOM 2984 C CA . ASP G 1 46 ? -30.133 -3.315 29.899 1.00 16.33 46 ASP G CA 1
ATOM 2985 C C . ASP G 1 46 ? -29.270 -4.560 29.751 1.00 16.25 46 ASP G C 1
ATOM 2986 O O . ASP G 1 46 ? -28.676 -4.769 28.697 1.00 16.57 46 ASP G O 1
ATOM 2991 N N . VAL G 1 47 ? -29.219 -5.389 30.793 1.00 15.87 47 VAL G N 1
ATOM 2992 C CA . VAL G 1 47 ? -28.401 -6.608 30.790 1.00 15.54 47 VAL G CA 1
ATOM 2993 C C . VAL G 1 47 ? -29.159 -7.894 30.454 1.00 15.49 47 VAL G C 1
ATOM 2994 O O . VAL G 1 47 ? -30.205 -8.198 31.042 1.00 15.07 47 VAL G O 1
ATOM 2998 N N . SER G 1 48 ? -28.600 -8.668 29.524 1.00 15.41 48 SER G N 1
ATOM 2999 C CA . SER G 1 48 ? -29.202 -9.944 29.147 1.00 15.37 48 SER G CA 1
ATOM 3000 C C . SER G 1 48 ? -28.580 -11.130 29.873 1.00 15.22 48 SER G C 1
ATOM 3001 O O . SER G 1 48 ? -29.280 -11.874 30.548 1.00 15.06 48 SER G O 1
ATOM 3004 N N . GLN G 1 49 ? -27.268 -11.295 29.736 1.00 15.11 49 GLN G N 1
ATOM 3005 C CA . GLN G 1 49 ? -26.581 -12.412 30.361 1.00 15.11 49 GLN G CA 1
ATOM 3006 C C . GLN G 1 49 ? -25.311 -12.001 31.094 1.00 15.32 49 GLN G C 1
ATOM 3007 O O . GLN G 1 49 ? -24.639 -11.051 30.707 1.00 15.38 49 GLN G O 1
ATOM 3013 N N . ILE G 1 50 ? -25.004 -12.716 32.171 1.00 15.49 50 ILE G N 1
ATOM 3014 C CA . ILE G 1 50 ? -23.728 -12.561 32.860 1.00 15.97 50 ILE G CA 1
ATOM 3015 C C . ILE G 1 50 ? -22.962 -13.860 32.610 1.00 16.07 50 ILE G C 1
ATOM 3016 O O . ILE G 1 50 ? -23.182 -14.879 33.276 1.00 16.24 50 ILE G O 1
ATOM 3021 N N . ILE G 1 51 ? -22.085 -13.823 31.618 1.00 16.09 51 ILE G N 1
ATOM 3022 C CA . ILE G 1 51 ? -21.363 -15.012 31.199 1.00 16.30 51 ILE G CA 1
ATOM 3023 C C . ILE G 1 51 ? -20.057 -15.154 31.957 1.00 16.37 51 ILE G C 1
ATOM 3024 O O . ILE G 1 51 ? -19.301 -14.199 32.083 1.00 16.43 51 ILE G O 1
ATOM 3029 N N . GLU G 1 52 ? -19.801 -16.357 32.460 1.00 16.41 52 GLU G N 1
ATOM 3030 C CA . GLU G 1 52 ? -18.609 -16.621 33.233 1.00 16.54 52 GLU G CA 1
ATOM 3031 C C . GLU G 1 52 ? -17.763 -17.679 32.558 1.00 16.76 52 GLU G C 1
ATOM 3032 O O . GLU G 1 52 ? -18.265 -18.716 32.156 1.00 16.85 52 GLU G O 1
ATOM 3038 N N . ARG G 1 53 ? -16.469 -17.407 32.454 1.00 17.23 53 ARG G N 1
ATOM 3039 C CA . ARG G 1 53 ? -15.510 -18.319 31.851 1.00 17.58 53 ARG G CA 1
ATOM 3040 C C . ARG G 1 53 ? -14.792 -19.081 32.962 1.00 17.71 53 ARG G C 1
ATOM 3041 O O . ARG G 1 53 ? -14.200 -18.479 33.860 1.00 17.65 53 ARG G O 1
ATOM 3049 N N . LEU G 1 54 ? -14.856 -20.406 32.904 1.00 18.03 54 LEU G N 1
ATOM 3050 C CA . LEU G 1 54 ? -14.205 -21.254 33.901 1.00 18.26 54 LEU G CA 1
ATOM 3051 C C . LEU G 1 54 ? -12.749 -21.505 33.573 1.00 18.49 54 LEU G C 1
ATOM 3052 O O . LEU G 1 54 ? -12.406 -21.917 32.461 1.00 18.67 54 LEU G O 1
ATOM 3057 N N . GLU G 1 55 ? -11.899 -21.275 34.564 1.00 18.84 55 GLU G N 1
ATOM 3058 C CA . GLU G 1 55 ? -10.469 -21.488 34.432 1.00 19.16 55 GLU G CA 1
ATOM 3059 C C . GLU G 1 55 ? -10.169 -22.984 34.479 1.00 19.16 55 GLU G C 1
ATOM 3060 O O . GLU G 1 55 ? -10.770 -23.716 35.268 1.00 19.10 55 GLU G O 1
ATOM 3066 N N . HIS G 1 56 ? -9.263 -23.432 33.609 1.00 19.39 56 HIS G N 1
ATOM 3067 C CA . HIS G 1 56 ? -8.803 -24.823 33.600 1.00 19.66 56 HIS G CA 1
ATOM 3068 C C . HIS G 1 56 ? -7.284 -24.836 33.499 1.00 20.00 56 HIS G C 1
ATOM 3069 O O . HIS G 1 56 ? -6.730 -24.193 32.615 1.00 20.14 56 HIS G O 1
ATOM 3076 N N . HIS G 1 57 ? -6.618 -25.549 34.407 1.00 20.55 57 HIS G N 1
ATOM 3077 C CA . HIS G 1 57 ? -5.154 -25.663 34.376 1.00 21.26 57 HIS G CA 1
ATOM 3078 C C . HIS G 1 57 ? -4.720 -26.870 33.543 1.00 21.32 57 HIS G C 1
ATOM 3079 O O . HIS G 1 57 ? -5.444 -27.868 33.462 1.00 21.27 57 HIS G O 1
ATOM 3086 N N . HIS G 1 58 ? -3.529 -26.773 32.951 1.00 21.59 58 HIS G N 1
ATOM 3087 C CA . HIS G 1 58 ? -2.900 -27.849 32.157 1.00 21.93 58 HIS G CA 1
ATOM 3088 C C . HIS G 1 58 ? -3.843 -28.679 31.279 1.00 21.81 58 HIS G C 1
ATOM 3089 O O . HIS G 1 58 ? -5.050 -28.393 31.213 1.00 21.80 58 HIS G O 1
ATOM 3096 N N . SER H 1 2 ? 4.547 -14.631 38.942 1.00 20.32 2 SER H N 1
ATOM 3097 C CA . SER H 1 2 ? 5.246 -15.955 39.007 1.00 20.18 2 SER H CA 1
ATOM 3098 C C . SER H 1 2 ? 6.171 -16.125 37.799 1.00 19.95 2 SER H C 1
ATOM 3099 O O . SER H 1 2 ? 5.716 -16.392 36.676 1.00 19.93 2 SER H O 1
ATOM 3102 N N . SER H 1 3 ? 7.472 -15.964 38.026 1.00 19.39 3 SER H N 1
ATOM 3103 C CA . SER H 1 3 ? 8.434 -16.169 36.950 1.00 18.84 3 SER H CA 1
ATOM 3104 C C . SER H 1 3 ? 8.394 -17.584 36.388 1.00 18.52 3 SER H C 1
ATOM 3105 O O . SER H 1 3 ? 8.051 -18.545 37.072 1.00 18.43 3 SER H O 1
ATOM 3108 N N . ASP H 1 4 ? 8.745 -17.675 35.117 1.00 18.20 4 ASP H N 1
ATOM 3109 C CA . ASP H 1 4 ? 8.792 -18.911 34.366 1.00 17.73 4 ASP H CA 1
ATOM 3110 C C . ASP H 1 4 ? 10.275 -19.162 34.081 1.00 17.36 4 ASP H C 1
ATOM 3111 O O . ASP H 1 4 ? 11.057 -18.214 34.018 1.00 17.21 4 ASP H O 1
ATOM 3116 N N . TYR H 1 5 ? 10.669 -20.423 33.916 1.00 17.05 5 TYR H N 1
ATOM 3117 C CA . TYR H 1 5 ? 12.075 -20.758 33.673 1.00 16.76 5 TYR H CA 1
ATOM 3118 C C . TYR H 1 5 ? 12.267 -21.708 32.497 1.00 16.77 5 TYR H C 1
ATOM 3119 O O . TYR H 1 5 ? 11.427 -22.574 32.250 1.00 16.89 5 TYR H O 1
ATOM 3128 N N . VAL H 1 6 ? 13.368 -21.530 31.769 1.00 16.50 6 VAL H N 1
ATOM 3129 C CA . VAL H 1 6 ? 13.732 -22.402 30.647 1.00 16.37 6 VAL H CA 1
ATOM 3130 C C . VAL H 1 6 ? 15.232 -22.652 30.712 1.00 16.48 6 VAL H C 1
ATOM 3131 O O . VAL H 1 6 ? 15.997 -21.762 31.065 1.00 16.62 6 VAL H O 1
ATOM 3143 N N . ALA H 1 8 ? 18.748 -23.848 28.726 1.00 16.44 8 ALA H N 1
ATOM 3144 C CA . ALA H 1 8 ? 19.459 -24.076 27.482 1.00 16.25 8 ALA H CA 1
ATOM 3145 C C . ALA H 1 8 ? 20.592 -25.060 27.732 1.00 16.30 8 ALA H C 1
ATOM 3146 O O . ALA H 1 8 ? 21.578 -24.748 28.402 1.00 16.17 8 ALA H O 1
ATOM 3148 N N . THR H 1 9 ? 20.441 -26.260 27.193 1.00 16.58 9 THR H N 1
ATOM 3149 C CA . THR H 1 9 ? 21.459 -27.292 27.330 1.00 16.85 9 THR H CA 1
ATOM 3150 C C . THR H 1 9 ? 22.535 -27.064 26.279 1.00 17.13 9 THR H C 1
ATOM 3151 O O . THR H 1 9 ? 22.255 -26.526 25.205 1.00 17.27 9 THR H O 1
ATOM 3155 N N . LYS H 1 10 ? 23.764 -27.472 26.586 1.00 17.41 10 LYS H N 1
ATOM 3156 C CA . LYS H 1 10 ? 24.886 -27.262 25.679 1.00 17.63 10 LYS H CA 1
ATOM 3157 C C . LYS H 1 10 ? 24.705 -27.910 24.318 1.00 17.77 10 LYS H C 1
ATOM 3158 O O . LYS H 1 10 ? 25.293 -27.452 23.339 1.00 17.77 10 LYS H O 1
ATOM 3164 N N . ASP H 1 11 ? 23.907 -28.975 24.253 1.00 17.98 11 ASP H N 1
ATOM 3165 C CA . ASP H 1 11 ? 23.690 -29.664 22.979 1.00 18.23 11 ASP H CA 1
ATOM 3166 C C . ASP H 1 11 ? 22.520 -29.137 22.163 1.00 18.09 11 ASP H C 1
ATOM 3167 O O . ASP H 1 11 ? 22.029 -29.832 21.273 1.00 18.44 11 ASP H O 1
ATOM 3172 N N . GLY H 1 12 ? 22.085 -27.914 22.462 1.00 17.90 12 GLY H N 1
ATOM 3173 C CA . GLY H 1 12 ? 21.013 -27.275 21.703 1.00 17.69 12 GLY H CA 1
ATOM 3174 C C . GLY H 1 12 ? 19.575 -27.588 22.083 1.00 17.59 12 GLY H C 1
ATOM 3175 O O . GLY H 1 12 ? 18.710 -27.609 21.213 1.00 17.67 12 GLY H O 1
ATOM 3176 N N . ARG H 1 13 ? 19.306 -27.837 23.364 1.00 17.39 13 ARG H N 1
ATOM 3177 C CA . ARG H 1 13 ? 17.934 -28.087 23.818 1.00 17.43 13 ARG H CA 1
ATOM 3178 C C . ARG H 1 13 ? 17.392 -26.980 24.713 1.00 17.40 13 ARG H C 1
ATOM 3179 O O . ARG H 1 13 ? 18.113 -26.411 25.529 1.00 17.33 13 ARG H O 1
ATOM 3195 N N . ILE H 1 15 ? 14.730 -26.571 27.539 1.00 17.14 15 ILE H N 1
ATOM 3196 C CA . ILE H 1 15 ? 13.892 -27.320 28.479 1.00 16.93 15 ILE H CA 1
ATOM 3197 C C . ILE H 1 15 ? 13.076 -26.405 29.378 1.00 17.03 15 ILE H C 1
ATOM 3198 O O . ILE H 1 15 ? 13.578 -25.875 30.369 1.00 17.04 15 ILE H O 1
ATOM 3203 N N . LEU H 1 16 ? 11.808 -26.244 29.032 1.00 17.26 16 LEU H N 1
ATOM 3204 C CA . LEU H 1 16 ? 10.880 -25.464 29.827 1.00 17.45 16 LEU H CA 1
ATOM 3205 C C . LEU H 1 16 ? 10.556 -26.238 31.105 1.00 17.92 16 LEU H C 1
ATOM 3206 O O . LEU H 1 16 ? 10.556 -27.472 31.109 1.00 18.05 16 LEU H O 1
ATOM 3211 N N . THR H 1 17 ? 10.307 -25.504 32.191 1.00 18.58 17 THR H N 1
ATOM 3212 C CA . THR H 1 17 ? 9.925 -26.090 33.481 1.00 19.03 17 THR H CA 1
ATOM 3213 C C . THR H 1 17 ? 9.180 -25.116 34.372 1.00 19.22 17 THR H C 1
ATOM 3214 O O . THR H 1 17 ? 9.374 -23.909 34.270 1.00 19.48 17 THR H O 1
ATOM 3218 N N . ASP H 1 18 ? 8.351 -25.641 35.274 1.00 19.58 18 ASP H N 1
ATOM 3219 C CA . ASP H 1 18 ? 7.617 -24.783 36.219 1.00 19.73 18 ASP H CA 1
ATOM 3220 C C . ASP H 1 18 ? 8.440 -24.374 37.449 1.00 19.56 18 ASP H C 1
ATOM 3221 O O . ASP H 1 18 ? 8.789 -25.210 38.279 1.00 19.67 18 ASP H O 1
ATOM 3226 N N . GLY H 1 19 ? 8.764 -23.086 37.548 1.00 19.45 19 GLY H N 1
ATOM 3227 C CA . GLY H 1 19 ? 9.504 -22.571 38.705 1.00 19.30 19 GLY H CA 1
ATOM 3228 C C . GLY H 1 19 ? 11.013 -22.810 38.696 1.00 19.12 19 GLY H C 1
ATOM 3229 O O . GLY H 1 19 ? 11.517 -23.664 37.965 1.00 19.14 19 GLY H O 1
ATOM 3230 N N . LYS H 1 20 ? 11.719 -22.056 39.538 1.00 19.01 20 LYS H N 1
ATOM 3231 C CA . LYS H 1 20 ? 13.189 -22.055 39.626 1.00 18.96 20 LYS H CA 1
ATOM 3232 C C . LYS H 1 20 ? 13.861 -23.441 39.622 1.00 18.90 20 LYS H C 1
ATOM 3233 O O . LYS H 1 20 ? 13.515 -24.316 40.435 1.00 18.84 20 LYS H O 1
ATOM 3239 N N . PRO H 1 21 ? 14.810 -23.661 38.682 1.00 18.66 21 PRO H N 1
ATOM 3240 C CA . PRO H 1 21 ? 15.585 -24.904 38.644 1.00 18.53 21 PRO H CA 1
ATOM 3241 C C . PRO H 1 21 ? 16.594 -24.898 39.784 1.00 18.48 21 PRO H C 1
ATOM 3242 O O . PRO H 1 21 ? 17.264 -23.889 40.013 1.00 18.39 21 PRO H O 1
ATOM 3246 N N . GLU H 1 22 ? 16.688 -26.012 40.503 1.00 18.45 22 GLU H N 1
ATOM 3247 C CA . GLU H 1 22 ? 17.567 -26.100 41.671 1.00 18.38 22 GLU H CA 1
ATOM 3248 C C . GLU H 1 22 ? 18.926 -26.708 41.311 1.00 17.95 22 GLU H C 1
ATOM 3249 O O . GLU H 1 22 ? 19.023 -27.889 40.971 1.00 17.94 22 GLU H O 1
ATOM 3255 N N . ILE H 1 23 ? 19.972 -25.885 41.375 1.00 17.53 23 ILE H N 1
ATOM 3256 C CA . ILE H 1 23 ? 21.325 -26.315 41.012 1.00 16.90 23 ILE H CA 1
ATOM 3257 C C . ILE H 1 23 ? 22.139 -26.747 42.231 1.00 16.65 23 ILE H C 1
ATOM 3258 O O . ILE H 1 23 ? 22.480 -25.934 43.095 1.00 16.67 23 ILE H O 1
ATOM 3263 N N . ASP H 1 24 ? 22.452 -28.036 42.273 1.00 16.10 24 ASP H N 1
ATOM 3264 C CA . ASP H 1 24 ? 23.184 -28.633 43.374 1.00 15.70 24 ASP H CA 1
ATOM 3265 C C . ASP H 1 24 ? 24.686 -28.673 43.075 1.00 15.55 24 ASP H C 1
ATOM 3266 O O . ASP H 1 24 ? 25.168 -29.590 42.413 1.00 15.46 24 ASP H O 1
ATOM 3271 N N . ASP H 1 25 ? 25.428 -27.686 43.568 1.00 15.28 25 ASP H N 1
ATOM 3272 C CA . ASP H 1 25 ? 26.874 -27.655 43.358 1.00 15.25 25 ASP H CA 1
ATOM 3273 C C . ASP H 1 25 ? 27.623 -28.809 44.044 1.00 15.08 25 ASP H C 1
ATOM 3274 O O . ASP H 1 25 ? 28.697 -29.208 43.601 1.00 15.06 25 ASP H O 1
ATOM 3279 N N . ASP H 1 26 ? 27.046 -29.344 45.115 1.00 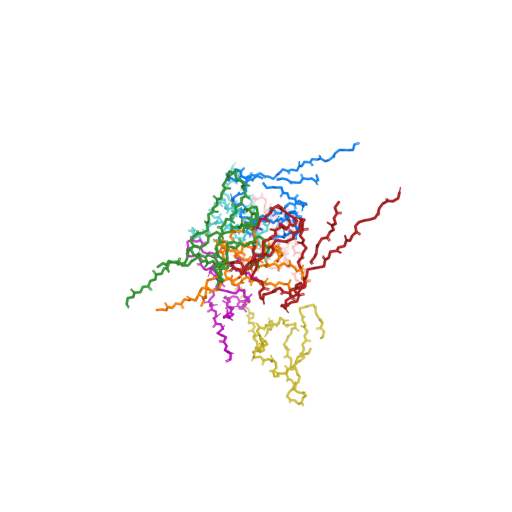14.89 26 ASP H N 1
ATOM 3280 C CA . ASP H 1 26 ? 27.648 -30.439 45.864 1.00 14.73 26 ASP H CA 1
ATOM 3281 C C . ASP H 1 26 ? 27.493 -31.808 45.201 1.00 14.55 26 ASP H C 1
ATOM 3282 O O . ASP H 1 26 ? 28.245 -32.731 45.509 1.00 14.45 26 ASP H O 1
ATOM 3287 N N . THR H 1 27 ? 26.519 -31.947 44.302 1.00 14.36 27 THR H N 1
ATOM 3288 C CA . THR H 1 27 ? 26.324 -33.207 43.581 1.00 14.16 27 THR H CA 1
ATOM 3289 C C . THR H 1 27 ? 26.419 -33.030 42.069 1.00 14.22 27 THR H C 1
ATOM 3290 O O . THR H 1 27 ? 26.412 -34.008 41.337 1.00 14.25 27 THR H O 1
ATOM 3294 N N . GLY H 1 28 ? 26.501 -31.785 41.612 1.00 14.48 28 GLY H N 1
ATOM 3295 C CA . GLY H 1 28 ? 26.501 -31.482 40.178 1.00 14.93 28 GLY H CA 1
ATOM 3296 C C . GLY H 1 28 ? 25.198 -31.761 39.432 1.00 15.15 28 GLY H C 1
ATOM 3297 O O . GLY H 1 28 ? 25.228 -32.202 38.293 1.00 15.23 28 GLY H O 1
ATOM 3298 N N . LEU H 1 29 ? 24.053 -31.492 40.052 1.00 15.53 29 LEU H N 1
ATOM 3299 C CA . LEU H 1 29 ? 22.764 -31.801 39.440 1.00 15.95 29 LEU H CA 1
ATOM 3300 C C . LEU H 1 29 ? 21.729 -30.693 39.531 1.00 16.27 29 LEU H C 1
ATOM 3301 O O . LEU H 1 29 ? 21.394 -30.236 40.618 1.00 16.43 29 LEU H O 1
ATOM 3306 N N . VAL H 1 30 ? 21.199 -30.265 38.393 1.00 16.76 30 VAL H N 1
ATOM 3307 C CA . VAL H 1 30 ? 20.128 -29.281 38.433 1.00 17.20 30 VAL H CA 1
ATOM 3308 C C . VAL H 1 30 ? 18.861 -30.120 38.359 1.00 17.59 30 VAL H C 1
ATOM 3309 O O . VAL H 1 30 ? 18.743 -31.028 37.523 1.00 17.50 30 VAL H O 1
ATOM 3313 N N . SER H 1 31 ? 17.937 -29.847 39.271 1.00 18.18 31 SER H N 1
ATOM 3314 C CA . SER H 1 31 ? 16.695 -30.604 39.342 1.00 18.73 31 SER H CA 1
ATOM 3315 C C . SER H 1 31 ? 15.535 -29.711 38.938 1.00 19.20 31 SER H C 1
ATOM 3316 O O . SER H 1 31 ? 15.554 -28.489 39.163 1.00 19.48 31 SER H O 1
ATOM 3319 N N . TYR H 1 32 ? 14.536 -30.319 38.314 1.00 19.49 32 TYR H N 1
ATOM 3320 C CA . TYR H 1 32 ? 13.382 -29.582 37.825 1.00 19.70 32 TYR H CA 1
ATOM 3321 C C . TYR H 1 32 ? 12.230 -30.544 37.627 1.00 20.06 32 TYR H C 1
ATOM 3322 O O . TYR H 1 32 ? 12.307 -31.706 38.023 1.00 20.19 32 TYR H O 1
ATOM 3331 N N . HIS H 1 33 ? 11.158 -30.057 37.014 1.00 20.69 33 HIS H N 1
ATOM 3332 C CA . HIS H 1 33 ? 10.043 -30.923 36.661 1.00 21.15 33 HIS H CA 1
ATOM 3333 C C . HIS H 1 33 ? 9.610 -30.712 35.212 1.00 21.40 33 HIS H C 1
ATOM 3334 O O . HIS H 1 33 ? 9.621 -29.594 34.701 1.00 21.58 33 HIS H O 1
ATOM 3341 N N . ASP H 1 34 ? 9.250 -31.807 34.552 1.00 21.89 34 ASP H N 1
ATOM 3342 C CA . ASP H 1 34 ? 8.809 -31.764 33.166 1.00 22.18 34 ASP H CA 1
ATOM 3343 C C . ASP H 1 34 ? 7.682 -30.758 32.985 1.00 22.37 34 ASP H C 1
ATOM 3344 O O . ASP H 1 34 ? 7.002 -30.371 33.951 1.00 21.81 34 ASP H O 1
ATOM 3349 N N . GLN H 1 35 ? 7.498 -30.345 31.727 1.00 22.75 35 GLN H N 1
ATOM 3350 C CA . GLN H 1 35 ? 6.472 -29.388 31.368 1.00 22.93 35 GLN H CA 1
ATOM 3351 C C . GLN H 1 35 ? 5.934 -29.575 29.958 1.00 22.89 35 GLN H C 1
ATOM 3352 O O . GLN H 1 35 ? 4.909 -30.234 29.779 1.00 23.13 35 GLN H O 1
ATOM 3358 N N . GLN H 1 36 ? 6.617 -28.998 28.966 1.00 22.76 36 GLN H N 1
ATOM 3359 C CA . GLN H 1 36 ? 6.165 -29.063 27.574 1.00 22.59 36 GLN H CA 1
ATOM 3360 C C . GLN H 1 36 ? 6.194 -30.498 27.024 1.00 22.63 36 GLN H C 1
ATOM 3361 O O . GLN H 1 36 ? 6.924 -31.359 27.543 1.00 22.84 36 GLN H O 1
ATOM 3367 N N . GLY H 1 37 ? 5.404 -30.752 25.979 1.00 22.33 37 GLY H N 1
ATOM 3368 C CA . GLY H 1 37 ? 5.398 -32.069 25.346 1.00 22.22 37 GLY H CA 1
ATOM 3369 C C . GLY H 1 37 ? 4.025 -32.721 25.300 1.00 22.11 37 GLY H C 1
ATOM 3370 O O . GLY H 1 37 ? 3.109 -32.241 24.621 1.00 21.93 37 GLY H O 1
ATOM 3371 N N . ALA H 1 39 ? 10.615 -35.050 39.144 1.00 20.69 39 ALA H N 1
ATOM 3372 C CA . ALA H 1 39 ? 10.768 -36.265 38.357 1.00 20.82 39 ALA H CA 1
ATOM 3373 C C . ALA H 1 39 ? 11.703 -36.028 37.169 1.00 20.83 39 ALA H C 1
ATOM 3374 O O . ALA H 1 39 ? 11.674 -36.781 36.184 1.00 20.86 39 ALA H O 1
ATOM 3384 N N . GLN H 1 41 ? 15.901 -34.553 36.077 1.00 19.78 41 GLN H N 1
ATOM 3385 C CA . GLN H 1 41 ? 17.225 -34.044 36.436 1.00 19.37 41 GLN H CA 1
ATOM 3386 C C . GLN H 1 41 ? 18.176 -34.134 35.264 1.00 18.97 41 GLN H C 1
ATOM 3387 O O . GLN H 1 41 ? 18.159 -35.103 34.503 1.00 19.03 41 GLN H O 1
ATOM 3393 N N . ILE H 1 42 ? 18.990 -33.096 35.117 1.00 18.61 42 ILE H N 1
ATOM 3394 C CA . ILE H 1 42 ? 19.974 -33.018 34.050 1.00 18.10 42 ILE H CA 1
ATOM 3395 C C . ILE H 1 42 ? 21.278 -32.624 34.711 1.00 17.80 42 ILE H C 1
ATOM 3396 O O . ILE H 1 42 ? 21.272 -31.909 35.717 1.00 17.83 42 ILE H O 1
ATOM 3401 N N . ASN H 1 43 ? 22.385 -33.096 34.145 1.00 17.50 43 ASN H N 1
ATOM 3402 C CA . ASN H 1 43 ? 23.718 -32.777 34.645 1.00 17.15 43 ASN H CA 1
ATOM 3403 C C . ASN H 1 43 ? 24.141 -31.327 34.429 1.00 16.93 43 ASN H C 1
ATOM 3404 O O . ASN H 1 43 ? 24.200 -30.857 33.296 1.00 16.95 43 ASN H O 1
ATOM 3409 N N . ARG H 1 44 ? 24.446 -30.625 35.519 1.00 16.56 44 ARG H N 1
ATOM 3410 C CA . ARG H 1 44 ? 24.922 -29.242 35.430 1.00 16.21 44 ARG H CA 1
ATOM 3411 C C . ARG H 1 44 ? 25.929 -29.045 34.286 1.00 16.23 44 ARG H C 1
ATOM 3412 O O . ARG H 1 44 ? 26.051 -27.947 33.730 1.00 16.22 44 ARG H O 1
ATOM 3420 N N . ASP H 1 45 ? 26.638 -30.119 33.941 1.00 16.22 45 ASP H N 1
ATOM 3421 C CA . ASP H 1 45 ? 27.656 -30.107 32.887 1.00 16.29 45 ASP H CA 1
ATOM 3422 C C . ASP H 1 45 ? 27.021 -29.933 31.513 1.00 16.25 45 ASP H C 1
ATOM 3423 O O . ASP H 1 45 ? 27.643 -29.390 30.595 1.00 16.29 45 ASP H O 1
ATOM 3428 N N . ASP H 1 46 ? 25.781 -30.397 31.383 1.00 15.95 46 ASP H N 1
ATOM 3429 C CA . ASP H 1 46 ? 25.039 -30.296 30.135 1.00 15.69 46 ASP H CA 1
ATOM 3430 C C . ASP H 1 46 ? 24.146 -29.054 30.082 1.00 15.52 46 ASP H C 1
ATOM 3431 O O . ASP H 1 46 ? 23.453 -28.837 29.096 1.00 15.63 46 ASP H O 1
ATOM 3436 N N . VAL H 1 47 ? 24.158 -28.247 31.137 1.00 15.29 47 VAL H N 1
ATOM 3437 C CA . VAL H 1 47 ? 23.363 -27.018 31.179 1.00 15.07 47 VAL H CA 1
ATOM 3438 C C . VAL H 1 47 ? 24.218 -25.765 30.921 1.00 14.97 47 VAL H C 1
ATOM 3439 O O . VAL H 1 47 ? 25.124 -25.456 31.679 1.00 14.85 47 VAL H O 1
ATOM 3443 N N . SER H 1 48 ? 23.910 -25.037 29.853 1.00 14.83 48 SER H N 1
ATOM 3444 C CA . SER H 1 48 ? 24.675 -23.844 29.513 1.00 14.81 48 SER H CA 1
ATOM 3445 C C . SER H 1 48 ? 24.043 -22.537 29.980 1.00 14.88 48 SER H C 1
ATOM 3446 O O . SER H 1 48 ? 24.754 -21.614 30.379 1.00 14.98 48 SER H O 1
ATOM 3449 N N . GLN H 1 49 ? 22.718 -22.451 29.925 1.00 14.79 49 GLN H N 1
ATOM 3450 C CA . GLN H 1 49 ? 22.044 -21.231 30.319 1.00 14.95 49 GLN H CA 1
ATOM 3451 C C . GLN H 1 49 ? 20.683 -21.472 30.959 1.00 14.96 49 GLN H C 1
ATOM 3452 O O . GLN H 1 49 ? 19.950 -22.376 30.569 1.00 14.81 49 GLN H O 1
ATOM 3458 N N . ILE H 1 50 ? 20.369 -20.657 31.963 1.00 14.98 50 ILE H N 1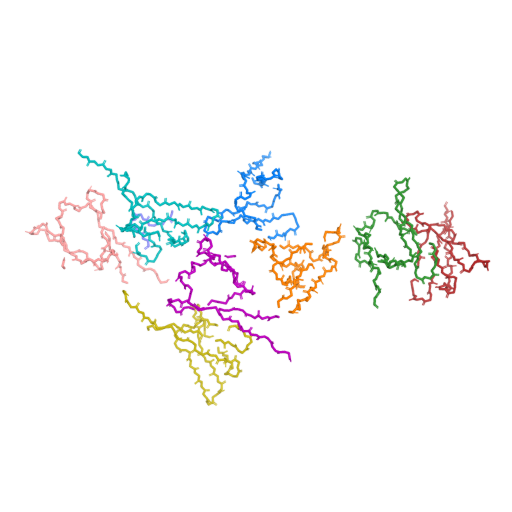
ATOM 3459 C CA . ILE H 1 50 ? 19.075 -20.704 32.631 1.00 15.05 50 ILE H CA 1
ATOM 3460 C C . ILE H 1 50 ? 18.392 -19.372 32.370 1.00 15.05 50 ILE H C 1
ATOM 3461 O O . ILE H 1 50 ? 18.875 -18.314 32.765 1.00 14.85 50 ILE H O 1
ATOM 3466 N N . ILE H 1 51 ? 17.269 -19.453 31.674 1.00 15.06 51 ILE H N 1
ATOM 3467 C CA . ILE H 1 51 ? 16.526 -18.298 31.238 1.00 15.14 51 ILE H CA 1
ATOM 3468 C C . ILE H 1 51 ? 15.319 -18.080 32.130 1.00 15.44 51 ILE H C 1
ATOM 3469 O O . ILE H 1 51 ? 14.469 -18.956 32.253 1.00 15.68 51 ILE H O 1
ATOM 3474 N N . GLU H 1 52 ? 15.242 -16.911 32.751 1.00 15.51 52 GLU H N 1
ATOM 3475 C CA . GLU H 1 52 ? 14.101 -16.596 33.586 1.00 15.75 52 GLU H CA 1
ATOM 3476 C C . GLU H 1 52 ? 13.179 -15.666 32.832 1.00 15.83 52 GLU H C 1
ATOM 3477 O O . GLU H 1 52 ? 13.512 -14.496 32.653 1.00 16.21 52 GLU H O 1
ATOM 3483 N N . ARG H 1 53 ? 12.027 -16.173 32.401 1.00 15.70 53 ARG H N 1
ATOM 3484 C CA . ARG H 1 53 ? 11.059 -15.346 31.692 1.00 15.76 53 ARG H CA 1
ATOM 3485 C C . ARG H 1 53 ? 10.118 -14.714 32.707 1.00 15.87 53 ARG H C 1
ATOM 3486 O O . ARG H 1 53 ? 9.330 -15.403 33.34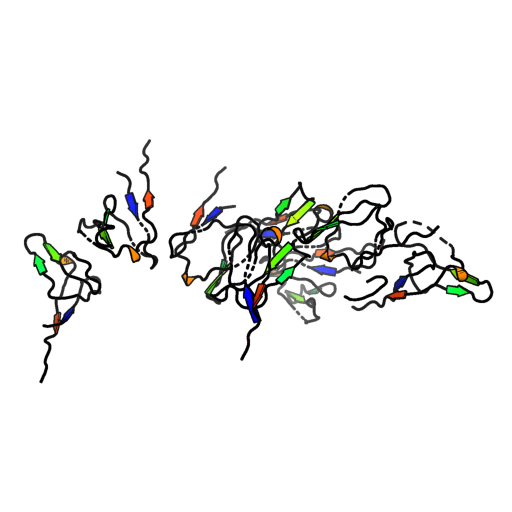8 1.00 16.03 53 ARG H O 1
ATOM 3494 N N . LEU H 1 54 ? 10.216 -13.399 32.857 1.00 15.98 54 LEU H N 1
ATOM 3495 C CA . LEU H 1 54 ? 9.403 -12.657 33.813 1.00 16.36 54 LEU H CA 1
ATOM 3496 C C . LEU H 1 54 ? 7.969 -12.525 33.310 1.00 16.68 54 LEU H C 1
ATOM 3497 O O . LEU H 1 54 ? 7.758 -12.365 32.111 1.00 16.79 54 LEU H O 1
ATOM 3502 N N . GLU H 1 55 ? 6.981 -12.597 34.203 1.00 16.84 55 GLU H N 1
ATOM 3503 C CA . GLU H 1 55 ? 5.603 -12.362 33.766 1.00 17.35 55 GLU H CA 1
ATOM 3504 C C . GLU H 1 55 ? 5.151 -10.940 34.093 1.00 17.41 55 GLU H C 1
ATOM 3505 O O . GLU H 1 55 ? 5.361 -10.450 35.203 1.00 17.59 55 GLU H O 1
ATOM 3511 N N . HIS H 1 56 ? 4.567 -10.285 33.093 1.00 17.51 56 HIS H N 1
ATOM 3512 C CA . HIS H 1 56 ? 4.025 -8.941 33.211 1.00 17.77 56 HIS H CA 1
ATOM 3513 C C . HIS H 1 56 ? 2.507 -9.056 33.110 1.00 18.35 56 HIS H C 1
ATOM 3514 O O . HIS H 1 56 ? 1.992 -9.843 32.304 1.00 18.53 56 HIS H O 1
ATOM 3521 N N . HIS H 1 57 ? 1.789 -8.269 33.908 1.00 18.85 57 HIS H N 1
ATOM 3522 C CA . HIS H 1 57 ? 0.324 -8.315 33.898 1.00 19.34 57 HIS H CA 1
ATOM 3523 C C . HIS H 1 57 ? -0.306 -7.437 32.830 1.00 19.15 57 HIS H C 1
ATOM 3524 O O . HIS H 1 57 ? 0.216 -6.349 32.553 1.00 19.44 57 HIS H O 1
ATOM 3531 N N . GLY I 2 1 ? 12.960 -7.604 18.853 1.00 19.15 1 GLY Y N 1
ATOM 3532 C CA . GLY I 2 1 ? 11.965 -8.700 18.695 1.00 19.18 1 GLY Y CA 1
ATOM 3533 C C . GLY I 2 1 ? 11.215 -8.977 19.987 1.00 19.28 1 GLY Y C 1
ATOM 3534 O O . GLY I 2 1 ? 9.976 -8.992 20.003 1.00 19.32 1 GLY Y O 1
ATOM 3535 N N . GLY I 2 2 ? 11.968 -9.193 21.068 1.00 19.09 2 GLY Y N 1
ATOM 3536 C CA . GLY I 2 2 ? 11.394 -9.465 22.382 1.00 18.63 2 GLY Y CA 1
ATOM 3537 C C . GLY I 2 2 ? 12.347 -10.278 23.239 1.00 18.42 2 GLY Y C 1
ATOM 3538 O O . GLY I 2 2 ? 13.442 -9.822 23.558 1.00 18.37 2 GLY Y O 1
ATOM 3539 N N . GLY I 2 3 ? 11.936 -11.489 23.602 1.00 18.34 3 GLY Y N 1
ATOM 3540 C CA . GLY I 2 3 ? 12.755 -12.382 24.419 1.00 17.92 3 GLY Y CA 1
ATOM 3541 C C . GLY I 2 3 ? 14.031 -12.845 23.745 1.00 17.71 3 GLY Y C 1
ATOM 3542 O O . GLY I 2 3 ? 14.745 -12.051 23.155 1.00 17.87 3 GLY Y O 1
ATOM 3543 N N . GLY I 2 4 ? 14.324 -14.136 23.835 1.00 17.72 4 GLY Y N 1
ATOM 3544 C CA . GLY I 2 4 ? 15.566 -14.677 23.285 1.00 17.47 4 GLY Y CA 1
ATOM 3545 C C . GLY I 2 4 ? 15.779 -16.083 23.811 1.00 17.48 4 GLY Y C 1
ATOM 3546 O O . GLY I 2 4 ? 16.885 -16.604 23.783 1.00 17.60 4 GLY Y O 1
ATOM 3547 N N . GLY I 2 5 ? 14.702 -16.690 24.303 1.00 17.29 5 GLY Y N 1
ATOM 3548 C CA . GLY I 2 5 ? 14.758 -18.035 24.846 1.00 17.18 5 GLY Y CA 1
ATOM 3549 C C . GLY I 2 5 ? 13.369 -18.483 25.261 1.00 17.27 5 GLY Y C 1
ATOM 3550 O O . GLY I 2 5 ? 13.204 -19.467 25.969 1.00 17.36 5 GLY Y O 1
ATOM 3551 N N . GLY I 2 6 ? 12.361 -17.744 24.812 1.00 17.37 6 GLY Y N 1
ATOM 3552 C CA . GLY I 2 6 ? 10.986 -18.051 25.147 1.00 17.42 6 GLY Y CA 1
ATOM 3553 C C . GLY I 2 6 ? 10.092 -16.880 24.794 1.00 17.69 6 GLY Y C 1
ATOM 3554 O O . GLY I 2 6 ? 10.219 -16.306 23.718 1.00 17.76 6 GLY Y O 1
ATOM 3555 N N . GLY I 2 7 ? 9.194 -16.514 25.702 1.00 17.84 7 GLY Y N 1
ATOM 3556 C CA . GLY I 2 7 ? 8.280 -15.409 25.447 1.00 18.04 7 GLY Y CA 1
ATOM 3557 C C . GLY I 2 7 ? 6.933 -15.573 26.134 1.00 18.02 7 GLY Y C 1
ATOM 3558 O O . GLY I 2 7 ? 6.881 -16.180 27.223 1.00 18.16 7 GLY Y O 1
#

CATH classification: 2.30.30.100

Organism: Escherichia coli (strain K12) (NCBI:txid83333)

Secondary structure (DSSP, 8-state):
-E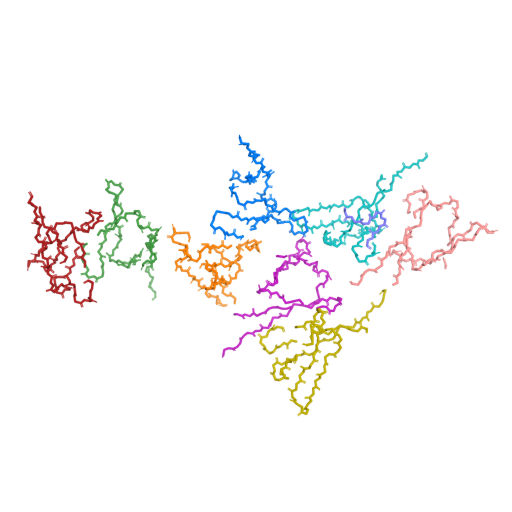E--BTT-----SS--EEETTTTEEE---SSS---EEGGGB----EE----/--EE--BTT-----SS--EEETTTTEEE---TTS---EEGGGB----EE----/--EE--BTT-----EEEEEEETTTTEEEEE-TT----EEGGGB----EE-----/--EE--BSS-----SSPPEEETTTTEEE---TTS---EEGGGB----EE-----/--EE--BTT----BSS--EEETTTTEEE-----EEGGGB----EE----/---B--BTT----BSS--EEETTTTEEE---TTS---EEGGGB----BPPP--/--EE--BTT----BSS--EEETTTTEEE---SS----EEGGGB----EEPP---/--EE--BTTT---BSS--EEETTTTEEE--------EEGGGB----EE----/---SS--

Radius of gyration: 34.06 Å; Cα contacts (8 Å, |Δi|>4): 891; chains: 9; bounding box: 75×91×78 Å

Solvent-accessible surface area: 29977 Å² total